Protein AF-A0A7X4FJJ6-F1 (afdb_monomer)

Solvent-accessible surface area (backbone atoms only — not comparable to full-atom values): 20375 Å² total; per-residue (Å²): 91,32,58,36,29,44,33,31,25,22,92,46,54,65,62,44,50,46,42,44,30,71,51,64,38,30,41,77,78,48,74,61,99,48,39,37,37,29,34,37,30,99,44,83,38,37,29,44,33,43,28,50,49,104,61,82,56,18,82,62,35,41,30,29,29,30,95,56,56,68,66,41,50,51,41,35,50,77,67,75,44,69,71,52,74,47,77,47,96,90,68,49,39,39,37,37,32,66,46,91,36,74,38,40,38,34,41,24,63,56,76,90,56,91,58,90,81,68,82,88,40,64,24,24,80,44,33,37,34,37,21,22,87,49,58,67,64,43,50,48,45,43,36,70,45,73,60,36,42,81,75,58,66,51,76,48,101,81,72,40,48,33,40,34,32,38,35,66,85,33,36,41,31,42,34,43,35,78,89,59,93,68,62,19,79,58,35,45,28,30,35,32,77,46,41,66,66,46,48,54,43,33,46,76,68,74,42,73,68,55,68,53,72,68,46,100,84,36,39,31,42,34,38,32,80,43,87,34,78,36,37,34,34,40,36,21,46,63,71,72,73,78,70,89,74,80,94,68,91,74,91,84,73,80,76,77,49,72,68,54,52,51,53,50,52,54,49,51,50,55,49,46,69,59,47,52,62,51,53,52,52,50,50,53,52,50,51,49,51,50,55,51,48,55,52,51,51,50,53,50,49,54,51,51,54,49,52,52,51,54,51,50,52,50,52,51,55,50,48,54,53,50,51,51,53,49,51,55,50,52,50,52,52,52,53,50,53,52,52,52,52,52,51,51,52,50,51,52,51,51,54,51,51,52,52,52,52,51,51,53,53,51,52,51,53,52,51,54,52,53,51,54,54,63,73,76,106

Sequence (377 aa):
MHLRGIHLVTDNLEDSANFYAQTLGLKEIERESDIVALQGKDISGLLLFLKDADVDEGLDHISFTVENLDNIVQKLEDADVDVRLKNYDDGTRVAHFEGPENVTIGLATADLLDTSGGEETEIRIYRFVLKTDDVEDSIQFYTQVLGLKEIEGFSYEDNEDYVGLQAGNIIIVLLSTGWFESEGFDRIDFEVDNLYNTVQKLEAADVDVDLGEVNEHGWCWGFFGGPDNVKIGLVGLEQTILDEETDSQDGNTERPSIVEKVRFWEEQDRINQELIPRVIRQNELLTQHIAEHDNLQQILSDTMQKALSEQAQQYESALDT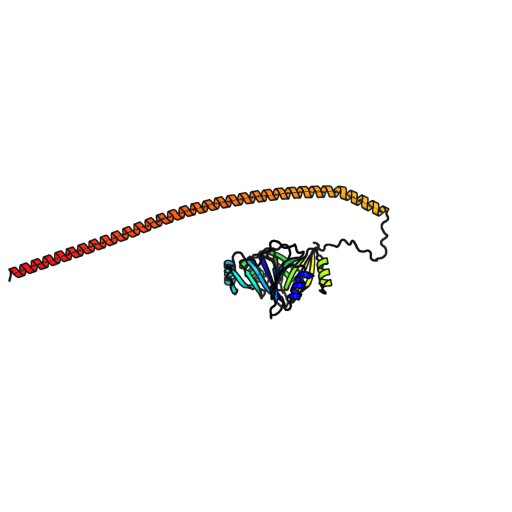AQKQLNETHEQITQKALSEQVENLRQEARQTRNRLTAIAAGSAIIAITALIVAVLA

Nearest PDB structures (foldseek):
  5trx-assembly1_C  TM=6.887E-01  e=2.323E-12  Brevibacterium fuscum
  4z6m-assembly1_A  TM=6.841E-01  e=2.323E-12  Brevibacterium fuscum
  3oxh-assembly1_A  TM=7.357E-01  e=7.744E-12  Mycobacterium tuberculosis
  2p7q-assembly4_C-2  TM=4.733E-01  e=6.456E-05  Listeria monocytogenes EGD-e
  1r9c-assembly1_B  TM=3.974E-01  e=1.145E-04  Mesorhizobium loti

Radius of gyration: 39.72 Å; Cα contacts (8 Å, |Δi|>4): 553; chains: 1; bounding box: 126×45×132 Å

Structure (mmCIF, N/CA/C/O backbone):
data_AF-A0A7X4FJJ6-F1
#
_entry.id   AF-A0A7X4FJJ6-F1
#
loop_
_atom_site.group_PDB
_atom_site.id
_atom_site.type_symbol
_atom_site.label_atom_id
_atom_site.label_alt_id
_atom_site.label_comp_id
_atom_site.label_asym_id
_atom_site.label_entity_id
_atom_site.label_seq_id
_atom_site.pdbx_PDB_ins_code
_atom_site.Cartn_x
_atom_site.Cartn_y
_atom_site.Cartn_z
_atom_site.occupancy
_atom_site.B_iso_or_equiv
_atom_site.auth_seq_id
_atom_site.auth_comp_id
_atom_site.auth_asym_id
_atom_site.auth_atom_id
_atom_site.pdbx_PDB_model_num
ATOM 1 N N . MET A 1 1 ? 1.460 2.021 5.365 1.00 88.31 1 MET A N 1
ATOM 2 C CA . MET A 1 1 ? 0.712 1.552 4.186 1.00 88.31 1 MET A CA 1
ATOM 3 C C . MET A 1 1 ? 1.710 1.320 3.073 1.00 88.31 1 MET A C 1
ATOM 5 O O . MET A 1 1 ? 2.557 2.184 2.869 1.00 88.31 1 MET A O 1
ATOM 9 N N . HIS A 1 2 ? 1.634 0.182 2.396 1.00 88.19 2 HIS A N 1
ATOM 10 C CA . HIS A 1 2 ? 2.460 -0.154 1.233 1.00 88.19 2 HIS A CA 1
ATOM 11 C C . HIS A 1 2 ? 1.593 -0.811 0.167 1.00 88.19 2 HIS A C 1
ATOM 13 O O . HIS A 1 2 ? 0.520 -1.332 0.479 1.00 88.19 2 HIS A O 1
ATOM 19 N N . LEU A 1 3 ? 2.026 -0.738 -1.089 1.00 88.50 3 LEU A N 1
ATOM 20 C CA . LEU A 1 3 ? 1.284 -1.350 -2.181 1.00 88.50 3 LEU A CA 1
ATOM 21 C C . LEU A 1 3 ? 1.365 -2.876 -2.078 1.00 88.50 3 LEU A C 1
ATOM 23 O O . LEU A 1 3 ? 2.446 -3.439 -1.929 1.00 88.50 3 LEU A O 1
ATOM 27 N N . ARG A 1 4 ? 0.198 -3.511 -2.142 1.00 89.19 4 ARG A N 1
ATOM 28 C CA . ARG A 1 4 ? -0.013 -4.961 -2.073 1.00 89.19 4 ARG A CA 1
ATOM 29 C C . ARG A 1 4 ? -0.136 -5.557 -3.472 1.00 89.19 4 ARG A C 1
ATOM 31 O O . ARG A 1 4 ? 0.365 -6.643 -3.737 1.00 89.19 4 ARG A O 1
ATOM 38 N N . GLY A 1 5 ? -0.768 -4.839 -4.391 1.00 92.38 5 GLY A N 1
ATOM 39 C CA . GLY A 1 5 ? -0.767 -5.241 -5.785 1.00 92.38 5 GLY A CA 1
ATOM 40 C C . GLY A 1 5 ? -1.585 -4.352 -6.699 1.00 92.38 5 GLY A C 1
ATOM 41 O O . GLY A 1 5 ? -2.412 -3.559 -6.255 1.00 92.38 5 GLY A O 1
ATOM 42 N N . ILE A 1 6 ? -1.341 -4.504 -7.993 1.00 95.25 6 ILE A N 1
ATOM 43 C CA . ILE A 1 6 ? -2.161 -3.932 -9.060 1.00 95.25 6 ILE A CA 1
ATOM 44 C C . ILE A 1 6 ? -2.881 -5.099 -9.723 1.00 95.25 6 ILE A C 1
ATOM 46 O O . ILE A 1 6 ? -2.240 -6.080 -10.093 1.00 95.25 6 ILE A O 1
ATOM 50 N N . HIS A 1 7 ? -4.204 -5.018 -9.824 1.00 96.81 7 HIS A N 1
ATOM 51 C CA . HIS A 1 7 ? -5.032 -6.076 -10.386 1.00 96.81 7 HIS A CA 1
ATOM 52 C C . HIS A 1 7 ? -5.530 -5.643 -11.759 1.00 96.81 7 HIS A C 1
ATOM 54 O O . HIS A 1 7 ? -6.214 -4.626 -11.871 1.00 96.81 7 HIS A O 1
ATOM 60 N N . LEU A 1 8 ? -5.180 -6.413 -12.784 1.00 97.75 8 LEU A N 1
ATOM 61 C CA . LEU A 1 8 ? -5.614 -6.218 -14.158 1.00 97.75 8 LEU A CA 1
ATOM 62 C C . LEU A 1 8 ? -6.596 -7.315 -14.564 1.00 97.75 8 LEU A C 1
ATOM 64 O O . LEU A 1 8 ? -6.430 -8.480 -14.190 1.00 97.75 8 LEU A O 1
ATOM 68 N N . VAL A 1 9 ? -7.605 -6.936 -15.341 1.00 97.69 9 VAL A N 1
ATOM 69 C CA . VAL A 1 9 ? -8.445 -7.868 -16.091 1.00 97.69 9 VAL A CA 1
ATOM 70 C C . VAL A 1 9 ? -7.858 -8.050 -17.479 1.00 97.69 9 VAL A C 1
ATOM 72 O O . VAL A 1 9 ? -7.477 -7.074 -18.124 1.00 97.69 9 VAL A O 1
ATOM 75 N N . THR A 1 10 ? -7.831 -9.298 -17.924 1.00 96.88 10 THR A N 1
ATOM 76 C CA . THR A 1 10 ? -7.337 -9.712 -19.233 1.00 96.88 10 THR A CA 1
ATOM 77 C C . THR A 1 10 ? -8.340 -10.642 -19.909 1.00 96.88 10 THR A C 1
ATOM 79 O O . THR A 1 10 ? -8.985 -11.447 -19.233 1.00 96.88 10 THR A O 1
ATOM 82 N N . ASP A 1 11 ? -8.464 -10.549 -21.233 1.00 95.19 11 ASP A N 1
ATOM 83 C CA . ASP A 1 11 ? -9.245 -11.482 -22.053 1.00 95.19 11 ASP A CA 1
ATOM 84 C C . ASP A 1 11 ? -8.464 -12.769 -22.384 1.00 95.19 11 ASP A C 1
ATOM 86 O O . ASP A 1 11 ? -9.041 -13.774 -22.814 1.00 95.19 11 ASP A O 1
ATOM 90 N N . ASN A 1 12 ? -7.145 -12.747 -22.174 1.00 95.88 12 ASN A N 1
ATOM 91 C CA . ASN A 1 12 ? -6.235 -13.831 -22.491 1.00 95.88 12 ASN A CA 1
ATOM 92 C C . ASN A 1 12 ? -5.108 -13.919 -21.458 1.00 95.88 12 ASN A C 1
ATOM 94 O O . ASN A 1 12 ? -3.969 -13.495 -21.666 1.00 95.88 12 ASN A O 1
ATOM 98 N N . LEU A 1 13 ? -5.440 -14.566 -20.340 1.00 97.00 13 LEU A N 1
ATOM 99 C CA . LEU A 1 13 ? -4.552 -14.735 -19.192 1.00 97.00 13 LEU A CA 1
ATOM 100 C C . LEU A 1 13 ? -3.188 -15.331 -19.543 1.00 97.00 13 LEU A C 1
ATOM 102 O O . LEU A 1 13 ? -2.187 -14.971 -18.928 1.00 97.00 13 LEU A O 1
ATOM 106 N N . GLU A 1 14 ? -3.135 -16.241 -20.514 1.00 97.31 14 GLU A N 1
ATOM 107 C CA . GLU A 1 14 ? -1.887 -16.887 -20.904 1.00 97.31 14 GLU A CA 1
ATOM 108 C C . GLU A 1 14 ? -0.978 -15.943 -21.693 1.00 97.31 14 GLU A C 1
ATOM 110 O O . GLU A 1 14 ? 0.217 -15.873 -21.402 1.00 97.31 14 GLU A O 1
ATOM 115 N N . ASP A 1 15 ? -1.522 -15.190 -22.649 1.00 96.38 15 ASP A N 1
ATOM 116 C CA . ASP A 1 15 ? -0.732 -14.243 -23.438 1.00 96.38 15 ASP A CA 1
ATOM 117 C C . ASP A 1 15 ? -0.239 -13.081 -22.567 1.00 96.38 15 ASP A C 1
ATOM 119 O O . ASP A 1 15 ? 0.947 -12.741 -22.624 1.00 96.38 15 ASP A O 1
ATOM 123 N N . SER A 1 16 ? -1.083 -12.550 -21.678 1.00 97.50 16 SER A N 1
ATOM 124 C CA . SER A 1 16 ? -0.677 -11.494 -20.745 1.00 97.50 16 SER A CA 1
ATOM 125 C C . SER A 1 16 ? 0.346 -11.992 -19.731 1.00 97.50 16 SER A C 1
ATOM 127 O O . SER A 1 16 ? 1.387 -11.358 -19.548 1.00 97.50 16 SER A O 1
ATOM 129 N N . ALA A 1 17 ? 0.145 -13.169 -19.129 1.00 97.50 17 ALA A N 1
ATOM 130 C CA . ALA A 1 17 ? 1.140 -13.744 -18.224 1.00 97.50 17 ALA A CA 1
ATOM 131 C C . ALA A 1 17 ? 2.484 -13.978 -18.927 1.00 97.50 17 ALA A C 1
ATOM 133 O O . ALA A 1 17 ? 3.531 -13.643 -18.370 1.00 97.50 17 ALA A O 1
ATOM 134 N N . ASN A 1 18 ? 2.472 -14.490 -20.163 1.00 96.62 18 ASN A N 1
ATOM 135 C CA . ASN A 1 18 ? 3.688 -14.676 -20.952 1.00 96.62 18 ASN A CA 1
ATOM 136 C C . ASN A 1 18 ? 4.361 -13.346 -21.291 1.00 96.62 18 ASN A C 1
ATOM 138 O O . ASN A 1 18 ? 5.583 -13.249 -21.178 1.00 96.62 18 ASN A O 1
ATOM 142 N N . PHE A 1 19 ? 3.595 -12.314 -21.643 1.00 96.94 19 PHE A N 1
ATOM 143 C CA . PHE A 1 19 ? 4.132 -10.981 -21.886 1.00 96.94 19 PHE A CA 1
ATOM 144 C C . PHE A 1 19 ? 4.857 -10.440 -20.647 1.00 96.94 19 PHE A C 1
ATOM 146 O O . PHE A 1 19 ? 6.048 -10.124 -20.695 1.00 96.94 19 PHE A O 1
ATOM 153 N N . TYR A 1 20 ? 4.171 -10.384 -19.508 1.00 96.25 20 TYR A N 1
ATOM 154 C CA . TYR A 1 20 ? 4.747 -9.824 -18.293 1.00 96.25 20 TYR A CA 1
ATOM 155 C C . TYR A 1 20 ? 5.902 -10.666 -17.740 1.00 96.25 20 TYR A C 1
ATOM 157 O O . TYR A 1 20 ? 6.881 -10.107 -17.245 1.00 96.25 20 TYR A O 1
ATOM 165 N N . ALA A 1 21 ? 5.827 -11.995 -17.838 1.00 94.56 21 ALA A N 1
ATOM 166 C CA . ALA A 1 21 ? 6.865 -12.867 -17.306 1.00 94.56 21 ALA A CA 1
ATOM 167 C C . ALA A 1 21 ? 8.078 -12.999 -18.237 1.00 94.56 21 ALA A C 1
ATOM 169 O O . ALA A 1 21 ? 9.214 -12.797 -17.816 1.00 94.56 21 ALA A O 1
ATOM 170 N N . GLN A 1 22 ? 7.855 -13.337 -19.509 1.00 93.62 22 GLN A N 1
ATOM 171 C CA . GLN A 1 22 ? 8.931 -13.679 -20.446 1.00 93.62 22 GLN A CA 1
ATOM 172 C C . GLN A 1 22 ? 9.496 -12.453 -21.161 1.00 93.62 22 GLN A C 1
ATOM 174 O O . GLN A 1 22 ? 10.710 -12.362 -21.348 1.00 93.62 22 GLN A O 1
ATOM 179 N N . THR A 1 23 ? 8.634 -11.515 -21.561 1.00 94.00 23 THR A N 1
ATOM 180 C CA . THR A 1 23 ? 9.067 -10.313 -22.286 1.00 94.00 23 THR A CA 1
ATOM 181 C C . THR A 1 23 ? 9.557 -9.254 -21.310 1.00 94.00 23 THR A C 1
ATOM 183 O O . THR A 1 23 ? 10.681 -8.766 -21.433 1.00 94.00 23 THR A O 1
ATOM 186 N N . LEU A 1 24 ? 8.727 -8.926 -20.317 1.00 93.31 24 LEU A N 1
ATOM 187 C CA . LEU A 1 24 ? 9.009 -7.846 -19.377 1.00 93.31 24 LEU A CA 1
ATOM 188 C C . LEU A 1 24 ? 9.910 -8.292 -18.208 1.00 93.31 24 LEU A C 1
ATOM 190 O O . LEU A 1 24 ? 10.639 -7.477 -17.647 1.00 93.31 24 LEU A O 1
ATOM 194 N N . GLY A 1 25 ? 9.930 -9.588 -17.884 1.00 92.50 25 GLY A N 1
ATOM 195 C CA . GLY A 1 25 ? 10.851 -10.166 -16.901 1.00 92.50 25 GLY A CA 1
ATOM 196 C C . GLY A 1 25 ? 10.330 -10.203 -15.463 1.00 92.50 25 GLY A C 1
ATOM 197 O O . GLY A 1 25 ? 11.131 -10.335 -14.535 1.00 92.50 25 GLY A O 1
ATOM 198 N N . LEU A 1 26 ? 9.015 -10.077 -15.252 1.00 92.88 26 LEU A N 1
ATOM 199 C CA . LEU A 1 26 ? 8.412 -10.360 -13.949 1.00 92.88 26 LEU A CA 1
ATOM 200 C C . LEU A 1 26 ? 8.465 -11.862 -13.648 1.00 92.88 26 LEU A C 1
ATOM 202 O O . LEU A 1 26 ? 8.484 -12.715 -14.532 1.00 92.88 26 LEU A O 1
ATOM 206 N N . LYS A 1 27 ? 8.459 -12.211 -12.368 1.00 92.00 27 LYS A N 1
ATOM 207 C CA . LYS A 1 27 ? 8.451 -13.602 -11.934 1.00 92.00 27 LYS A CA 1
ATOM 208 C C . LYS A 1 27 ? 7.037 -14.063 -11.634 1.00 92.00 27 LYS A C 1
ATOM 210 O O . LYS A 1 27 ? 6.403 -13.533 -10.731 1.00 92.00 27 LYS A O 1
ATOM 215 N N . GLU A 1 28 ? 6.579 -15.110 -12.301 1.00 93.31 28 GLU A N 1
ATOM 216 C CA . GLU A 1 28 ? 5.369 -15.814 -11.876 1.00 93.31 28 GLU A CA 1
ATOM 217 C C . GLU A 1 28 ? 5.612 -16.519 -10.536 1.00 93.31 28 GLU A C 1
ATOM 219 O O . GLU A 1 28 ? 6.568 -17.288 -10.388 1.00 93.31 28 GLU A O 1
ATOM 224 N N . ILE A 1 29 ? 4.762 -16.236 -9.549 1.00 91.88 29 ILE A N 1
ATOM 225 C CA . ILE A 1 29 ? 4.864 -16.819 -8.203 1.00 91.88 29 ILE A CA 1
ATOM 226 C C . ILE A 1 29 ? 3.685 -17.725 -7.860 1.00 91.88 29 ILE A C 1
ATOM 228 O O . ILE A 1 29 ? 3.847 -18.666 -7.084 1.00 91.88 29 ILE A O 1
ATOM 232 N N . GLU A 1 30 ? 2.522 -17.468 -8.450 1.00 92.31 30 GLU A N 1
ATOM 233 C CA . GLU A 1 30 ? 1.317 -18.257 -8.247 1.00 92.31 30 GLU A CA 1
ATOM 234 C C . GLU A 1 30 ? 0.458 -18.213 -9.508 1.00 92.31 30 GLU A C 1
ATOM 236 O O . GLU A 1 30 ? 0.382 -17.194 -10.197 1.00 92.31 30 GLU A O 1
ATOM 241 N N . ARG A 1 31 ? -0.189 -19.339 -9.799 1.00 95.75 31 ARG A N 1
ATOM 242 C CA . ARG A 1 31 ? -1.129 -19.482 -10.902 1.00 95.75 31 ARG A CA 1
ATOM 243 C C . ARG A 1 31 ? -2.260 -20.402 -10.487 1.00 95.75 31 ARG A C 1
ATOM 245 O O . ARG A 1 31 ? -2.029 -21.545 -10.086 1.00 95.75 31 ARG A O 1
ATOM 252 N N . GLU A 1 32 ? -3.475 -19.913 -10.662 1.00 95.38 32 GLU A N 1
ATOM 253 C CA . GLU A 1 32 ? -4.701 -20.699 -10.602 1.00 95.38 32 GLU A CA 1
ATOM 254 C C . GLU A 1 32 ? -5.366 -20.723 -11.988 1.00 95.38 32 GLU A C 1
ATOM 256 O O . GLU A 1 32 ? -4.743 -20.394 -12.998 1.00 95.38 32 GLU A O 1
ATOM 261 N N . SER A 1 33 ? -6.615 -21.185 -12.072 1.00 95.69 33 SER A N 1
ATOM 262 C CA . SER A 1 33 ? -7.327 -21.302 -13.352 1.00 95.69 33 SER A CA 1
ATOM 263 C C . SER A 1 33 ? -7.603 -19.964 -14.034 1.00 95.69 33 SER A C 1
ATOM 265 O O . SER A 1 33 ? -7.626 -19.913 -15.257 1.00 95.69 33 SER A O 1
ATOM 267 N N . ASP A 1 34 ? -7.851 -18.928 -13.242 1.00 96.56 34 ASP A N 1
ATOM 268 C CA . ASP A 1 34 ? -8.398 -17.632 -13.648 1.00 96.56 34 ASP A CA 1
ATOM 269 C C . ASP A 1 34 ? -7.583 -16.458 -13.089 1.00 96.56 34 ASP A C 1
ATOM 271 O O . ASP A 1 34 ? -7.967 -15.303 -13.254 1.00 96.56 34 ASP A O 1
ATOM 275 N N . ILE A 1 35 ? -6.456 -16.736 -12.427 1.00 96.88 35 ILE A N 1
ATOM 276 C CA . ILE A 1 35 ? -5.573 -15.708 -11.884 1.00 96.88 35 ILE A CA 1
ATOM 277 C C . ILE A 1 35 ? -4.102 -16.119 -11.973 1.00 96.88 35 ILE A C 1
ATOM 279 O O . ILE A 1 35 ? -3.745 -17.274 -11.733 1.00 96.88 35 ILE A O 1
ATOM 283 N N . VAL A 1 36 ? -3.243 -15.155 -12.298 1.00 96.88 36 VAL A N 1
ATOM 284 C CA . VAL A 1 36 ? -1.781 -15.277 -12.246 1.00 96.88 36 VAL A CA 1
ATOM 285 C C . VAL A 1 36 ? -1.231 -14.133 -11.405 1.00 96.88 36 VAL A C 1
ATOM 287 O O . VAL A 1 36 ? -1.579 -12.974 -11.624 1.00 96.88 36 VAL A O 1
ATOM 290 N N . ALA A 1 37 ? -0.366 -14.455 -10.446 1.00 94.94 37 ALA A N 1
ATOM 291 C CA . ALA A 1 37 ? 0.354 -13.482 -9.638 1.00 94.94 37 ALA A CA 1
ATOM 292 C C . ALA A 1 37 ? 1.816 -13.405 -10.090 1.00 94.94 37 ALA A C 1
ATOM 294 O O . ALA A 1 37 ? 2.534 -14.410 -10.135 1.00 94.94 37 ALA A O 1
ATOM 295 N N . LEU A 1 38 ? 2.256 -12.189 -10.396 1.00 94.00 38 LEU A N 1
ATOM 296 C CA . LEU A 1 38 ? 3.591 -11.866 -10.882 1.00 94.00 38 LEU A CA 1
ATOM 297 C C . LEU A 1 38 ? 4.289 -10.924 -9.902 1.00 94.00 38 LEU A C 1
ATOM 299 O O . LEU A 1 38 ? 3.669 -10.019 -9.350 1.00 94.00 38 LEU A O 1
ATOM 303 N N . GLN A 1 39 ? 5.590 -11.105 -9.712 1.00 91.06 39 GLN A N 1
ATOM 304 C CA . GLN A 1 39 ? 6.409 -10.349 -8.775 1.00 91.06 39 GLN A CA 1
ATOM 305 C C . GLN A 1 39 ? 7.578 -9.656 -9.488 1.00 91.06 39 GLN A C 1
ATOM 307 O O . GLN A 1 39 ? 8.228 -10.249 -10.347 1.00 91.06 39 GLN A O 1
ATOM 312 N N . GLY A 1 40 ? 7.861 -8.411 -9.093 1.00 87.75 40 GLY A N 1
ATOM 313 C CA . GLY A 1 40 ? 9.067 -7.672 -9.486 1.00 87.75 40 GLY A CA 1
ATOM 314 C C . GLY A 1 40 ? 10.164 -7.647 -8.409 1.00 87.75 40 GLY A C 1
ATOM 315 O O . GLY A 1 40 ? 10.032 -8.210 -7.323 1.00 87.75 40 GLY A O 1
ATOM 316 N N . LYS A 1 41 ? 11.250 -6.942 -8.717 1.00 85.50 41 LYS A N 1
ATOM 317 C CA . LYS A 1 41 ? 12.504 -6.858 -7.962 1.00 85.50 41 LYS A CA 1
ATO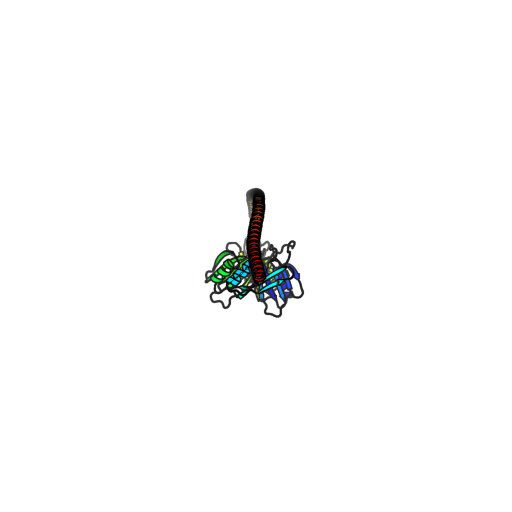M 318 C C . LYS A 1 41 ? 12.316 -6.135 -6.634 1.00 85.50 41 LYS A C 1
ATOM 320 O O . LYS A 1 41 ? 11.569 -5.164 -6.572 1.00 85.50 41 LYS A O 1
ATOM 325 N N . ASP A 1 42 ? 13.057 -6.567 -5.609 1.00 68.44 42 ASP A N 1
ATOM 326 C CA . ASP A 1 42 ? 13.296 -5.856 -4.338 1.00 68.44 42 ASP A CA 1
ATOM 327 C C . ASP A 1 42 ? 12.058 -5.424 -3.545 1.00 68.44 42 ASP A C 1
ATOM 329 O O . ASP A 1 42 ? 12.146 -4.587 -2.644 1.00 68.44 42 ASP A O 1
ATOM 333 N N . ILE A 1 43 ? 10.892 -5.995 -3.842 1.00 61.84 43 ILE A N 1
ATOM 334 C CA . ILE A 1 43 ? 9.668 -5.637 -3.144 1.00 61.84 43 ILE A CA 1
ATOM 335 C C . ILE A 1 43 ? 8.988 -6.896 -2.631 1.00 61.84 43 ILE A C 1
ATOM 337 O O . ILE A 1 43 ? 8.333 -7.640 -3.366 1.00 61.84 43 ILE A O 1
ATOM 341 N N . SER A 1 44 ? 9.130 -7.112 -1.323 1.00 57.38 44 SER A N 1
ATOM 342 C CA . SER A 1 44 ? 8.318 -8.080 -0.605 1.00 57.38 44 SER A CA 1
ATOM 343 C C . SER A 1 44 ? 6.848 -7.681 -0.716 1.00 57.38 44 SER A C 1
ATOM 345 O O . SER A 1 44 ? 6.465 -6.622 -0.219 1.00 57.38 44 SER A O 1
ATOM 347 N N . GLY A 1 45 ? 6.043 -8.520 -1.366 1.00 60.62 45 GLY A N 1
ATOM 348 C CA . GLY A 1 45 ? 4.588 -8.380 -1.388 1.00 60.62 45 GLY A CA 1
ATOM 349 C C . GLY A 1 45 ? 3.985 -7.441 -2.435 1.00 60.62 45 GLY A C 1
ATOM 350 O O . GLY A 1 45 ? 2.770 -7.296 -2.405 1.00 60.62 45 GLY A O 1
ATOM 351 N N . LEU A 1 46 ? 4.755 -6.842 -3.359 1.00 71.12 46 LEU A N 1
ATOM 352 C CA . LEU A 1 46 ? 4.166 -6.109 -4.490 1.00 71.12 46 LEU A CA 1
ATOM 353 C C . LEU A 1 46 ? 3.981 -7.016 -5.696 1.00 71.12 46 LEU A C 1
ATOM 355 O O . LEU A 1 46 ? 4.954 -7.499 -6.279 1.00 71.12 46 LEU A O 1
ATOM 359 N N . LEU A 1 47 ? 2.720 -7.188 -6.070 1.00 83.69 47 LEU A N 1
ATOM 360 C CA . LEU A 1 47 ? 2.304 -8.139 -7.082 1.00 83.69 47 LEU A CA 1
ATOM 361 C C . LEU A 1 47 ? 1.533 -7.457 -8.210 1.00 83.69 47 LEU A C 1
ATOM 363 O O . LEU A 1 47 ? 0.733 -6.551 -7.981 1.00 83.69 47 LEU A O 1
ATOM 367 N N . LEU A 1 48 ? 1.755 -7.919 -9.432 1.00 93.94 48 LEU A N 1
ATOM 368 C CA . LEU A 1 48 ? 0.829 -7.711 -10.533 1.00 93.94 48 LEU A CA 1
ATOM 369 C C . LEU A 1 48 ? -0.065 -8.949 -10.607 1.00 93.94 48 LEU A C 1
ATOM 371 O O . LEU A 1 48 ? 0.430 -10.059 -10.796 1.00 93.94 48 LEU A O 1
ATOM 375 N N . PHE A 1 49 ? -1.366 -8.762 -10.426 1.00 96.00 49 PHE A N 1
ATOM 376 C CA . PHE A 1 49 ? -2.353 -9.818 -10.591 1.00 96.00 49 PHE A CA 1
ATOM 377 C C . PHE A 1 49 ? -3.018 -9.671 -11.945 1.00 96.00 49 PHE A C 1
ATOM 379 O O . PHE A 1 49 ? -3.553 -8.611 -12.252 1.00 96.00 49 PHE A O 1
ATOM 386 N N . LEU A 1 50 ? -3.020 -10.744 -12.719 1.00 97.56 50 LEU A N 1
ATOM 387 C CA . LEU A 1 50 ? -3.769 -10.849 -13.962 1.00 97.56 50 LEU A CA 1
ATOM 388 C C . LEU A 1 50 ? -4.953 -11.761 -13.707 1.00 97.56 50 LEU A C 1
ATOM 390 O O . LEU A 1 50 ? -4.763 -12.852 -13.170 1.00 97.56 50 LEU A O 1
ATOM 394 N N . LYS A 1 51 ? -6.153 -11.323 -14.067 1.00 97.00 51 LYS A N 1
ATOM 395 C CA . LYS A 1 51 ? -7.383 -12.072 -13.838 1.00 97.00 51 LYS A CA 1
ATOM 396 C C . LYS A 1 51 ? -8.155 -12.252 -15.136 1.00 97.00 51 LYS A C 1
ATOM 398 O O . LYS A 1 51 ? -8.486 -11.269 -15.791 1.00 97.00 51 LYS A O 1
ATOM 403 N N . ASP A 1 52 ? -8.494 -13.497 -15.443 1.00 96.00 52 ASP A N 1
ATOM 404 C CA . ASP A 1 52 ? -9.435 -13.837 -16.510 1.00 96.00 52 ASP A CA 1
ATOM 405 C C . ASP A 1 52 ? -10.863 -13.546 -16.027 1.00 96.00 52 ASP A C 1
ATOM 407 O O . ASP A 1 52 ? -11.345 -14.133 -15.048 1.00 96.00 52 ASP A O 1
ATOM 411 N N . ALA A 1 53 ? -11.537 -12.593 -16.665 1.00 90.75 53 ALA A N 1
ATOM 412 C CA . ALA A 1 53 ? -12.923 -12.273 -16.361 1.00 90.75 53 ALA A CA 1
ATOM 413 C C . ALA A 1 53 ? -13.678 -11.797 -17.606 1.00 90.75 53 ALA A C 1
ATOM 415 O O . ALA A 1 53 ? -13.138 -11.098 -18.452 1.00 90.75 53 ALA A O 1
ATOM 416 N N . ASP A 1 54 ? -14.973 -12.119 -17.665 1.00 87.12 54 ASP A N 1
ATOM 417 C CA . ASP A 1 54 ? -15.898 -11.694 -18.728 1.00 87.12 54 ASP A CA 1
ATOM 418 C C . ASP A 1 54 ? -16.357 -10.234 -18.512 1.00 87.12 54 ASP A C 1
ATOM 420 O O . ASP A 1 54 ? -17.544 -9.950 -18.327 1.00 87.12 54 ASP A O 1
ATOM 424 N N . VAL A 1 55 ? -15.389 -9.318 -18.408 1.00 88.50 55 VAL A N 1
ATOM 425 C CA . VAL A 1 55 ? -15.563 -7.861 -18.276 1.00 88.50 55 VAL A CA 1
ATOM 426 C C . VAL A 1 55 ? -14.496 -7.141 -19.110 1.00 88.50 55 VAL A C 1
ATOM 428 O O . VAL A 1 55 ? -13.608 -7.784 -19.659 1.00 88.50 55 VAL A O 1
ATOM 431 N N . ASP A 1 56 ? -14.597 -5.816 -19.227 1.00 89.81 56 ASP A N 1
ATOM 432 C CA . ASP A 1 56 ? -13.643 -5.020 -20.006 1.00 89.81 56 ASP A CA 1
ATOM 433 C C . ASP A 1 56 ? -12.210 -5.145 -19.444 1.00 89.81 56 ASP A C 1
ATOM 435 O O . ASP A 1 56 ? -12.001 -5.072 -18.229 1.00 89.81 56 ASP A O 1
ATOM 439 N N . GLU A 1 57 ? -11.233 -5.326 -20.337 1.00 93.56 57 GLU A N 1
ATOM 440 C CA . GLU A 1 57 ? -9.800 -5.357 -20.014 1.00 93.56 57 GLU A CA 1
ATOM 441 C C . GLU A 1 57 ? -9.319 -4.034 -19.407 1.00 93.56 57 GLU A C 1
ATOM 443 O O . GLU A 1 57 ? -9.809 -2.950 -19.748 1.00 93.56 57 GLU A O 1
ATOM 448 N N . GLY A 1 58 ? -8.305 -4.118 -18.546 1.00 95.00 58 GLY A N 1
ATOM 449 C CA . GLY A 1 58 ? -7.674 -2.953 -17.935 1.00 95.00 58 GLY A CA 1
ATOM 450 C C . GLY A 1 58 ? -7.520 -3.089 -16.430 1.00 95.00 58 GLY A C 1
ATOM 451 O O . GLY A 1 58 ? -7.391 -4.185 -15.890 1.00 95.00 58 GLY A O 1
ATOM 452 N N . LEU A 1 59 ? -7.508 -1.957 -15.726 1.00 96.75 59 LEU A N 1
ATOM 453 C CA . LEU A 1 59 ? -7.403 -1.944 -14.270 1.00 96.75 59 LEU A CA 1
ATOM 454 C C . LEU A 1 59 ? -8.715 -2.412 -13.615 1.00 96.75 59 LEU A C 1
ATOM 456 O O . LEU A 1 59 ? -9.745 -1.763 -13.770 1.00 96.75 59 LEU A O 1
ATOM 460 N N . ASP A 1 60 ? -8.644 -3.464 -12.797 1.00 96.88 60 ASP A N 1
ATOM 461 C CA . ASP A 1 60 ? -9.714 -3.839 -11.860 1.00 96.88 60 ASP A CA 1
ATOM 462 C C . ASP A 1 60 ? -9.643 -2.954 -10.608 1.00 96.88 60 ASP A C 1
ATOM 464 O O . ASP A 1 60 ? -10.556 -2.188 -10.299 1.00 96.88 60 ASP A O 1
ATOM 468 N N . HIS A 1 61 ? -8.523 -3.034 -9.883 1.00 97.00 61 HIS A N 1
ATOM 469 C CA . HIS A 1 61 ? -8.290 -2.236 -8.683 1.00 97.00 61 HIS A CA 1
ATOM 470 C C . HIS A 1 61 ? -6.810 -2.188 -8.279 1.00 97.00 61 HIS A C 1
ATOM 472 O O . HIS A 1 61 ? -5.986 -3.003 -8.701 1.00 97.00 61 HIS A O 1
ATOM 478 N N . ILE A 1 62 ? -6.482 -1.244 -7.397 1.00 96.25 62 ILE A N 1
ATOM 479 C CA . ILE A 1 62 ? -5.160 -1.109 -6.771 1.00 96.25 62 ILE A CA 1
ATOM 480 C C . ILE A 1 62 ? -5.298 -1.455 -5.293 1.00 96.25 62 ILE A C 1
ATOM 482 O O . ILE A 1 62 ? -6.130 -0.871 -4.601 1.00 96.25 62 ILE A O 1
ATOM 486 N N . SER A 1 63 ? -4.510 -2.399 -4.786 1.00 94.94 63 SER A N 1
ATOM 487 C CA . SER A 1 63 ? -4.616 -2.867 -3.405 1.00 94.94 63 SER A CA 1
ATOM 488 C C . SER A 1 63 ? -3.413 -2.464 -2.553 1.00 94.94 63 SER A C 1
ATOM 490 O O . SER A 1 63 ? -2.267 -2.549 -2.985 1.00 94.94 63 SER A O 1
ATOM 492 N N . PHE A 1 64 ? -3.665 -2.060 -1.308 1.00 94.25 64 PHE A N 1
ATOM 493 C CA . PHE A 1 64 ? -2.656 -1.698 -0.313 1.00 94.25 64 PHE A CA 1
ATOM 494 C C . PHE A 1 64 ? -2.807 -2.526 0.959 1.00 94.25 64 PHE A C 1
ATOM 496 O O . PHE A 1 64 ? -3.916 -2.862 1.380 1.00 94.25 64 PHE A O 1
ATOM 503 N N . THR A 1 65 ? -1.686 -2.783 1.624 1.00 92.69 65 THR A N 1
ATOM 504 C CA . THR A 1 65 ? -1.674 -3.337 2.977 1.00 92.69 65 THR A CA 1
ATOM 505 C C . THR A 1 65 ? -1.617 -2.198 3.998 1.00 92.69 65 THR A C 1
ATOM 507 O O . THR A 1 65 ? -0.841 -1.240 3.872 1.00 92.69 65 THR A O 1
ATOM 510 N N . VAL A 1 66 ? -2.455 -2.292 5.031 1.00 94.25 66 VAL A N 1
ATOM 511 C CA . VAL A 1 66 ? -2.606 -1.300 6.101 1.00 94.25 66 VAL A CA 1
ATOM 512 C C . VAL A 1 66 ? -2.559 -1.966 7.473 1.00 94.25 66 VAL A C 1
ATOM 514 O O . VAL A 1 66 ? -3.135 -3.026 7.689 1.00 94.25 66 VAL A O 1
ATOM 517 N N . GLU A 1 67 ? -1.910 -1.311 8.435 1.00 91.50 67 GLU A N 1
ATOM 518 C CA . GLU A 1 67 ? -1.813 -1.828 9.808 1.00 91.50 67 GLU A CA 1
ATOM 519 C C . GLU A 1 67 ? -3.137 -1.704 10.576 1.00 91.50 67 GLU A C 1
ATOM 521 O O . GLU A 1 67 ? -3.455 -2.533 11.424 1.00 91.50 67 GLU A O 1
ATOM 526 N N . ASN A 1 68 ? -3.914 -0.655 10.291 1.00 94.25 68 ASN A N 1
ATOM 527 C CA . ASN A 1 68 ? -5.147 -0.343 11.007 1.00 94.25 68 ASN A CA 1
ATOM 528 C C . ASN A 1 68 ? -6.265 0.022 10.026 1.00 94.25 68 ASN A C 1
ATOM 530 O O . ASN A 1 68 ? -6.513 1.197 9.747 1.00 94.25 68 ASN A O 1
ATOM 534 N N . LEU A 1 69 ? -6.926 -1.014 9.505 1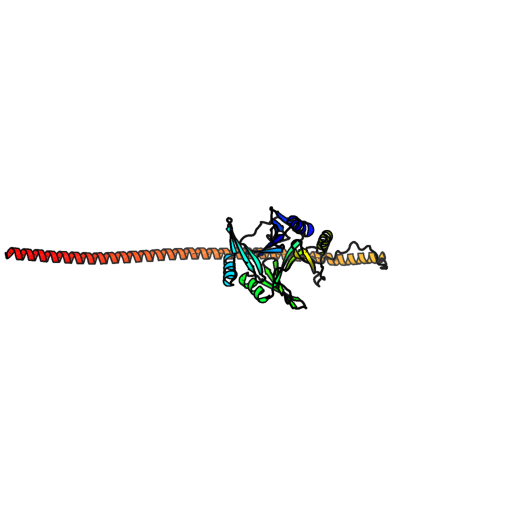.00 96.44 69 LEU A N 1
ATOM 535 C CA . LEU A 1 69 ? -8.023 -0.866 8.553 1.00 96.44 69 LEU A CA 1
ATOM 536 C C . LEU A 1 69 ? -9.199 -0.078 9.147 1.00 96.44 69 LEU A C 1
ATOM 538 O O . LEU A 1 69 ? -9.730 0.793 8.472 1.00 96.44 69 LEU A O 1
ATOM 542 N N . ASP A 1 70 ? -9.566 -0.322 10.409 1.00 96.81 70 ASP A N 1
ATOM 543 C CA . ASP A 1 70 ? -10.723 0.327 11.047 1.00 96.81 70 ASP A CA 1
ATOM 544 C C . ASP A 1 70 ? -10.573 1.848 11.127 1.00 96.81 70 ASP A C 1
ATOM 546 O O . ASP A 1 70 ? -11.517 2.584 10.853 1.00 96.81 70 ASP A O 1
ATOM 550 N N . ASN A 1 71 ? -9.372 2.330 11.454 1.00 96.81 71 ASN A N 1
ATOM 551 C CA . ASN A 1 71 ? -9.099 3.764 11.499 1.00 96.81 71 ASN A CA 1
ATOM 552 C C . ASN A 1 71 ? -9.213 4.422 10.114 1.00 96.81 71 ASN A C 1
ATOM 554 O O . ASN A 1 71 ? -9.687 5.548 10.015 1.00 96.81 71 ASN A O 1
ATOM 558 N N . ILE A 1 72 ? -8.776 3.742 9.049 1.00 97.31 72 ILE A N 1
ATOM 559 C CA . ILE A 1 72 ? -8.870 4.283 7.685 1.00 97.31 72 ILE A CA 1
ATOM 560 C C . ILE A 1 72 ? -10.314 4.221 7.182 1.00 97.31 72 ILE A C 1
ATOM 562 O O . ILE A 1 72 ? -10.785 5.195 6.609 1.00 97.31 72 ILE A O 1
ATOM 566 N N . VAL A 1 73 ? -11.039 3.131 7.455 1.00 98.12 73 VAL A N 1
ATOM 567 C CA . VAL A 1 73 ? -12.469 3.012 7.125 1.00 98.12 73 VAL A CA 1
ATOM 568 C C . VAL A 1 73 ? -13.275 4.121 7.795 1.00 98.12 73 VAL A C 1
ATOM 570 O O . VAL A 1 73 ? -14.050 4.776 7.112 1.00 98.12 73 VAL A O 1
ATOM 573 N N . GLN A 1 74 ? -13.031 4.421 9.075 1.00 98.00 74 GLN A N 1
ATOM 574 C CA . GLN A 1 74 ? -13.708 5.541 9.737 1.00 98.00 74 GLN A CA 1
ATOM 575 C C . GLN A 1 74 ? -13.421 6.880 9.044 1.00 98.00 74 GLN A C 1
ATOM 577 O O . GLN A 1 74 ? -14.333 7.674 8.856 1.00 98.00 74 GLN A O 1
ATOM 582 N N . LYS A 1 75 ? -12.172 7.136 8.632 1.00 98.12 75 LYS A N 1
ATOM 583 C CA . LYS A 1 75 ? -11.830 8.361 7.892 1.00 98.12 75 LYS A CA 1
ATOM 584 C C . LYS A 1 75 ? -12.491 8.431 6.514 1.00 98.12 75 LYS A C 1
ATOM 586 O O . LYS A 1 75 ? -12.832 9.525 6.082 1.00 98.12 75 LYS A O 1
ATOM 591 N N . LEU A 1 76 ? -12.633 7.295 5.828 1.00 98.25 76 LEU A N 1
ATOM 592 C CA . LEU A 1 76 ? -13.345 7.202 4.550 1.00 98.25 76 LEU A CA 1
ATOM 593 C C . LEU A 1 76 ? -14.833 7.523 4.744 1.00 98.25 76 LEU A C 1
ATOM 595 O O . LEU A 1 76 ? -15.373 8.352 4.021 1.00 98.25 76 LEU A O 1
ATOM 599 N N . GLU A 1 77 ? -15.465 6.948 5.769 1.00 97.75 77 GLU A N 1
ATOM 600 C CA . GLU A 1 77 ? -16.857 7.247 6.131 1.00 97.75 77 GLU A CA 1
ATOM 601 C C . GLU A 1 77 ? -17.045 8.722 6.532 1.00 97.75 77 GLU A C 1
ATOM 603 O O . GLU A 1 77 ? -18.007 9.362 6.112 1.00 97.75 77 GLU A O 1
ATOM 608 N N . ASP A 1 78 ? -16.110 9.291 7.302 1.00 97.88 78 ASP A N 1
ATOM 609 C CA . ASP A 1 78 ? -16.121 10.710 7.688 1.00 97.88 78 ASP A CA 1
ATOM 610 C C . ASP A 1 78 ? -15.958 11.648 6.473 1.00 97.88 78 ASP A C 1
ATOM 612 O O . ASP A 1 78 ? -16.395 12.801 6.522 1.00 97.88 78 ASP A O 1
ATOM 616 N N . ALA A 1 79 ? -15.345 11.155 5.392 1.00 96.81 79 ALA A N 1
ATOM 617 C CA . ALA A 1 79 ? -15.190 11.834 4.107 1.00 96.81 79 ALA A CA 1
ATOM 618 C C . ALA A 1 79 ? -16.334 11.535 3.113 1.00 96.81 79 ALA A C 1
ATOM 620 O O . ALA A 1 79 ? -16.227 11.909 1.949 1.00 96.81 79 ALA A O 1
ATOM 621 N N . ASP A 1 80 ? -17.420 10.890 3.563 1.00 97.31 80 ASP A N 1
ATOM 622 C CA . ASP A 1 80 ? -18.592 10.517 2.750 1.00 97.31 80 ASP A CA 1
ATOM 623 C C . ASP A 1 80 ? -18.267 9.563 1.580 1.00 97.31 80 ASP A C 1
ATOM 625 O O . ASP A 1 80 ? -18.918 9.581 0.536 1.00 97.31 80 ASP A O 1
ATOM 629 N N . VAL A 1 81 ? -17.256 8.703 1.753 1.00 97.94 81 VAL A N 1
ATOM 630 C CA . VAL A 1 81 ? -16.885 7.665 0.780 1.00 97.94 81 VAL A CA 1
ATOM 631 C C . VAL A 1 81 ? -17.591 6.349 1.109 1.00 97.94 81 VAL A C 1
ATOM 633 O O . VAL A 1 81 ? -17.528 5.867 2.241 1.00 97.94 81 VAL A O 1
ATOM 636 N N . ASP A 1 82 ? -18.231 5.729 0.112 1.00 98.06 82 ASP A N 1
ATOM 637 C CA . ASP A 1 82 ? -18.854 4.409 0.269 1.00 98.06 82 ASP A CA 1
ATOM 638 C C . ASP A 1 82 ? -17.793 3.301 0.336 1.00 98.06 82 ASP A C 1
ATOM 640 O O . ASP A 1 82 ? -16.943 3.161 -0.548 1.00 98.06 82 ASP A O 1
ATOM 644 N N . VAL A 1 83 ? -17.853 2.485 1.391 1.00 98.31 83 VAL A N 1
ATOM 645 C CA . VAL A 1 83 ? -16.860 1.443 1.665 1.00 98.31 83 VAL A CA 1
ATOM 646 C C . VAL A 1 83 ? -17.513 0.066 1.699 1.00 98.31 83 VAL A C 1
ATOM 648 O O . VAL A 1 83 ? -18.333 -0.264 2.557 1.00 98.31 83 VAL A O 1
ATOM 651 N N . ARG A 1 84 ? -17.052 -0.815 0.811 1.00 98.19 84 ARG A N 1
ATOM 652 C CA . ARG A 1 84 ? -17.443 -2.228 0.765 1.00 98.19 84 ARG A CA 1
ATOM 653 C C . ARG A 1 84 ? -16.469 -3.069 1.583 1.00 98.19 84 ARG A C 1
ATOM 655 O O . ARG A 1 84 ? -15.406 -3.459 1.097 1.00 98.19 84 ARG A O 1
ATOM 662 N N . LEU A 1 85 ? -16.842 -3.378 2.823 1.00 97.31 85 LEU A N 1
ATOM 663 C CA . LEU A 1 85 ? -16.048 -4.223 3.718 1.00 97.31 85 LEU A CA 1
ATOM 664 C C . LEU A 1 85 ? -16.388 -5.715 3.556 1.00 97.31 85 LEU A C 1
ATOM 666 O O . LEU A 1 85 ? -17.551 -6.117 3.604 1.00 97.31 85 LEU A O 1
ATOM 670 N N . LYS A 1 86 ? -15.356 -6.556 3.450 1.00 96.56 86 LYS A N 1
ATOM 671 C CA . LYS A 1 86 ? -15.451 -8.020 3.445 1.00 96.56 86 LYS A CA 1
ATOM 672 C C . LYS A 1 86 ? -14.495 -8.616 4.477 1.00 96.56 86 LYS A C 1
ATOM 674 O O . LYS A 1 86 ? -13.324 -8.250 4.537 1.00 96.56 86 LYS A O 1
ATOM 679 N N . ASN A 1 87 ? -14.999 -9.559 5.268 1.00 94.19 87 ASN A N 1
ATOM 680 C CA . ASN A 1 87 ? -14.208 -10.324 6.232 1.00 94.19 87 ASN A CA 1
ATOM 681 C C . ASN A 1 87 ? -14.091 -11.772 5.743 1.00 94.19 87 ASN A C 1
ATOM 683 O O . ASN A 1 87 ? -15.087 -12.345 5.295 1.00 94.19 87 ASN A O 1
ATOM 687 N N . TYR A 1 88 ? -12.894 -12.339 5.831 1.00 90.62 88 TYR A N 1
ATOM 688 C CA . TYR A 1 88 ? -12.586 -13.715 5.455 1.00 90.62 88 TYR A CA 1
ATOM 689 C C . TYR A 1 88 ? -12.387 -14.590 6.704 1.00 90.62 88 TYR A C 1
ATOM 691 O O . TYR A 1 88 ? -12.116 -14.088 7.798 1.00 90.62 88 TYR A O 1
ATOM 699 N N . ASP A 1 89 ? -12.555 -15.907 6.548 1.00 89.69 89 ASP A N 1
ATOM 700 C CA . ASP A 1 89 ? -12.531 -16.877 7.657 1.00 89.69 89 ASP A CA 1
ATOM 701 C C . ASP A 1 89 ? -11.152 -17.004 8.327 1.00 89.69 89 ASP A C 1
ATOM 703 O O . ASP A 1 89 ? -11.053 -17.386 9.493 1.00 89.69 89 ASP A O 1
ATOM 707 N N . ASP A 1 90 ? -10.089 -16.662 7.601 1.00 86.44 90 ASP A N 1
ATOM 708 C CA . ASP A 1 90 ? -8.704 -16.611 8.077 1.00 86.44 90 ASP A CA 1
ATOM 709 C C . ASP A 1 90 ? -8.401 -15.361 8.926 1.00 86.44 90 ASP A C 1
ATOM 711 O O . ASP A 1 90 ? -7.298 -15.214 9.449 1.00 86.44 90 ASP A O 1
ATOM 715 N N . GLY A 1 91 ? -9.384 -14.470 9.092 1.00 88.38 91 GLY A N 1
ATOM 716 C CA . GLY A 1 91 ? -9.241 -13.200 9.797 1.00 88.38 91 GLY A CA 1
ATOM 717 C C . GLY A 1 91 ? -8.767 -12.051 8.906 1.00 88.38 91 GLY A C 1
ATOM 718 O O . GLY A 1 91 ? -8.690 -10.919 9.391 1.00 88.38 91 GLY A O 1
ATOM 719 N N . THR A 1 92 ? -8.501 -12.296 7.619 1.00 89.50 92 THR A N 1
ATOM 720 C CA . THR A 1 92 ? -8.171 -11.245 6.656 1.00 89.50 92 THR A CA 1
ATOM 721 C C . THR A 1 92 ? -9.391 -10.349 6.455 1.00 89.50 92 THR A C 1
ATOM 723 O O . THR A 1 92 ? -10.516 -10.810 6.239 1.00 89.50 92 THR A O 1
ATOM 726 N N . ARG A 1 93 ? -9.183 -9.035 6.520 1.00 95.00 93 ARG A N 1
ATOM 727 C CA . ARG A 1 93 ? -10.225 -8.034 6.274 1.00 95.00 93 ARG A CA 1
ATOM 728 C C . ARG A 1 93 ? -9.820 -7.191 5.085 1.00 95.00 93 ARG A C 1
ATOM 730 O O . ARG A 1 93 ? -8.670 -6.764 5.014 1.00 95.00 93 ARG A O 1
ATOM 737 N N . VAL A 1 94 ? -10.762 -6.970 4.172 1.00 96.19 94 VAL A N 1
ATOM 738 C CA . VAL A 1 94 ? -10.542 -6.176 2.964 1.00 96.19 94 VAL A CA 1
ATOM 739 C C . VAL A 1 94 ? -11.650 -5.144 2.819 1.00 96.19 94 VAL A C 1
ATOM 741 O O . VAL A 1 94 ? -12.828 -5.496 2.878 1.00 96.19 94 VAL A O 1
ATOM 744 N N . ALA A 1 95 ? -11.283 -3.885 2.619 1.00 98.06 95 ALA A N 1
ATOM 745 C CA . ALA A 1 95 ? -12.201 -2.814 2.249 1.00 98.06 95 ALA A CA 1
ATOM 746 C C . ALA A 1 95 ? -11.951 -2.409 0.795 1.00 98.06 95 ALA A C 1
ATOM 748 O O . ALA A 1 95 ? -10.796 -2.305 0.399 1.00 98.06 95 ALA A O 1
ATOM 749 N N . HIS A 1 96 ? -13.011 -2.170 0.026 1.00 98.38 96 HIS A N 1
ATOM 750 C CA . HIS A 1 96 ? -12.922 -1.566 -1.305 1.00 98.38 96 HIS A CA 1
ATOM 751 C C . HIS A 1 96 ? -13.739 -0.282 -1.348 1.00 98.38 96 HIS A C 1
ATOM 753 O O . HIS A 1 96 ? -14.858 -0.261 -0.836 1.00 98.38 96 HIS A O 1
ATOM 759 N N . PHE A 1 97 ? -13.212 0.742 -1.999 1.00 98.50 97 PHE A N 1
ATOM 760 C CA . PHE A 1 97 ? -13.888 2.016 -2.236 1.00 98.50 97 PHE A CA 1
ATOM 761 C C . PHE A 1 97 ? -13.403 2.615 -3.562 1.00 98.50 97 PHE A C 1
ATOM 763 O O . PHE A 1 97 ? -12.407 2.148 -4.114 1.00 98.50 97 PHE A O 1
ATOM 770 N N . GLU A 1 98 ? -14.103 3.617 -4.081 1.00 98.19 98 GLU A N 1
ATOM 771 C CA . GLU A 1 98 ? -13.660 4.389 -5.248 1.00 98.19 98 GLU A CA 1
ATOM 772 C C . GLU A 1 98 ? -12.906 5.636 -4.772 1.00 98.19 98 GLU A C 1
ATOM 774 O O . GLU A 1 98 ? -13.386 6.361 -3.899 1.00 98.19 98 GLU A O 1
ATOM 779 N N . GLY A 1 99 ? -11.692 5.842 -5.287 1.00 96.94 99 GLY A N 1
ATOM 780 C CA . GLY A 1 99 ? -10.915 7.059 -5.054 1.00 96.94 99 GLY A CA 1
ATOM 781 C C . GLY A 1 99 ? -11.445 8.255 -5.861 1.00 96.94 99 GLY A C 1
ATOM 782 O O . GLY A 1 99 ? -12.322 8.069 -6.708 1.00 96.94 99 GLY A O 1
ATOM 783 N N . PRO A 1 100 ? -10.891 9.464 -5.642 1.00 96.19 100 PRO A N 1
ATOM 784 C CA . PRO A 1 100 ? -11.293 10.685 -6.348 1.00 96.19 100 PRO A CA 1
ATOM 785 C C . PRO A 1 100 ? -11.247 10.543 -7.872 1.00 96.19 100 PRO A C 1
ATOM 787 O O . PRO A 1 100 ? -12.115 11.047 -8.566 1.00 96.19 100 PRO A O 1
ATOM 790 N N . GLU A 1 101 ? -10.294 9.767 -8.388 1.00 95.62 101 GLU A N 1
ATOM 791 C CA . GLU A 1 101 ? -10.104 9.545 -9.822 1.00 95.62 101 GLU A CA 1
ATOM 792 C C . GLU A 1 101 ? -11.003 8.440 -10.395 1.00 95.62 101 GLU A C 1
ATOM 794 O O . GLU A 1 101 ? -10.741 7.939 -11.483 1.00 95.62 101 GLU A O 1
ATOM 799 N N . ASN A 1 102 ? -12.042 8.001 -9.678 1.00 95.50 102 ASN A N 1
ATOM 800 C CA . ASN A 1 102 ? -12.910 6.883 -10.076 1.00 95.50 102 ASN A CA 1
ATOM 801 C C . ASN A 1 102 ? -12.155 5.547 -10.240 1.00 95.50 102 ASN A C 1
ATOM 803 O O . ASN A 1 102 ? -12.539 4.677 -11.022 1.00 95.50 102 ASN A O 1
ATOM 807 N N . VAL A 1 103 ? -11.060 5.372 -9.495 1.00 96.88 103 VAL A N 1
ATOM 808 C CA . VAL A 1 103 ? -10.291 4.122 -9.442 1.00 96.88 103 VAL A CA 1
ATOM 809 C C . VAL A 1 103 ? -10.657 3.343 -8.187 1.00 96.88 103 VAL A C 1
ATOM 811 O O . VAL A 1 103 ? -10.656 3.891 -7.085 1.00 96.88 103 VAL A O 1
ATOM 814 N N . THR A 1 104 ? -10.933 2.044 -8.327 1.00 98.00 104 THR A N 1
ATOM 815 C CA . THR A 1 104 ? -11.185 1.189 -7.161 1.00 98.00 104 THR A CA 1
ATOM 816 C C . THR A 1 104 ? -9.888 0.959 -6.383 1.00 98.00 104 THR A C 1
ATOM 818 O O . THR A 1 104 ? -8.891 0.474 -6.924 1.00 98.00 104 THR A O 1
ATOM 821 N N . ILE A 1 105 ? -9.920 1.258 -5.085 1.00 98.00 105 ILE A N 1
ATOM 822 C CA . ILE A 1 105 ? -8.824 1.037 -4.145 1.00 98.00 105 ILE A CA 1
ATOM 823 C C . ILE A 1 105 ? -9.235 -0.035 -3.133 1.00 98.00 105 ILE A C 1
ATOM 825 O O . ILE A 1 105 ? -10.288 0.050 -2.498 1.00 98.00 105 ILE A O 1
ATOM 829 N N . GLY A 1 106 ? -8.387 -1.049 -2.974 1.00 97.31 106 GLY A N 1
ATOM 830 C CA . GLY A 1 106 ? -8.499 -2.097 -1.966 1.00 97.31 106 GLY A CA 1
ATOM 831 C C . GLY A 1 106 ? -7.550 -1.855 -0.789 1.00 97.31 106 GLY A C 1
ATOM 832 O O . GLY A 1 106 ? -6.383 -1.535 -0.986 1.00 97.31 106 GLY A O 1
ATOM 833 N N . LEU A 1 107 ? -8.007 -2.059 0.444 1.00 96.75 107 LEU A N 1
ATOM 834 C CA . LEU A 1 107 ? -7.179 -2.017 1.655 1.00 96.75 107 LEU A CA 1
ATOM 835 C C . LEU A 1 107 ? -7.283 -3.344 2.393 1.00 96.75 107 LEU A C 1
ATOM 837 O O . LEU A 1 107 ? -8.395 -3.805 2.644 1.00 96.75 107 LEU A O 1
ATOM 841 N N . ALA A 1 108 ? -6.158 -3.932 2.792 1.00 94.62 108 ALA A N 1
ATOM 842 C CA . ALA A 1 108 ? -6.122 -5.208 3.501 1.00 94.62 108 ALA A CA 1
ATOM 843 C C . ALA A 1 108 ? -5.216 -5.182 4.738 1.00 94.62 108 ALA A C 1
ATOM 845 O O . ALA A 1 108 ? -4.217 -4.472 4.772 1.00 94.62 108 ALA A O 1
ATOM 846 N N . THR A 1 109 ? -5.538 -5.987 5.752 1.00 91.69 109 THR A N 1
ATOM 847 C CA . THR A 1 109 ? -4.746 -6.083 6.998 1.00 91.69 109 THR A CA 1
ATOM 848 C C . THR A 1 109 ? -3.559 -7.047 6.927 1.00 91.69 109 THR A C 1
ATOM 850 O O . THR A 1 109 ? -2.815 -7.164 7.897 1.00 91.69 109 THR A O 1
ATOM 853 N N . ALA A 1 110 ? -3.404 -7.779 5.825 1.00 84.25 110 ALA A N 1
ATOM 854 C CA . ALA A 1 110 ? -2.362 -8.784 5.643 1.00 84.25 110 ALA A CA 1
ATOM 855 C C . ALA A 1 110 ? -1.887 -8.809 4.187 1.00 84.25 110 ALA A C 1
ATOM 857 O O . ALA A 1 110 ? -2.679 -8.583 3.267 1.00 84.25 110 ALA A O 1
ATOM 858 N N . ASP A 1 111 ? -0.612 -9.123 3.972 1.00 80.25 111 ASP A N 1
ATOM 859 C CA . ASP A 1 111 ? -0.073 -9.366 2.632 1.00 80.25 111 ASP A CA 1
ATOM 860 C C . ASP A 1 111 ? -0.663 -10.650 2.021 1.00 80.25 111 ASP A C 1
ATOM 862 O O . ASP A 1 111 ? -1.211 -11.491 2.735 1.00 80.25 111 ASP A O 1
ATOM 866 N N . LEU A 1 112 ? -0.635 -10.766 0.688 1.00 68.94 112 LEU A N 1
ATOM 867 C CA . LEU A 1 112 ? -1.220 -11.919 -0.021 1.00 68.94 112 LEU A CA 1
ATOM 868 C C . LEU A 1 112 ? -0.321 -13.150 0.036 1.00 68.94 112 LEU A C 1
ATOM 870 O O . LEU A 1 112 ? -0.824 -14.256 0.197 1.00 68.94 112 LEU A O 1
ATOM 874 N N . LEU A 1 113 ? 0.993 -12.959 -0.097 1.00 70.44 113 LEU A N 1
ATOM 875 C CA . LEU A 1 113 ? 1.948 -14.047 -0.279 1.00 70.44 113 LEU A CA 1
ATOM 876 C C . LEU A 1 113 ? 3.252 -13.758 0.465 1.00 70.44 113 LEU A C 1
ATOM 878 O O . LEU A 1 113 ? 3.736 -12.626 0.480 1.00 70.44 113 LEU A O 1
ATOM 882 N N . ASP A 1 114 ? 3.832 -14.799 1.063 1.00 69.75 114 ASP A N 1
ATOM 883 C CA . ASP A 1 114 ? 5.201 -14.752 1.571 1.00 69.75 114 ASP A CA 1
ATOM 884 C C . ASP A 1 114 ? 6.164 -14.879 0.389 1.00 69.75 114 ASP A C 1
ATOM 886 O O . ASP A 1 114 ? 6.302 -15.941 -0.217 1.00 69.75 114 ASP A O 1
ATOM 890 N N . THR A 1 115 ? 6.821 -13.776 0.046 1.00 66.69 115 THR A N 1
ATOM 891 C CA . THR A 1 115 ? 7.754 -13.718 -1.080 1.00 66.69 115 THR A CA 1
ATOM 892 C C . THR A 1 115 ? 9.220 -13.841 -0.647 1.00 66.69 115 THR A C 1
ATOM 894 O O . THR A 1 115 ? 10.124 -13.480 -1.406 1.00 66.69 115 THR A O 1
ATOM 897 N N . SER A 1 116 ? 9.496 -14.287 0.584 1.00 62.81 116 SER A N 1
ATOM 898 C CA . SER A 1 116 ? 10.860 -14.411 1.104 1.00 62.81 116 SER A CA 1
ATOM 899 C C . SER A 1 116 ? 11.589 -15.624 0.493 1.00 62.81 116 SER A C 1
ATOM 901 O O . SER A 1 116 ? 11.500 -16.751 0.968 1.00 62.81 116 SER A O 1
ATOM 903 N N . GLY A 1 117 ? 12.327 -15.407 -0.604 1.00 58.72 117 GLY A N 1
ATOM 904 C CA . GLY A 1 117 ? 13.202 -16.436 -1.197 1.00 58.72 117 GLY A CA 1
ATOM 905 C C . GLY A 1 117 ? 13.182 -16.566 -2.721 1.00 58.72 117 GLY A C 1
ATOM 906 O O . GLY A 1 117 ? 13.612 -17.596 -3.241 1.00 58.72 117 GLY A O 1
ATOM 907 N N . GLY A 1 118 ? 12.675 -15.571 -3.450 1.00 58.22 118 GLY A N 1
ATOM 908 C CA . GLY A 1 118 ? 12.734 -15.566 -4.911 1.00 58.22 118 GLY A CA 1
ATOM 909 C C . GLY A 1 118 ? 14.125 -15.246 -5.473 1.00 58.22 118 GLY A C 1
ATOM 910 O O . GLY A 1 118 ? 14.883 -14.500 -4.864 1.00 58.22 118 GLY A O 1
ATOM 911 N N . GLU A 1 119 ? 14.450 -15.810 -6.644 1.00 64.81 119 GLU A N 1
ATOM 912 C CA . GLU A 1 119 ? 15.516 -15.294 -7.519 1.00 64.81 119 GLU A CA 1
ATOM 913 C C . GLU A 1 119 ? 15.267 -13.811 -7.843 1.00 64.81 119 GLU A C 1
ATOM 915 O O . GLU A 1 119 ? 14.113 -13.411 -8.018 1.00 64.81 119 GLU A O 1
ATOM 920 N N . GLU A 1 120 ? 16.335 -13.011 -7.899 1.00 70.06 120 GLU A N 1
ATOM 921 C CA . GLU A 1 120 ? 16.262 -11.591 -8.260 1.00 70.06 120 GLU A CA 1
ATOM 922 C C . GLU A 1 120 ? 15.761 -11.430 -9.705 1.00 70.06 120 GLU A C 1
ATOM 924 O O . GLU A 1 120 ? 16.297 -12.039 -10.630 1.00 70.06 120 GLU A O 1
ATOM 929 N N . THR A 1 121 ? 14.737 -10.600 -9.899 1.00 80.88 121 THR A N 1
ATOM 930 C CA . THR A 1 121 ? 14.303 -10.117 -11.220 1.00 80.88 121 THR A CA 1
ATOM 931 C C . THR A 1 121 ? 14.987 -8.785 -11.535 1.00 80.88 121 THR A C 1
ATOM 933 O O . THR A 1 121 ? 15.361 -8.061 -10.620 1.00 80.88 121 THR A O 1
ATOM 936 N N . GLU A 1 122 ? 15.105 -8.410 -12.809 1.00 83.38 122 GLU A N 1
ATOM 937 C CA . GLU A 1 122 ? 15.759 -7.152 -13.242 1.00 83.38 122 GLU A CA 1
ATOM 938 C C . GLU A 1 122 ? 14.797 -5.947 -13.315 1.00 83.38 122 GLU A C 1
ATOM 940 O O . GLU A 1 122 ? 15.206 -4.837 -13.659 1.00 83.38 122 GLU A O 1
ATOM 945 N N . ILE A 1 123 ? 13.508 -6.165 -13.027 1.00 89.25 123 ILE A N 1
ATOM 946 C CA . ILE A 1 123 ? 12.442 -5.171 -13.189 1.00 89.25 123 ILE A CA 1
ATOM 947 C C . ILE A 1 123 ? 11.628 -4.982 -11.914 1.00 89.25 123 ILE A C 1
ATOM 949 O O . ILE A 1 123 ? 11.277 -5.953 -11.248 1.00 89.25 123 ILE A O 1
ATOM 953 N N . ARG A 1 124 ? 11.277 -3.736 -11.592 1.00 88.88 124 ARG A N 1
ATOM 954 C CA . ARG A 1 124 ? 10.511 -3.333 -10.409 1.00 88.88 124 ARG A CA 1
ATOM 955 C C . ARG A 1 124 ? 9.297 -2.502 -10.811 1.00 88.88 124 ARG A C 1
ATOM 957 O O . ARG A 1 124 ? 9.437 -1.567 -11.586 1.00 88.88 124 ARG A O 1
ATOM 964 N N . ILE A 1 125 ? 8.122 -2.756 -10.235 1.00 90.75 125 ILE A N 1
ATOM 965 C CA . ILE A 1 125 ? 7.012 -1.791 -10.326 1.00 90.75 125 ILE A CA 1
ATOM 966 C C . ILE A 1 125 ? 7.414 -0.547 -9.521 1.00 90.75 125 ILE A C 1
ATOM 968 O O . ILE A 1 125 ? 7.638 -0.631 -8.313 1.00 90.75 125 ILE A O 1
ATOM 972 N N . TYR A 1 126 ? 7.539 0.593 -10.196 1.00 88.88 126 TYR A N 1
ATOM 973 C CA . TYR A 1 126 ? 8.140 1.806 -9.641 1.00 88.88 126 TYR A CA 1
ATOM 974 C C . TYR A 1 126 ? 7.103 2.841 -9.213 1.00 88.88 126 TYR A C 1
ATOM 976 O O . TYR A 1 126 ? 7.212 3.441 -8.139 1.00 88.88 126 TYR A O 1
ATOM 984 N N . ARG A 1 127 ? 6.090 3.051 -10.054 1.00 92.12 127 ARG A N 1
ATOM 985 C CA . ARG A 1 127 ? 4.988 3.981 -9.799 1.00 92.12 127 ARG A CA 1
ATOM 986 C C . ARG A 1 127 ? 3.787 3.641 -10.667 1.00 92.12 127 ARG A C 1
ATOM 988 O O . ARG A 1 127 ? 3.903 2.887 -11.627 1.00 92.12 127 ARG A O 1
ATOM 995 N N . PHE A 1 128 ? 2.646 4.230 -10.356 1.00 94.25 128 PHE A N 1
ATOM 996 C CA . PHE A 1 128 ? 1.518 4.287 -11.279 1.00 94.25 128 PHE A CA 1
ATOM 997 C C . PHE A 1 128 ? 0.963 5.705 -11.323 1.00 94.25 128 PHE A C 1
ATOM 999 O O . PHE A 1 128 ? 1.197 6.507 -10.413 1.00 94.25 128 PHE A O 1
ATOM 1006 N N . VAL A 1 129 ? 0.267 6.014 -12.410 1.00 94.81 129 VAL A N 1
ATOM 1007 C CA . VAL A 1 129 ? -0.217 7.362 -12.701 1.00 94.81 129 VAL A CA 1
ATOM 1008 C C . VAL A 1 129 ? -1.739 7.361 -12.729 1.00 94.81 129 VAL A C 1
ATOM 1010 O O . VAL A 1 129 ? -2.354 6.536 -13.408 1.00 94.81 129 VAL A O 1
ATOM 1013 N N . LEU A 1 130 ? -2.326 8.297 -11.988 1.00 95.69 130 LEU A N 1
ATOM 1014 C CA . LEU A 1 130 ? -3.754 8.579 -11.966 1.00 95.69 130 LEU A CA 1
ATOM 1015 C C . LEU A 1 130 ? -4.001 9.953 -12.583 1.00 95.69 130 LEU A C 1
ATOM 1017 O O . LEU A 1 130 ? -3.269 10.903 -12.317 1.00 95.69 130 LEU A O 1
ATOM 1021 N N . LYS A 1 131 ? -5.034 10.047 -13.408 1.00 94.12 131 LYS A N 1
ATOM 1022 C CA . LYS A 1 131 ? -5.529 11.273 -14.020 1.00 94.12 131 LYS A CA 1
ATOM 1023 C C . LYS A 1 131 ? -6.656 11.838 -13.171 1.00 94.12 131 LYS A C 1
ATOM 1025 O O . LYS A 1 131 ? -7.622 11.125 -12.909 1.00 94.12 131 LYS A O 1
ATOM 1030 N N . THR A 1 132 ? -6.544 13.109 -12.814 1.00 93.31 132 THR A N 1
ATOM 1031 C CA . THR A 1 132 ? -7.524 13.829 -11.993 1.00 93.31 132 THR A CA 1
ATOM 1032 C C . THR A 1 132 ? -7.803 15.204 -12.589 1.00 93.31 132 THR A C 1
ATOM 1034 O O . THR A 1 132 ? -6.897 15.822 -13.158 1.00 93.31 132 THR A O 1
ATOM 1037 N N . ASP A 1 133 ? -9.047 15.673 -12.526 1.00 91.62 133 ASP A N 1
ATOM 1038 C CA . ASP A 1 133 ? -9.380 17.063 -12.858 1.00 91.62 133 ASP A CA 1
ATOM 1039 C C . ASP A 1 133 ? -9.213 18.021 -11.661 1.00 91.62 133 ASP A C 1
ATOM 1041 O O . ASP A 1 133 ? -9.060 19.231 -11.860 1.00 91.62 133 ASP A O 1
ATOM 1045 N N . ASP A 1 134 ? -9.116 17.472 -10.444 1.00 92.31 134 ASP A N 1
ATOM 1046 C CA . ASP A 1 134 ? -8.877 18.199 -9.200 1.00 92.31 134 ASP A CA 1
ATOM 1047 C C . ASP A 1 134 ? -7.705 17.594 -8.412 1.00 92.31 134 ASP A C 1
ATOM 1049 O O . ASP A 1 134 ? -7.839 16.764 -7.502 1.00 92.31 134 ASP A O 1
ATOM 1053 N N . VAL A 1 135 ? -6.500 18.039 -8.776 1.00 91.69 135 VAL A N 1
ATOM 1054 C CA . VAL A 1 135 ? -5.250 17.619 -8.130 1.00 91.69 135 VAL A CA 1
ATOM 1055 C C . VAL A 1 135 ? -5.248 17.950 -6.635 1.00 91.69 135 VAL A C 1
ATOM 1057 O O . VAL A 1 135 ? -4.739 17.158 -5.846 1.00 91.69 135 VAL A O 1
ATOM 1060 N N . GLU A 1 136 ? -5.812 19.087 -6.221 1.00 92.06 136 GLU A N 1
ATOM 1061 C CA . GLU A 1 136 ? -5.773 19.528 -4.822 1.00 92.06 136 GLU A CA 1
ATOM 1062 C C . GLU A 1 136 ? -6.677 18.659 -3.943 1.00 92.06 136 GLU A C 1
ATOM 1064 O O . GLU A 1 136 ? -6.227 18.163 -2.905 1.00 92.06 136 GLU A O 1
ATOM 1069 N N . ASP A 1 137 ? -7.914 18.407 -4.376 1.00 94.62 137 ASP A N 1
ATOM 1070 C CA . ASP A 1 137 ? -8.835 17.519 -3.659 1.00 94.62 137 ASP A CA 1
ATOM 1071 C C . ASP A 1 137 ? -8.265 16.094 -3.576 1.00 94.62 137 ASP A C 1
ATOM 1073 O O . ASP A 1 137 ? -8.315 15.447 -2.523 1.00 94.62 137 ASP A O 1
ATOM 1077 N N . SER A 1 138 ? -7.611 15.637 -4.646 1.00 96.12 138 SER A N 1
ATOM 1078 C CA . SER A 1 138 ? -6.934 14.339 -4.692 1.00 96.12 138 SER A CA 1
ATOM 1079 C C . SER A 1 138 ? -5.767 14.267 -3.697 1.00 96.12 138 SER A C 1
ATOM 1081 O O . SER A 1 138 ? -5.681 13.329 -2.898 1.00 96.12 138 SER A O 1
ATOM 1083 N N . ILE A 1 139 ? -4.898 15.285 -3.648 1.00 95.12 139 ILE A N 1
ATOM 1084 C CA . ILE A 1 139 ? -3.817 15.376 -2.649 1.00 95.12 139 ILE A CA 1
ATOM 1085 C C . ILE A 1 139 ? -4.391 15.330 -1.235 1.00 95.12 139 ILE A C 1
ATOM 1087 O O . ILE A 1 139 ? -3.890 14.577 -0.392 1.00 95.12 139 ILE A O 1
ATOM 1091 N N . GLN A 1 140 ? -5.436 16.111 -0.950 1.00 96.25 140 GLN A N 1
ATOM 1092 C CA . GLN A 1 140 ? -6.057 16.135 0.373 1.00 96.25 140 GLN A CA 1
ATOM 1093 C C . GLN A 1 140 ? -6.619 14.766 0.747 1.00 96.25 140 GLN A C 1
ATOM 1095 O O . GLN A 1 140 ? -6.370 14.295 1.860 1.00 96.25 140 GLN A O 1
ATOM 1100 N N . PHE A 1 141 ? -7.295 14.091 -0.181 1.00 97.75 141 PHE A N 1
ATOM 1101 C CA . PHE A 1 141 ? -7.795 12.739 0.026 1.00 97.75 141 PHE A CA 1
ATOM 1102 C C . PHE A 1 141 ? -6.661 11.769 0.385 1.00 97.75 141 PHE A C 1
ATOM 1104 O O . PHE A 1 141 ? -6.645 11.185 1.474 1.00 97.75 141 PHE A O 1
ATOM 1111 N N . TYR A 1 142 ? -5.656 11.634 -0.481 1.00 97.12 142 TYR A N 1
ATOM 1112 C CA . TYR A 1 142 ? -4.577 10.672 -0.270 1.00 97.12 142 TYR A CA 1
ATOM 1113 C C . TYR A 1 142 ? -3.749 10.982 0.985 1.00 97.12 142 TYR A C 1
ATOM 1115 O O . TYR A 1 142 ? -3.381 10.073 1.734 1.00 97.12 142 TYR A O 1
ATOM 1123 N N . THR A 1 143 ? -3.477 12.252 1.276 1.00 95.94 143 THR A N 1
ATOM 1124 C CA . THR A 1 143 ? -2.652 12.625 2.435 1.00 95.94 143 THR A CA 1
ATOM 1125 C C . THR A 1 143 ? -3.420 12.570 3.757 1.00 95.94 143 THR A C 1
ATOM 1127 O O . THR A 1 143 ? -2.901 12.050 4.746 1.00 95.94 143 THR A O 1
ATOM 1130 N N . GLN A 1 144 ? -4.664 13.051 3.814 1.00 96.31 144 GLN A N 1
ATOM 1131 C CA . GLN A 1 144 ? -5.411 13.165 5.075 1.00 96.31 144 GLN A CA 1
ATOM 1132 C C . GLN A 1 144 ? -6.195 11.888 5.410 1.00 96.31 144 GLN A C 1
ATOM 1134 O O . GLN A 1 144 ? -6.208 11.450 6.575 1.00 96.31 144 GLN A O 1
ATOM 1139 N N . VAL A 1 145 ? -6.802 11.258 4.398 1.00 96.44 145 VAL A N 1
ATOM 1140 C CA . VAL A 1 145 ? -7.600 10.035 4.558 1.00 96.44 145 VAL A CA 1
ATOM 1141 C C . VAL A 1 145 ? -6.678 8.821 4.601 1.00 96.44 145 VAL A C 1
ATOM 1143 O O . VAL A 1 145 ? -6.608 8.141 5.631 1.00 96.44 145 VAL A O 1
ATOM 1146 N N . LEU A 1 146 ? -5.898 8.598 3.537 1.00 95.88 146 LEU A N 1
ATOM 1147 C CA . LEU A 1 146 ? -5.045 7.407 3.411 1.00 95.88 146 LEU A CA 1
ATOM 1148 C C . LEU A 1 146 ? -3.661 7.551 4.065 1.00 95.88 146 LEU A C 1
ATOM 1150 O O . LEU A 1 146 ? -2.985 6.548 4.301 1.00 95.88 146 LEU A O 1
ATOM 1154 N N . GLY A 1 147 ? -3.250 8.768 4.436 1.00 95.12 147 GLY A N 1
ATOM 1155 C CA . GLY A 1 147 ? -1.999 8.999 5.161 1.00 95.12 147 GLY A CA 1
ATOM 1156 C C . GLY A 1 147 ? -0.741 8.922 4.294 1.00 95.12 147 GLY A C 1
ATOM 1157 O O . GLY A 1 147 ? 0.334 8.643 4.830 1.00 95.12 147 GLY A O 1
ATOM 1158 N N . LEU A 1 148 ? -0.857 9.122 2.977 1.00 95.25 148 LEU A N 1
ATOM 1159 C CA . LEU A 1 148 ? 0.305 9.212 2.090 1.00 95.25 148 LEU A CA 1
ATOM 1160 C C . LEU A 1 148 ? 1.089 10.494 2.364 1.00 95.25 148 LEU A C 1
ATOM 1162 O O . LEU A 1 148 ? 0.583 11.462 2.935 1.00 95.25 148 LEU A O 1
ATOM 1166 N N . LYS A 1 149 ? 2.348 10.498 1.930 1.00 94.25 149 LYS A N 1
ATOM 1167 C CA . LYS A 1 149 ? 3.224 11.660 2.044 1.00 94.25 149 LYS A CA 1
ATOM 1168 C C . LYS A 1 149 ? 3.484 12.253 0.666 1.00 94.25 149 LYS A C 1
ATOM 1170 O O . LYS A 1 149 ? 4.034 11.573 -0.190 1.00 94.25 149 LYS A O 1
ATOM 1175 N N . GLU A 1 150 ? 3.182 13.528 0.488 1.00 94.00 150 GLU A N 1
ATOM 1176 C CA . GLU A 1 150 ? 3.646 14.297 -0.667 1.00 94.00 150 GLU A CA 1
ATOM 1177 C C . GLU A 1 150 ? 5.181 14.407 -0.647 1.00 94.00 150 GLU A C 1
ATOM 1179 O O . GLU A 1 150 ? 5.774 14.725 0.393 1.00 94.00 150 GLU A O 1
ATOM 1184 N N . ILE A 1 151 ? 5.835 14.068 -1.761 1.00 88.88 151 ILE A N 1
ATOM 1185 C CA . ILE A 1 151 ? 7.305 14.019 -1.841 1.00 88.88 151 ILE A CA 1
ATOM 1186 C C . ILE A 1 151 ? 7.896 15.102 -2.737 1.00 88.88 151 ILE A C 1
ATOM 1188 O O . ILE A 1 151 ? 8.849 15.741 -2.302 1.00 88.88 151 ILE A O 1
ATOM 1192 N N . GLU A 1 152 ? 7.338 15.334 -3.923 1.00 71.06 152 GLU A N 1
ATOM 1193 C CA . GLU A 1 152 ? 7.633 16.495 -4.770 1.00 71.06 152 GLU A CA 1
ATOM 1194 C C . GLU A 1 152 ? 6.671 16.513 -5.966 1.00 71.06 152 GLU A C 1
ATOM 1196 O O . GLU A 1 152 ? 6.176 15.461 -6.386 1.00 71.06 152 GLU A O 1
ATOM 1201 N N . GLY A 1 153 ? 6.414 17.703 -6.510 1.00 65.38 153 GLY A N 1
ATOM 1202 C CA . GLY A 1 153 ? 5.689 17.890 -7.762 1.00 65.38 153 GLY A CA 1
ATOM 1203 C C . GLY A 1 153 ? 6.604 18.442 -8.852 1.00 65.38 153 GLY A C 1
ATOM 1204 O O . GLY A 1 153 ? 7.544 19.181 -8.562 1.00 65.38 153 GLY A O 1
ATOM 1205 N N . PHE A 1 154 ? 6.324 18.092 -10.104 1.00 65.88 154 PHE A N 1
ATOM 1206 C CA . PHE A 1 154 ? 7.001 18.652 -11.272 1.00 65.88 154 PHE A CA 1
ATOM 1207 C C . PHE A 1 154 ? 5.961 19.381 -12.117 1.00 65.88 154 PHE A C 1
ATOM 1209 O O . PHE A 1 154 ? 4.920 18.811 -12.435 1.00 65.88 154 PHE A O 1
ATOM 1216 N N . SER A 1 155 ? 6.237 20.626 -12.491 1.00 55.78 155 SER A N 1
ATOM 1217 C CA . SER A 1 155 ? 5.462 21.314 -13.520 1.00 55.78 155 SER A CA 1
ATOM 1218 C C . SER A 1 155 ? 6.159 21.135 -14.864 1.00 55.78 155 SER A C 1
ATOM 1220 O O . SER A 1 155 ? 7.341 21.457 -15.007 1.00 55.78 155 SER A O 1
ATOM 1222 N N . TYR A 1 156 ? 5.441 20.599 -15.850 1.00 55.75 156 TYR A N 1
ATOM 1223 C CA . TYR A 1 156 ? 5.898 20.631 -17.239 1.00 55.75 156 TYR A CA 1
ATOM 1224 C C . TYR A 1 156 ? 5.520 21.973 -17.881 1.00 55.75 156 TYR A C 1
ATOM 1226 O O . TYR A 1 156 ? 4.549 22.613 -17.472 1.00 55.75 156 TYR A O 1
ATOM 1234 N N . GLU A 1 157 ? 6.279 22.410 -18.894 1.00 48.62 157 GLU A N 1
ATOM 1235 C CA . GLU A 1 157 ? 6.129 23.732 -19.538 1.00 48.62 157 GLU A CA 1
ATOM 1236 C C . GLU A 1 157 ? 4.729 23.990 -20.161 1.00 48.62 157 GLU A C 1
ATOM 1238 O O . GLU A 1 157 ? 4.422 25.135 -20.496 1.00 48.62 157 GLU A O 1
ATOM 1243 N N . ASP A 1 158 ? 3.850 22.979 -20.222 1.00 53.59 158 ASP A N 1
ATOM 1244 C CA . ASP A 1 158 ? 2.548 22.999 -20.907 1.00 53.59 158 ASP A CA 1
ATOM 1245 C C . ASP A 1 158 ? 1.295 22.877 -19.993 1.00 53.59 158 ASP A C 1
ATOM 1247 O O . ASP A 1 158 ? 0.212 22.535 -20.466 1.00 53.59 158 ASP A O 1
ATOM 1251 N N . ASN A 1 159 ? 1.384 23.254 -18.707 1.00 53.91 159 ASN A N 1
ATOM 1252 C CA . ASN A 1 159 ? 0.290 23.200 -17.701 1.00 53.91 159 ASN A CA 1
ATOM 1253 C C . ASN A 1 159 ? -0.118 21.793 -17.224 1.00 53.91 159 ASN A C 1
ATOM 1255 O O . ASN A 1 159 ? -1.219 21.618 -16.698 1.00 53.91 159 ASN A O 1
ATOM 1259 N N . GLU A 1 160 ? 0.746 20.796 -17.386 1.00 60.25 160 GLU A N 1
ATOM 1260 C CA . GLU A 1 160 ? 0.578 19.513 -16.704 1.00 60.25 160 GLU A CA 1
ATOM 1261 C C . GLU A 1 160 ? 1.289 19.585 -15.351 1.00 60.25 160 GLU A C 1
ATOM 1263 O O . GLU A 1 160 ? 2.522 19.553 -15.270 1.00 60.25 160 GLU A O 1
ATOM 1268 N N . ASP A 1 161 ? 0.494 19.732 -14.292 1.00 73.50 161 ASP A N 1
ATOM 1269 C CA . ASP A 1 161 ? 0.970 19.614 -12.920 1.00 73.50 161 ASP A CA 1
ATOM 1270 C C . ASP A 1 161 ? 1.013 18.130 -12.542 1.00 73.50 161 ASP A C 1
ATOM 1272 O O . ASP A 1 161 ? -0.006 17.430 -12.576 1.00 73.50 161 ASP A O 1
ATOM 1276 N N . TYR A 1 162 ? 2.210 17.658 -12.193 1.00 83.88 162 TYR A N 1
ATOM 1277 C CA . TYR A 1 162 ? 2.441 16.327 -11.650 1.00 83.88 162 TYR A CA 1
ATOM 1278 C C . TYR A 1 162 ? 2.682 16.433 -10.153 1.00 83.88 162 TYR A C 1
ATOM 1280 O O . TYR A 1 162 ? 3.546 17.200 -9.726 1.00 83.88 162 TYR A O 1
ATOM 1288 N N . VAL A 1 163 ? 2.001 15.610 -9.356 1.00 91.62 163 VAL A N 1
ATOM 1289 C CA . VAL A 1 163 ? 2.259 15.522 -7.912 1.00 91.62 163 V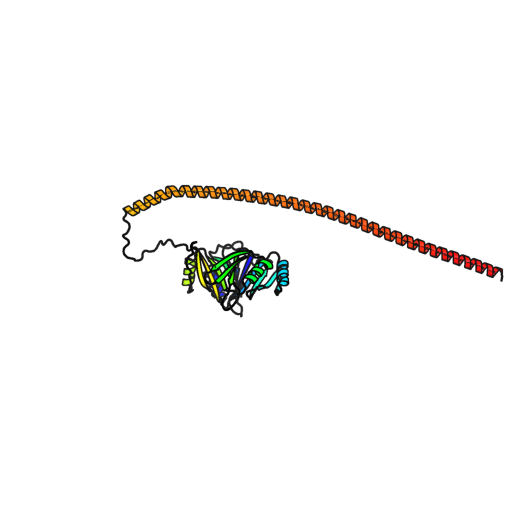AL A CA 1
ATOM 1290 C C . VAL A 1 163 ? 2.541 14.086 -7.503 1.00 91.62 163 VAL A C 1
ATOM 1292 O O . VAL A 1 163 ? 1.730 13.188 -7.721 1.00 91.62 163 VAL A O 1
ATOM 1295 N N . GLY A 1 164 ? 3.720 13.864 -6.917 1.00 93.69 164 GLY A N 1
ATOM 1296 C CA . GLY A 1 164 ? 4.140 12.570 -6.395 1.00 93.69 164 GLY A CA 1
ATOM 1297 C C . GLY A 1 164 ? 3.717 12.366 -4.941 1.00 93.69 164 GLY A C 1
ATOM 1298 O O . GLY A 1 164 ? 4.072 13.148 -4.054 1.00 93.69 164 GLY A O 1
ATOM 1299 N N . LEU A 1 165 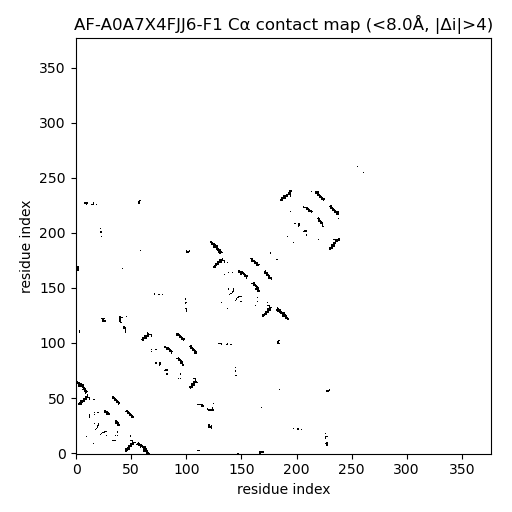? 3.026 11.259 -4.680 1.00 94.94 165 LEU A N 1
ATOM 1300 C CA . LEU A 1 165 ? 2.601 10.813 -3.357 1.00 94.94 165 LEU A CA 1
ATOM 1301 C C . LEU A 1 165 ? 3.268 9.476 -3.015 1.00 94.94 165 LEU A C 1
ATOM 1303 O O . LEU A 1 165 ? 3.096 8.475 -3.705 1.00 94.94 165 LEU A O 1
ATOM 1307 N N . GLN A 1 166 ? 4.020 9.434 -1.922 1.00 94.06 166 GLN A N 1
ATOM 1308 C CA . GLN A 1 166 ? 4.694 8.231 -1.446 1.00 94.06 166 GLN A CA 1
ATOM 1309 C C . GLN A 1 166 ? 3.733 7.328 -0.663 1.00 94.06 166 GLN A C 1
ATOM 1311 O O . GLN A 1 166 ? 3.178 7.736 0.364 1.00 94.06 166 GLN A O 1
ATOM 1316 N N . ALA A 1 167 ? 3.628 6.069 -1.095 1.00 90.94 167 ALA A N 1
ATOM 1317 C CA . ALA A 1 167 ? 2.879 4.999 -0.441 1.00 90.94 167 ALA A CA 1
ATOM 1318 C C . ALA A 1 167 ? 3.806 3.813 -0.126 1.00 90.94 167 ALA A C 1
ATOM 1320 O O . ALA A 1 167 ? 3.917 2.848 -0.883 1.00 90.94 167 ALA A O 1
ATOM 1321 N N . GLY A 1 168 ? 4.511 3.886 1.003 1.00 87.25 168 GLY A N 1
ATOM 1322 C CA . GLY A 1 168 ? 5.503 2.874 1.364 1.00 87.25 168 GLY A CA 1
ATOM 1323 C C . GLY A 1 168 ? 6.690 2.939 0.410 1.00 87.25 168 GLY A C 1
ATOM 1324 O O . GLY A 1 168 ? 7.462 3.890 0.469 1.00 87.25 168 GLY A O 1
ATOM 1325 N N . ASN A 1 169 ? 6.820 1.960 -0.476 1.00 81.81 169 ASN A N 1
ATOM 1326 C CA . ASN A 1 169 ? 7.915 1.820 -1.435 1.00 81.81 169 ASN A CA 1
ATOM 1327 C C . ASN A 1 169 ? 7.526 2.148 -2.890 1.00 81.81 169 ASN A C 1
ATOM 1329 O O . ASN A 1 169 ? 8.375 2.021 -3.767 1.00 81.81 169 ASN A O 1
ATOM 1333 N N . ILE A 1 170 ? 6.282 2.567 -3.142 1.00 90.25 170 ILE A N 1
ATOM 1334 C CA . ILE A 1 170 ? 5.828 3.022 -4.460 1.00 90.25 170 ILE A CA 1
ATOM 1335 C C . ILE A 1 170 ? 5.442 4.504 -4.434 1.00 90.25 170 ILE A C 1
ATOM 1337 O O . ILE A 1 170 ? 5.090 5.052 -3.384 1.00 90.25 170 ILE A O 1
ATOM 1341 N N . ILE A 1 171 ? 5.481 5.135 -5.603 1.00 92.38 171 ILE A N 1
ATOM 1342 C CA . ILE A 1 171 ? 4.976 6.486 -5.835 1.00 92.38 171 ILE A CA 1
ATOM 1343 C C . ILE A 1 171 ? 3.644 6.403 -6.596 1.00 92.38 171 ILE A C 1
ATOM 1345 O O . ILE A 1 171 ? 3.528 5.685 -7.586 1.00 92.38 171 ILE A O 1
ATOM 1349 N N . ILE A 1 172 ? 2.645 7.155 -6.145 1.00 94.81 172 ILE A N 1
ATOM 1350 C CA . ILE A 1 172 ? 1.448 7.485 -6.924 1.00 94.81 172 ILE A CA 1
ATOM 1351 C C . ILE A 1 172 ? 1.695 8.846 -7.551 1.00 94.81 172 ILE A C 1
ATOM 1353 O O . ILE A 1 172 ? 2.057 9.785 -6.843 1.00 94.81 172 ILE A O 1
ATOM 1357 N N . VAL A 1 173 ? 1.524 8.962 -8.861 1.00 94.31 173 VAL A N 1
ATOM 1358 C CA . VAL A 1 173 ? 1.614 10.250 -9.547 1.00 94.31 173 VAL A CA 1
ATOM 1359 C C . VAL A 1 173 ? 0.216 10.703 -9.919 1.00 94.31 173 VAL A C 1
ATOM 1361 O O . VAL A 1 173 ? -0.478 10.007 -10.656 1.00 94.31 173 VAL A O 1
ATOM 1364 N N . LEU A 1 174 ? -0.174 11.871 -9.424 1.00 94.19 174 LEU A N 1
ATOM 1365 C CA . LEU A 1 174 ? -1.369 12.570 -9.871 1.00 94.19 174 LEU A CA 1
ATOM 1366 C C . LEU A 1 174 ? -1.001 13.427 -11.076 1.00 94.19 174 LEU A C 1
ATOM 1368 O O . LEU A 1 174 ? -0.077 14.236 -10.995 1.00 94.19 174 LEU A O 1
ATOM 1372 N N . LEU A 1 175 ? -1.705 13.214 -12.180 1.00 91.25 175 LEU A N 1
ATOM 1373 C CA . LEU A 1 175 ? -1.582 13.959 -13.421 1.00 91.25 175 LEU A CA 1
ATOM 1374 C C . LEU A 1 175 ? -2.851 14.782 -13.620 1.00 91.25 175 LEU A C 1
ATOM 1376 O O . LEU A 1 175 ? -3.938 14.220 -13.777 1.00 91.25 175 LEU A O 1
ATOM 1380 N N . SER A 1 176 ? -2.702 16.106 -13.639 1.00 88.62 176 SER A N 1
ATOM 1381 C CA . SER A 1 176 ? -3.797 16.994 -14.022 1.00 88.62 176 SER A CA 1
ATOM 1382 C C . SER A 1 176 ? -4.254 16.681 -15.445 1.00 88.62 176 SER A C 1
ATOM 1384 O O . SER A 1 176 ? -3.457 16.704 -16.385 1.00 88.62 176 SER A O 1
ATOM 1386 N N . THR A 1 177 ? -5.543 16.400 -15.622 1.00 81.56 177 THR A N 1
ATOM 1387 C CA . THR A 1 177 ? -6.119 16.167 -16.950 1.00 81.56 177 THR A CA 1
ATOM 1388 C C . THR A 1 177 ? -6.188 17.442 -17.783 1.00 81.56 177 THR A C 1
ATOM 1390 O O . THR A 1 177 ? -6.286 17.346 -18.998 1.00 81.56 177 THR A O 1
ATOM 1393 N N . GLY A 1 178 ? -6.123 18.644 -17.205 1.00 75.75 178 GLY A N 1
ATOM 1394 C CA . GLY A 1 178 ? -6.256 19.886 -17.972 1.00 75.75 178 GLY A CA 1
ATOM 1395 C C . GLY A 1 178 ? -7.500 19.885 -18.884 1.00 75.75 178 GLY A C 1
ATOM 1396 O O . GLY A 1 178 ? -8.625 19.966 -18.406 1.00 75.75 178 GLY A O 1
ATOM 1397 N N . TRP A 1 179 ? -7.300 19.812 -20.210 1.00 55.38 179 TRP A N 1
ATOM 1398 C CA . TRP A 1 179 ? -8.375 19.705 -21.221 1.00 55.38 179 TRP A CA 1
ATOM 1399 C C . TRP A 1 179 ? -8.622 18.271 -21.742 1.00 55.38 179 TRP A C 1
ATOM 1401 O O . TRP A 1 179 ? -9.382 18.098 -22.697 1.00 55.38 179 TRP A O 1
ATOM 1411 N N . PHE A 1 180 ? -7.952 17.256 -21.193 1.00 58.56 180 PHE A N 1
ATOM 1412 C CA . PHE A 1 180 ? -8.074 15.854 -21.600 1.00 58.56 180 PHE A CA 1
ATOM 1413 C C . PHE A 1 180 ? -9.398 15.220 -21.133 1.00 58.56 180 PHE A C 1
ATOM 1415 O O . PHE A 1 180 ? -10.065 15.710 -20.227 1.00 58.56 180 PHE A O 1
ATOM 1422 N N . GLU A 1 181 ? -9.810 14.140 -21.808 1.00 66.62 181 GLU A N 1
ATOM 1423 C CA . GLU A 1 181 ? -11.222 13.730 -21.872 1.00 66.62 181 GLU A CA 1
ATOM 1424 C C . GLU A 1 181 ? -11.730 12.857 -20.705 1.00 66.62 181 GLU A C 1
ATOM 1426 O O . GLU A 1 181 ? -12.947 12.701 -20.586 1.00 66.62 181 GLU A O 1
ATOM 1431 N N . SER A 1 182 ? -10.870 12.302 -19.837 1.00 84.38 182 SER A N 1
ATOM 1432 C CA . SER A 1 182 ? -11.341 11.525 -18.676 1.00 84.38 182 SER A CA 1
ATOM 1433 C C . SER A 1 182 ? -10.312 11.349 -17.551 1.00 84.38 182 SER A C 1
ATOM 1435 O O . SER A 1 182 ? -9.129 11.084 -17.798 1.00 84.38 182 SER A O 1
ATOM 1437 N N . GLU A 1 183 ? -10.806 11.411 -16.314 1.00 91.31 183 GLU A N 1
ATOM 1438 C CA . GLU A 1 183 ? -10.125 10.943 -15.101 1.00 91.31 183 GLU A CA 1
ATOM 1439 C C . GLU A 1 183 ? -9.920 9.421 -15.122 1.00 91.31 183 GLU A C 1
ATOM 1441 O O . GLU A 1 183 ? -10.477 8.718 -15.973 1.00 91.31 183 GLU A O 1
ATOM 1446 N N . GLY A 1 184 ? -9.109 8.910 -14.197 1.00 94.62 184 GLY A N 1
ATOM 1447 C CA . GLY A 1 184 ? -8.915 7.474 -14.014 1.00 94.62 184 GLY A CA 1
ATOM 1448 C C . GLY A 1 184 ? -7.469 7.029 -14.068 1.00 94.62 184 GLY A C 1
ATOM 1449 O O . GLY A 1 184 ? -6.526 7.811 -14.001 1.00 94.62 184 GLY A O 1
ATOM 1450 N N . PHE A 1 185 ? -7.288 5.726 -14.197 1.00 95.56 185 PHE A N 1
ATOM 1451 C CA . PHE A 1 185 ? -5.970 5.134 -14.337 1.00 95.56 185 PHE A CA 1
ATOM 1452 C C . PHE A 1 185 ? -5.341 5.479 -15.694 1.00 95.56 185 PHE A C 1
ATOM 1454 O O . PHE A 1 185 ? -6.001 5.378 -16.728 1.00 95.56 185 PHE A O 1
ATOM 1461 N N . ASP A 1 186 ? -4.071 5.892 -15.698 1.00 94.38 186 ASP A N 1
ATOM 1462 C CA . ASP A 1 186 ? -3.315 6.146 -16.931 1.00 94.38 186 ASP A CA 1
ATOM 1463 C C . ASP A 1 186 ? -2.367 4.993 -17.254 1.00 94.38 186 ASP A C 1
ATOM 1465 O O . ASP A 1 186 ? -2.477 4.388 -18.319 1.00 94.38 186 ASP A O 1
ATOM 1469 N N . ARG A 1 187 ? -1.426 4.694 -16.348 1.00 95.38 187 ARG A N 1
ATOM 1470 C CA . ARG A 1 187 ? -0.343 3.738 -16.616 1.00 95.38 187 ARG A CA 1
ATOM 1471 C C . ARG A 1 187 ? 0.324 3.168 -15.370 1.00 95.38 187 ARG A C 1
ATOM 1473 O O . ARG A 1 187 ? 0.277 3.766 -14.292 1.00 95.38 187 ARG A O 1
ATOM 1480 N N . ILE A 1 188 ? 1.032 2.056 -15.575 1.00 95.69 188 ILE A N 1
ATOM 1481 C CA . ILE A 1 188 ? 2.014 1.483 -14.643 1.00 95.69 188 ILE A CA 1
ATOM 1482 C C . ILE A 1 188 ? 3.405 1.762 -15.196 1.00 95.69 188 ILE A C 1
ATOM 1484 O O . ILE A 1 188 ? 3.688 1.418 -16.341 1.00 95.69 188 ILE A O 1
ATOM 1488 N N . ASP A 1 189 ? 4.283 2.323 -14.374 1.00 94.56 189 ASP A N 1
ATOM 1489 C CA . ASP A 1 189 ? 5.679 2.522 -14.734 1.00 94.56 189 ASP A CA 1
ATOM 1490 C C . ASP A 1 189 ? 6.556 1.499 -14.002 1.00 94.56 189 ASP A C 1
ATOM 1492 O O . ASP A 1 189 ? 6.486 1.339 -12.776 1.00 94.56 189 ASP A O 1
ATOM 1496 N N . PHE A 1 190 ? 7.422 0.839 -14.761 1.00 94.06 190 PHE A N 1
ATOM 1497 C CA . PHE A 1 190 ? 8.410 -0.103 -14.266 1.00 94.06 190 PHE A CA 1
ATOM 1498 C C . PHE A 1 190 ? 9.809 0.495 -14.334 1.00 94.06 190 PHE A C 1
ATOM 1500 O O . PHE A 1 190 ? 10.211 1.059 -15.348 1.00 94.06 190 PHE A O 1
ATOM 1507 N N . GLU A 1 191 ? 10.571 0.330 -13.262 1.00 92.75 191 GLU A N 1
ATOM 1508 C CA . GLU A 1 191 ? 12.002 0.587 -13.261 1.00 92.75 191 GLU A CA 1
ATOM 1509 C C . GLU A 1 191 ? 12.755 -0.664 -13.700 1.00 92.75 191 GLU A C 1
ATOM 1511 O O . GLU A 1 191 ? 12.492 -1.760 -13.200 1.00 92.75 191 GLU A O 1
ATOM 1516 N N . VAL A 1 192 ? 13.686 -0.493 -14.632 1.00 92.19 192 VAL A N 1
ATOM 1517 C CA . VAL A 1 192 ? 14.494 -1.569 -15.209 1.00 92.19 192 VAL A CA 1
ATOM 1518 C C . VAL A 1 192 ? 15.976 -1.283 -15.020 1.00 92.19 192 VAL A C 1
ATOM 1520 O O . VAL A 1 192 ? 16.429 -0.149 -15.191 1.00 92.19 192 VAL A O 1
ATOM 1523 N N . ASP A 1 193 ? 16.749 -2.328 -14.723 1.00 87.69 193 ASP A N 1
ATOM 1524 C CA . ASP A 1 193 ? 18.203 -2.209 -14.552 1.00 87.69 193 ASP A CA 1
ATOM 1525 C C . ASP A 1 193 ? 18.905 -1.758 -15.853 1.00 87.69 193 ASP A C 1
ATOM 1527 O O . ASP A 1 193 ? 19.894 -1.022 -15.813 1.00 87.69 193 ASP A O 1
ATOM 1531 N N . ASN A 1 194 ? 18.389 -2.180 -17.017 1.00 87.06 194 ASN A N 1
ATOM 1532 C CA . ASN A 1 194 ? 18.881 -1.776 -18.335 1.00 87.06 194 ASN A CA 1
ATOM 1533 C C . ASN A 1 194 ? 17.713 -1.547 -19.311 1.00 87.06 194 ASN A C 1
ATOM 1535 O O . ASN A 1 194 ? 17.079 -2.495 -19.792 1.00 87.06 194 ASN A O 1
ATOM 1539 N N . LEU A 1 195 ? 17.442 -0.273 -19.612 1.00 90.12 195 LEU A N 1
ATOM 1540 C CA . LEU A 1 195 ? 16.331 0.124 -20.477 1.00 90.12 195 LEU A CA 1
ATOM 1541 C C . LEU A 1 195 ? 16.482 -0.423 -21.898 1.00 90.12 195 LEU A C 1
ATOM 1543 O O . LEU A 1 195 ? 15.542 -1.004 -22.429 1.00 90.12 195 LEU A O 1
ATOM 1547 N N . TYR A 1 196 ? 17.667 -0.309 -22.492 1.00 87.56 196 TYR A N 1
ATOM 1548 C CA . TYR A 1 196 ? 17.891 -0.690 -23.885 1.00 87.56 196 TYR A CA 1
ATOM 1549 C C . TYR A 1 196 ? 17.739 -2.198 -24.118 1.00 87.56 196 TYR A C 1
ATOM 1551 O O . TYR A 1 196 ? 17.062 -2.615 -25.054 1.00 87.56 196 TYR A O 1
ATOM 1559 N N . ASN A 1 197 ? 18.280 -3.029 -23.223 1.00 89.56 197 ASN A N 1
ATOM 1560 C CA . ASN A 1 197 ? 18.078 -4.479 -23.279 1.00 89.56 197 ASN A CA 1
ATOM 1561 C C . ASN A 1 197 ? 16.593 -4.846 -23.154 1.00 89.56 197 ASN A C 1
ATOM 1563 O O . ASN A 1 197 ? 16.137 -5.791 -23.795 1.00 89.56 197 ASN A O 1
ATOM 1567 N N . THR A 1 198 ? 15.837 -4.112 -22.334 1.00 92.25 198 THR A N 1
ATOM 1568 C CA . THR A 1 198 ? 14.391 -4.328 -22.187 1.00 92.25 198 THR A CA 1
ATOM 1569 C C . THR A 1 198 ? 13.644 -3.925 -23.458 1.00 92.25 198 THR A C 1
ATOM 1571 O O . THR A 1 198 ? 12.807 -4.686 -23.936 1.00 92.25 198 THR A O 1
ATOM 1574 N N . VAL A 1 199 ? 13.997 -2.787 -24.061 1.00 92.88 199 VAL A N 1
ATOM 1575 C CA . VAL A 1 199 ? 13.434 -2.335 -25.343 1.00 92.88 199 VAL A CA 1
ATOM 1576 C C . VAL A 1 199 ? 13.715 -3.347 -26.452 1.00 92.88 199 VAL A C 1
ATOM 1578 O O . VAL A 1 199 ? 12.791 -3.729 -27.154 1.00 92.88 199 VAL A O 1
ATOM 1581 N N . GLN A 1 200 ? 14.933 -3.885 -26.557 1.00 91.56 200 GLN A N 1
ATOM 1582 C CA . GLN A 1 200 ? 15.238 -4.926 -27.548 1.00 91.56 200 GLN A CA 1
ATOM 1583 C C . GLN A 1 200 ? 14.386 -6.192 -27.373 1.00 91.56 200 GLN A C 1
ATOM 1585 O O . GLN A 1 200 ? 13.987 -6.807 -28.362 1.00 91.56 200 GLN A O 1
ATOM 1590 N N . LYS A 1 201 ? 14.099 -6.602 -26.127 1.00 93.25 201 LYS A N 1
ATOM 1591 C CA . LYS A 1 201 ? 13.187 -7.728 -25.852 1.00 93.25 201 LYS A CA 1
ATOM 1592 C C . LYS A 1 201 ? 11.761 -7.407 -26.312 1.00 93.25 201 LYS A C 1
ATOM 1594 O O . LYS A 1 201 ? 11.112 -8.278 -26.884 1.00 93.25 201 LYS A O 1
ATOM 1599 N N . LEU A 1 202 ? 11.298 -6.175 -26.087 1.00 95.56 202 LEU A N 1
ATOM 1600 C CA . LEU A 1 202 ? 9.980 -5.696 -26.516 1.00 95.56 202 LEU A CA 1
ATOM 1601 C C . LEU A 1 202 ? 9.872 -5.629 -28.045 1.00 95.56 202 LEU A C 1
ATOM 1603 O O . LEU A 1 202 ? 8.939 -6.192 -28.609 1.00 95.56 202 LEU A O 1
ATOM 1607 N N . GLU A 1 203 ? 10.867 -5.066 -28.727 1.00 94.69 203 GLU A N 1
ATOM 1608 C CA . GLU A 1 203 ? 10.928 -5.026 -30.193 1.00 94.69 203 GLU A CA 1
ATOM 1609 C C . GLU A 1 203 ? 10.965 -6.438 -30.799 1.00 94.69 203 GLU A C 1
ATOM 1611 O O . GLU A 1 203 ? 10.293 -6.720 -31.791 1.00 94.69 203 GLU A O 1
ATOM 1616 N N . ALA A 1 204 ? 11.707 -7.369 -30.185 1.00 94.69 204 ALA A N 1
ATOM 1617 C CA . ALA A 1 204 ? 11.724 -8.774 -30.600 1.00 94.69 204 ALA A CA 1
ATOM 1618 C C . ALA A 1 204 ? 10.366 -9.478 -30.407 1.00 94.69 204 ALA A C 1
ATOM 1620 O O . ALA A 1 204 ? 10.103 -10.487 -31.068 1.00 94.69 204 ALA A O 1
ATOM 1621 N N . ALA A 1 205 ? 9.518 -8.946 -29.525 1.00 94.50 205 ALA A N 1
ATOM 1622 C CA . ALA A 1 205 ? 8.138 -9.362 -29.307 1.00 94.50 205 ALA A CA 1
ATOM 1623 C C . ALA A 1 205 ? 7.118 -8.532 -30.119 1.00 94.50 205 ALA A C 1
ATOM 1625 O O . ALA A 1 205 ? 5.923 -8.645 -29.862 1.00 94.50 205 ALA A O 1
ATOM 1626 N N . ASP A 1 206 ? 7.574 -7.744 -31.105 1.00 95.75 206 ASP A N 1
ATOM 1627 C CA . ASP A 1 206 ? 6.744 -6.885 -31.970 1.00 95.75 206 ASP A CA 1
ATOM 1628 C C . ASP A 1 206 ? 5.996 -5.771 -31.209 1.00 95.75 206 ASP A C 1
ATOM 1630 O O . ASP A 1 206 ? 4.905 -5.352 -31.594 1.00 95.75 206 ASP A O 1
ATOM 1634 N N . VAL A 1 207 ? 6.586 -5.280 -30.112 1.00 96.38 207 VAL A N 1
ATOM 1635 C CA . VAL A 1 207 ? 6.080 -4.139 -29.337 1.00 96.38 207 VAL A CA 1
ATOM 1636 C C . VAL A 1 207 ? 6.892 -2.889 -29.662 1.00 96.38 207 VAL A C 1
ATOM 1638 O O . VAL A 1 207 ? 8.098 -2.843 -29.424 1.00 96.38 207 VAL A O 1
ATOM 1641 N N . ASP A 1 208 ? 6.212 -1.869 -30.184 1.00 95.12 208 ASP A N 1
ATOM 1642 C CA . ASP A 1 208 ? 6.794 -0.555 -30.470 1.00 95.12 208 ASP A CA 1
ATOM 1643 C C . ASP A 1 208 ? 6.861 0.289 -29.190 1.00 95.12 208 ASP A C 1
ATOM 1645 O O . ASP A 1 208 ? 5.860 0.430 -28.479 1.00 95.12 208 ASP A O 1
ATOM 1649 N N . VAL A 1 209 ? 8.042 0.833 -28.888 1.00 95.56 209 VAL A N 1
ATOM 1650 C CA . VAL A 1 209 ? 8.300 1.611 -27.671 1.00 95.56 209 VAL A CA 1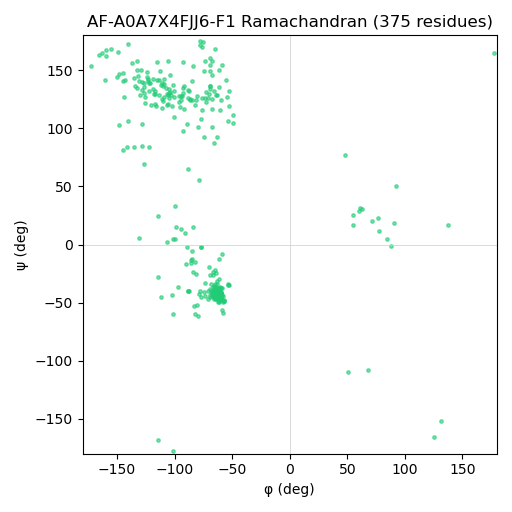
ATOM 1651 C C . VAL A 1 209 ? 8.660 3.041 -28.046 1.00 95.56 209 VAL A C 1
ATOM 1653 O O . VAL A 1 209 ? 9.682 3.296 -28.679 1.00 95.56 209 VAL A O 1
ATOM 1656 N N . ASP A 1 210 ? 7.847 3.989 -27.587 1.00 95.38 210 ASP A N 1
ATOM 1657 C CA . ASP A 1 210 ? 8.114 5.416 -27.725 1.00 95.38 210 ASP A CA 1
ATOM 1658 C C . ASP A 1 210 ? 9.125 5.856 -26.660 1.00 95.38 210 ASP A C 1
ATOM 1660 O O . ASP A 1 210 ? 8.788 6.000 -25.480 1.00 95.38 210 ASP A O 1
ATOM 1664 N N . LEU A 1 211 ? 10.388 5.999 -27.066 1.00 92.31 211 LEU A N 1
ATOM 1665 C CA . LEU A 1 211 ? 11.480 6.419 -26.193 1.00 92.31 211 LEU A CA 1
ATOM 1666 C C . LEU A 1 211 ? 11.588 7.943 -26.129 1.00 92.31 211 LEU A C 1
ATOM 1668 O O . LEU A 1 211 ? 11.774 8.623 -27.137 1.00 92.31 211 LEU A O 1
ATOM 1672 N N . GLY A 1 212 ? 11.541 8.464 -24.907 1.00 87.25 212 GLY A N 1
ATOM 1673 C CA . GLY A 1 212 ? 11.808 9.859 -24.599 1.00 87.25 212 GLY A CA 1
ATOM 1674 C C . GLY A 1 212 ? 13.300 10.197 -24.584 1.00 87.25 212 GLY A C 1
ATOM 1675 O O . GLY A 1 212 ? 14.180 9.336 -24.634 1.00 87.25 212 GLY A O 1
ATOM 1676 N N . GLU A 1 213 ? 13.589 11.491 -24.470 1.00 84.94 213 GLU A N 1
ATOM 1677 C CA . GLU A 1 213 ? 14.959 11.985 -24.354 1.00 84.94 213 GLU A CA 1
ATOM 1678 C C . GLU A 1 213 ? 15.594 11.600 -23.009 1.00 84.94 213 GLU A C 1
ATOM 1680 O O . GLU A 1 213 ? 14.929 11.500 -21.974 1.00 84.94 213 GLU A O 1
ATOM 1685 N N . VAL A 1 214 ? 16.912 11.409 -23.026 1.00 85.19 214 VAL A N 1
ATOM 1686 C CA . VAL A 1 214 ? 17.710 11.165 -21.823 1.00 85.19 214 VAL A CA 1
ATOM 1687 C C . VAL A 1 214 ? 17.893 12.487 -21.082 1.00 85.19 214 VAL A C 1
ATOM 1689 O O . VAL A 1 214 ? 18.357 13.473 -21.658 1.00 85.19 214 VAL A O 1
ATOM 1692 N N . ASN A 1 215 ? 17.548 12.524 -19.797 1.00 82.06 215 ASN A N 1
ATOM 1693 C CA . ASN A 1 215 ? 17.710 13.729 -18.990 1.00 82.06 215 ASN A CA 1
ATOM 1694 C C . ASN A 1 215 ? 19.170 13.954 -18.546 1.00 82.06 215 ASN A C 1
ATOM 1696 O O . ASN A 1 215 ? 20.051 13.114 -18.724 1.00 82.06 215 ASN A O 1
ATOM 1700 N N . GLU A 1 216 ? 19.434 15.085 -17.887 1.00 78.75 216 GLU A N 1
ATOM 1701 C CA . GLU A 1 216 ? 20.772 15.450 -17.388 1.00 78.75 216 GLU A CA 1
ATOM 1702 C C . GLU A 1 216 ? 21.363 14.483 -16.343 1.00 78.75 216 GLU A C 1
ATOM 1704 O O . GLU A 1 216 ? 22.553 14.542 -16.028 1.00 78.75 216 GLU A O 1
ATOM 1709 N N . HIS A 1 217 ? 20.540 13.582 -15.810 1.00 79.25 217 HIS A N 1
ATOM 1710 C CA . HIS A 1 217 ? 20.919 12.557 -14.846 1.00 79.25 217 HIS A CA 1
ATOM 1711 C C . HIS A 1 217 ? 21.087 11.171 -15.484 1.00 79.25 217 HIS A C 1
ATOM 1713 O O . HIS A 1 217 ? 21.335 10.206 -14.762 1.00 79.25 217 HIS A O 1
ATOM 1719 N N . GLY A 1 218 ? 20.973 11.067 -16.811 1.00 81.44 218 GLY A N 1
ATOM 1720 C CA . GLY A 1 218 ? 21.101 9.810 -17.544 1.00 81.44 218 GLY A CA 1
ATOM 1721 C C . GLY A 1 218 ? 19.862 8.918 -17.471 1.00 81.44 218 GLY A C 1
ATOM 1722 O O . GLY A 1 218 ? 19.947 7.758 -17.851 1.00 81.44 218 GLY A O 1
ATOM 1723 N N . TRP A 1 219 ? 18.726 9.412 -16.975 1.00 85.50 219 TRP A N 1
ATOM 1724 C CA . TRP A 1 219 ? 17.466 8.669 -16.989 1.00 85.50 219 TRP A CA 1
ATOM 1725 C C . TRP A 1 219 ? 16.744 8.860 -18.314 1.00 85.50 219 TRP A C 1
ATOM 1727 O O . TRP A 1 219 ? 16.686 9.971 -18.839 1.00 85.50 219 TRP A O 1
ATOM 1737 N N . CYS A 1 220 ? 16.148 7.784 -18.809 1.00 89.25 220 CYS A N 1
ATOM 1738 C CA . CYS A 1 220 ? 15.300 7.781 -19.990 1.00 89.25 220 CYS A CA 1
ATOM 1739 C C . CYS A 1 220 ? 13.976 7.087 -19.657 1.00 89.25 220 CYS A C 1
ATOM 1741 O O . CYS A 1 220 ? 13.923 6.199 -18.797 1.00 89.25 220 CYS A O 1
ATOM 1743 N N . TRP A 1 221 ? 12.912 7.515 -20.335 1.00 91.19 221 TRP A N 1
ATOM 1744 C CA . TRP A 1 221 ? 11.584 6.923 -20.233 1.00 91.19 221 TRP A CA 1
ATOM 1745 C C . TRP A 1 221 ? 11.183 6.307 -21.566 1.00 91.19 221 TRP A C 1
ATOM 1747 O O . TRP A 1 221 ? 11.446 6.890 -22.611 1.00 91.19 221 TRP A O 1
ATOM 1757 N N . GLY A 1 222 ? 10.521 5.157 -21.523 1.00 93.81 222 GLY A N 1
ATOM 1758 C CA . GLY A 1 222 ? 9.878 4.547 -22.685 1.00 93.81 222 GLY A CA 1
ATOM 1759 C C . GLY A 1 222 ? 8.405 4.303 -22.412 1.00 93.81 222 GLY A C 1
ATOM 1760 O O . GLY A 1 222 ? 8.057 3.954 -21.288 1.00 93.81 222 GLY A O 1
ATOM 1761 N N . PHE A 1 223 ? 7.540 4.465 -23.407 1.00 95.88 223 PHE A N 1
ATOM 1762 C CA . PHE A 1 223 ? 6.106 4.214 -23.266 1.00 95.88 223 PHE A CA 1
ATOM 1763 C C . PHE A 1 223 ? 5.596 3.295 -24.369 1.00 95.88 223 PHE A C 1
ATOM 1765 O O . PHE A 1 223 ? 5.976 3.435 -25.526 1.00 95.88 223 PHE A O 1
ATOM 1772 N N . PHE A 1 224 ? 4.702 2.373 -24.022 1.00 97.12 224 PHE A N 1
ATOM 1773 C CA . PHE A 1 224 ? 4.054 1.486 -24.987 1.00 97.12 224 PHE A CA 1
ATOM 1774 C C . PHE A 1 224 ? 2.698 0.991 -24.461 1.00 97.12 224 PHE A C 1
ATOM 1776 O O . PHE A 1 224 ? 2.352 1.193 -23.293 1.00 97.12 224 PHE A O 1
ATOM 1783 N N . GLY A 1 225 ? 1.899 0.373 -25.332 1.00 96.56 225 GLY A N 1
ATOM 1784 C CA . GLY A 1 225 ? 0.649 -0.290 -24.947 1.00 96.56 225 GLY A CA 1
ATOM 1785 C C . GLY A 1 225 ? 0.906 -1.720 -24.473 1.00 96.56 225 GLY A C 1
ATOM 1786 O O . GLY A 1 225 ? 1.514 -2.502 -25.199 1.00 96.56 225 GLY A O 1
ATOM 1787 N N . GLY A 1 226 ? 0.463 -2.056 -23.265 1.00 94.12 226 GLY A N 1
ATOM 1788 C CA . GLY A 1 226 ? 0.482 -3.420 -22.743 1.00 94.12 226 GLY A CA 1
ATOM 1789 C C . GLY A 1 226 ? -0.630 -4.299 -23.333 1.00 94.12 226 GLY A C 1
ATOM 1790 O O . GLY A 1 226 ? -1.533 -3.782 -23.995 1.00 94.12 226 GLY A O 1
ATOM 1791 N N . PRO A 1 227 ? -0.584 -5.619 -23.075 1.00 93.69 227 PRO A N 1
ATOM 1792 C CA . PRO A 1 227 ? -1.538 -6.579 -23.634 1.00 93.69 227 PRO A CA 1
ATOM 1793 C C . PRO A 1 227 ? -2.970 -6.386 -23.116 1.00 93.69 227 PRO A C 1
ATOM 1795 O O . PRO A 1 227 ? -3.904 -6.679 -23.844 1.00 93.69 227 PRO A O 1
ATOM 1798 N N . ASP A 1 228 ? -3.144 -5.827 -21.914 1.00 93.94 228 ASP A N 1
ATOM 1799 C CA . ASP A 1 228 ? -4.447 -5.694 -21.239 1.00 93.94 228 ASP A CA 1
ATOM 1800 C C . ASP A 1 228 ? -5.054 -4.291 -21.380 1.00 93.94 228 ASP A C 1
ATOM 1802 O O . ASP A 1 228 ? -5.632 -3.751 -20.437 1.00 93.94 228 ASP A O 1
ATOM 1806 N N . ASN A 1 229 ? -4.816 -3.625 -22.516 1.00 92.62 229 ASN A N 1
ATOM 1807 C CA . ASN A 1 229 ? -5.238 -2.237 -22.757 1.00 92.62 229 ASN A CA 1
ATOM 1808 C C . ASN A 1 229 ? -4.743 -1.234 -21.680 1.00 92.62 229 ASN A C 1
ATOM 1810 O O . ASN A 1 229 ? -5.323 -0.170 -21.457 1.00 92.62 229 ASN A O 1
ATOM 1814 N N . VAL A 1 230 ? -3.638 -1.567 -21.008 1.00 94.38 230 VAL A N 1
ATOM 1815 C CA . VAL A 1 230 ? -2.966 -0.719 -20.015 1.00 94.38 230 VAL A CA 1
ATOM 1816 C C . VAL A 1 230 ? -1.726 -0.104 -2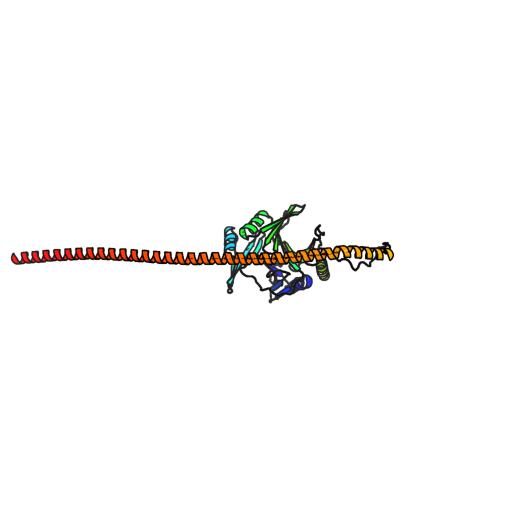0.639 1.00 94.38 230 VAL A C 1
ATOM 1818 O O . VAL A 1 230 ? -0.875 -0.813 -21.171 1.00 94.38 230 VAL A O 1
ATOM 1821 N N . LYS A 1 231 ? -1.567 1.217 -20.537 1.00 96.25 231 LYS A N 1
ATOM 1822 C CA . LYS A 1 231 ? -0.313 1.873 -20.918 1.00 96.25 231 LYS A CA 1
ATOM 1823 C C . LYS A 1 231 ? 0.787 1.494 -19.925 1.00 96.25 231 LYS A C 1
ATOM 1825 O O . LYS A 1 231 ? 0.578 1.500 -18.711 1.00 96.25 231 LYS A O 1
ATOM 1830 N N . ILE A 1 232 ? 1.968 1.186 -20.447 1.00 97.12 232 ILE A N 1
ATOM 1831 C CA . ILE A 1 232 ? 3.141 0.823 -19.656 1.00 97.12 232 ILE A CA 1
ATOM 1832 C C . ILE A 1 232 ? 4.234 1.860 -19.891 1.00 97.12 232 ILE A C 1
ATOM 1834 O O . ILE A 1 232 ? 4.526 2.225 -21.031 1.00 97.12 232 ILE A O 1
ATOM 1838 N N . GLY A 1 233 ? 4.824 2.341 -18.801 1.00 96.12 233 GLY A N 1
ATOM 1839 C CA . GLY A 1 233 ? 6.056 3.114 -18.817 1.00 96.12 233 GLY A CA 1
ATOM 1840 C C . GLY A 1 233 ? 7.247 2.274 -18.371 1.00 96.12 233 GLY A C 1
ATOM 1841 O O . GLY A 1 233 ? 7.139 1.426 -17.487 1.00 96.12 233 GLY A O 1
ATOM 1842 N N . LEU A 1 234 ? 8.405 2.538 -18.956 1.00 95.00 234 LEU A N 1
ATOM 1843 C CA . LEU A 1 234 ? 9.701 2.069 -18.491 1.00 95.00 234 LEU A CA 1
ATOM 1844 C C . LEU A 1 234 ? 10.515 3.267 -18.043 1.00 95.00 234 LEU A C 1
ATOM 1846 O O . LEU A 1 234 ? 10.487 4.314 -18.687 1.00 95.00 234 LEU A O 1
ATOM 1850 N N . VAL A 1 235 ? 11.270 3.099 -16.969 1.00 92.75 235 VAL A N 1
ATOM 1851 C CA . VAL A 1 235 ? 12.270 4.059 -16.524 1.00 92.75 235 VAL A CA 1
ATOM 1852 C C . VAL A 1 235 ? 13.555 3.316 -16.201 1.00 92.75 235 VAL A C 1
ATOM 1854 O O . VAL A 1 235 ? 13.549 2.268 -15.563 1.00 92.75 235 VAL A O 1
ATOM 1857 N N . GLY A 1 236 ? 14.678 3.841 -16.660 1.00 89.81 236 GLY A N 1
ATOM 1858 C CA . GLY A 1 236 ? 15.975 3.240 -16.393 1.00 89.81 236 GLY A CA 1
ATOM 1859 C C . GLY A 1 236 ? 17.091 4.211 -16.716 1.00 89.81 236 GLY A C 1
ATOM 1860 O O . GLY A 1 236 ? 16.887 5.205 -17.419 1.00 89.81 236 GLY A O 1
ATOM 1861 N N . LEU A 1 237 ? 18.279 3.921 -16.194 1.00 80.31 237 LEU A N 1
ATOM 1862 C CA . LEU A 1 237 ? 19.474 4.623 -16.631 1.00 80.31 237 LEU A CA 1
ATOM 1863 C C . LEU A 1 237 ? 19.796 4.206 -18.066 1.00 80.31 237 LEU A C 1
ATOM 1865 O O . LEU A 1 237 ? 19.786 3.017 -18.403 1.00 80.31 237 LEU A O 1
ATOM 1869 N N . GLU A 1 238 ? 20.143 5.185 -18.893 1.00 68.56 238 GLU A N 1
ATOM 1870 C CA . GLU A 1 238 ? 20.883 4.952 -20.120 1.00 68.56 238 GLU A CA 1
ATOM 1871 C C . GLU A 1 238 ? 22.268 4.446 -19.708 1.00 68.56 238 GLU A C 1
ATOM 1873 O O . GLU A 1 238 ? 23.227 5.198 -19.522 1.00 68.56 238 GLU A O 1
ATOM 1878 N N . GLN A 1 239 ? 22.392 3.134 -19.524 1.00 59.78 239 GLN A N 1
ATOM 1879 C CA . GLN A 1 239 ? 23.697 2.531 -19.688 1.00 59.78 239 GLN A CA 1
ATOM 1880 C C . GLN A 1 239 ? 24.014 2.666 -21.165 1.00 59.78 239 GLN A C 1
ATOM 1882 O O . GLN A 1 239 ? 23.502 1.907 -21.986 1.00 59.78 239 GLN A O 1
ATOM 1887 N N . THR A 1 240 ? 24.850 3.652 -21.494 1.00 47.34 240 THR A N 1
ATOM 1888 C CA . THR A 1 240 ? 25.579 3.639 -22.752 1.00 47.34 240 THR A CA 1
ATOM 1889 C C . THR A 1 240 ? 26.191 2.251 -22.814 1.00 47.34 240 THR A C 1
ATOM 1891 O O . THR A 1 240 ? 27.040 1.907 -21.984 1.00 47.34 240 THR A O 1
ATOM 1894 N N . ILE A 1 241 ? 25.720 1.418 -23.740 1.00 46.97 241 ILE A N 1
ATOM 1895 C CA . ILE A 1 241 ? 26.529 0.305 -24.196 1.00 46.97 241 ILE A CA 1
ATOM 1896 C C . ILE A 1 241 ? 27.816 1.005 -24.614 1.00 46.97 241 ILE A C 1
ATOM 1898 O O . ILE A 1 241 ? 27.831 1.798 -25.552 1.00 46.97 241 ILE A O 1
ATOM 1902 N N . LEU A 1 242 ? 28.871 0.867 -23.812 1.00 43.06 242 LEU A N 1
ATOM 1903 C CA . LEU A 1 242 ? 30.202 1.206 -24.270 1.00 43.06 242 LEU A CA 1
ATOM 1904 C C . LEU A 1 242 ? 30.429 0.225 -25.410 1.00 43.06 242 LEU A C 1
ATOM 1906 O O . LEU A 1 242 ? 30.765 -0.929 -25.162 1.00 43.06 242 LEU A O 1
ATOM 1910 N N . ASP A 1 243 ? 30.099 0.670 -26.621 1.00 41.41 243 ASP A N 1
ATOM 1911 C CA . ASP A 1 243 ? 30.166 -0.104 -27.846 1.00 41.41 243 ASP A CA 1
ATOM 1912 C C . ASP A 1 243 ? 31.537 -0.776 -27.933 1.00 41.41 243 ASP A C 1
ATOM 1914 O O . ASP A 1 243 ? 32.545 -0.146 -28.260 1.00 41.41 243 ASP A O 1
ATOM 1918 N N . GLU A 1 244 ? 31.576 -2.081 -27.669 1.00 45.97 244 GLU A N 1
ATOM 1919 C CA . GLU A 1 244 ? 32.636 -2.940 -28.190 1.00 45.97 244 GLU A CA 1
ATOM 1920 C C . GLU A 1 244 ? 32.410 -3.266 -29.676 1.00 45.97 244 GLU A C 1
ATOM 1922 O O . GLU A 1 244 ? 33.284 -3.866 -30.296 1.00 45.97 244 GLU A O 1
ATOM 1927 N N . GLU A 1 245 ? 31.322 -2.809 -30.310 1.00 48.66 245 GLU A N 1
ATOM 1928 C CA . GLU A 1 245 ? 31.071 -3.069 -31.731 1.00 48.66 245 GLU A CA 1
ATOM 1929 C C . GLU A 1 245 ? 30.461 -1.875 -32.483 1.00 48.66 245 GLU A C 1
ATOM 1931 O O . GLU A 1 245 ? 29.274 -1.835 -32.777 1.00 48.66 245 GLU A O 1
ATOM 1936 N N . THR A 1 246 ? 31.306 -0.946 -32.934 1.00 42.06 246 THR A N 1
ATOM 1937 C CA . THR A 1 246 ? 31.042 -0.193 -34.174 1.00 42.06 246 THR A CA 1
ATOM 1938 C C . THR A 1 246 ? 32.239 -0.289 -35.118 1.00 42.06 246 THR A C 1
ATOM 1940 O O . THR A 1 246 ? 32.949 0.672 -35.408 1.00 42.06 246 THR A O 1
ATOM 1943 N N . ASP A 1 247 ? 32.449 -1.492 -35.656 1.00 47.31 247 ASP A N 1
ATOM 1944 C CA . ASP A 1 247 ? 33.202 -1.692 -36.897 1.00 47.31 247 ASP A CA 1
ATOM 1945 C C . ASP A 1 247 ? 32.221 -1.587 -38.080 1.00 47.31 247 ASP A C 1
ATOM 1947 O O . ASP A 1 247 ? 31.944 -2.551 -38.790 1.00 47.31 247 ASP A O 1
ATOM 1951 N N . SER A 1 248 ? 31.637 -0.404 -38.295 1.00 50.47 248 SER A N 1
ATOM 1952 C CA . SER A 1 248 ? 30.888 -0.138 -39.525 1.00 50.47 248 SER A CA 1
ATOM 1953 C C . SER A 1 248 ? 30.968 1.320 -39.960 1.00 50.47 248 SER A C 1
ATOM 1955 O O . SER A 1 248 ? 30.274 2.193 -39.456 1.00 50.47 248 SER A O 1
ATOM 1957 N N . GLN A 1 249 ? 31.810 1.513 -40.975 1.00 47.66 249 GLN A N 1
ATOM 1958 C CA . GLN A 1 249 ? 31.588 2.399 -42.115 1.00 47.66 249 GLN A CA 1
ATOM 1959 C C . GLN A 1 249 ? 31.098 3.820 -41.805 1.00 47.66 249 GLN A C 1
ATOM 1961 O O . GLN A 1 249 ? 29.989 4.187 -42.171 1.00 47.66 249 GLN A O 1
ATOM 1966 N N . ASP A 1 250 ? 32.010 4.675 -41.347 1.00 44.44 250 ASP A N 1
ATOM 1967 C CA . ASP A 1 250 ? 32.084 5.988 -41.980 1.00 44.44 250 ASP A CA 1
ATOM 1968 C C . ASP A 1 250 ? 33.531 6.385 -42.277 1.00 44.44 250 ASP A C 1
ATOM 1970 O O . ASP A 1 250 ? 34.477 6.101 -41.535 1.00 44.44 250 ASP A O 1
ATOM 1974 N N . GLY A 1 251 ? 33.718 6.924 -43.474 1.00 52.19 251 GLY A N 1
ATOM 1975 C CA . GLY A 1 251 ? 35.018 7.145 -44.077 1.00 52.19 251 GLY A CA 1
ATOM 1976 C C . GLY A 1 251 ? 35.763 8.298 -43.416 1.00 52.19 251 GLY A C 1
ATOM 1977 O O . GLY A 1 251 ? 35.271 9.419 -43.371 1.00 52.19 251 GLY A O 1
ATOM 1978 N N . ASN A 1 252 ? 37.024 8.026 -43.070 1.00 52.47 252 ASN A N 1
ATOM 1979 C CA . ASN A 1 252 ? 38.088 8.999 -42.803 1.00 52.47 252 ASN A CA 1
ATOM 1980 C C . ASN A 1 252 ? 38.287 9.454 -41.344 1.00 52.47 252 ASN A C 1
ATOM 1982 O O . ASN A 1 252 ? 38.477 10.638 -41.075 1.00 52.47 252 ASN A O 1
ATOM 1986 N N . THR A 1 253 ? 38.395 8.505 -40.415 1.00 52.19 253 THR A N 1
ATOM 1987 C CA . THR A 1 253 ? 39.272 8.667 -39.247 1.00 52.19 253 THR A CA 1
ATOM 1988 C C . THR A 1 253 ? 40.563 7.888 -39.501 1.00 52.19 253 THR A C 1
ATOM 1990 O O . THR A 1 253 ? 40.576 6.659 -39.597 1.00 52.19 253 THR A O 1
ATOM 1993 N N . GLU A 1 254 ? 41.672 8.608 -39.706 1.00 60.94 254 GLU A N 1
ATOM 1994 C CA . GLU A 1 254 ? 43.002 7.998 -39.775 1.00 60.94 254 GLU A CA 1
ATOM 1995 C C . GLU A 1 254 ? 43.205 7.136 -38.527 1.00 60.94 254 GLU A C 1
ATOM 1997 O O . GLU A 1 254 ? 43.142 7.622 -37.397 1.00 60.94 254 GLU A O 1
ATOM 2002 N N . ARG A 1 255 ? 43.419 5.831 -38.727 1.00 61.25 255 ARG A N 1
ATOM 2003 C CA . ARG A 1 255 ? 43.700 4.911 -37.624 1.00 61.25 255 ARG A CA 1
ATOM 2004 C C . ARG A 1 255 ? 44.900 5.452 -36.835 1.00 61.25 255 ARG A C 1
ATOM 2006 O O . ARG A 1 255 ? 45.946 5.657 -37.457 1.00 61.25 255 ARG A O 1
ATOM 2013 N N . PRO A 1 256 ? 44.793 5.612 -35.501 1.00 72.44 256 PRO A N 1
ATOM 2014 C CA . PRO A 1 256 ? 45.897 6.088 -34.682 1.00 72.44 256 PRO A CA 1
ATOM 2015 C C . PRO A 1 256 ? 47.139 5.243 -34.934 1.00 72.44 256 PRO A C 1
ATOM 2017 O O . PRO A 1 256 ? 47.080 4.003 -34.948 1.00 72.44 256 PRO A O 1
ATOM 2020 N N . SER A 1 257 ? 48.264 5.913 -35.142 1.00 83.50 257 SER A N 1
ATOM 2021 C CA . SER A 1 257 ? 49.549 5.259 -35.328 1.00 83.50 257 SER A CA 1
ATOM 2022 C C . SER A 1 257 ? 49.890 4.403 -34.104 1.00 83.50 257 SER A C 1
ATOM 2024 O O . SER A 1 257 ? 49.463 4.670 -32.979 1.00 83.50 257 SER A O 1
ATOM 2026 N N . ILE A 1 258 ? 50.710 3.365 -34.297 1.00 74.38 258 ILE A N 1
ATOM 2027 C CA . ILE A 1 258 ? 51.170 2.498 -33.196 1.00 74.38 258 ILE A CA 1
ATOM 2028 C C . ILE A 1 258 ? 51.801 3.331 -32.068 1.00 74.38 258 ILE A C 1
ATOM 2030 O O . ILE A 1 258 ? 51.623 3.018 -30.897 1.00 74.38 258 ILE A O 1
ATOM 2034 N N . VAL A 1 259 ? 52.488 4.423 -32.412 1.00 80.62 259 VAL A N 1
ATOM 2035 C CA . VAL A 1 259 ? 53.115 5.334 -31.446 1.00 80.62 259 VAL A CA 1
ATOM 2036 C C . VAL A 1 259 ? 52.076 6.066 -30.594 1.00 80.62 259 VAL A C 1
ATOM 2038 O O . VAL A 1 259 ? 52.274 6.211 -29.391 1.00 80.62 259 VAL A O 1
ATOM 2041 N N . GLU A 1 260 ? 50.961 6.499 -31.180 1.00 75.56 260 GLU A N 1
ATOM 2042 C CA . GLU A 1 260 ? 49.865 7.136 -30.438 1.00 75.56 260 GLU A CA 1
ATOM 2043 C C . GLU A 1 260 ? 49.151 6.139 -29.532 1.00 75.56 260 GLU A C 1
ATOM 2045 O O . GLU A 1 260 ? 48.856 6.468 -28.387 1.00 75.56 260 GLU A O 1
ATOM 2050 N N . LYS A 1 261 ? 48.970 4.895 -29.992 1.00 76.00 261 LYS A N 1
ATOM 2051 C CA . LYS A 1 261 ? 48.431 3.820 -29.150 1.00 76.00 261 LYS A CA 1
ATOM 2052 C C . LYS A 1 261 ? 49.338 3.529 -27.955 1.00 76.00 261 LYS A C 1
ATOM 2054 O O . LYS A 1 261 ? 48.842 3.391 -26.846 1.00 76.00 261 LYS A O 1
ATOM 2059 N N . VAL A 1 262 ? 50.657 3.474 -28.152 1.00 82.44 262 VAL A N 1
ATOM 2060 C CA . VAL A 1 262 ? 51.613 3.265 -27.049 1.00 82.44 262 VAL A CA 1
ATOM 2061 C C . VAL A 1 262 ? 51.569 4.424 -26.052 1.00 82.44 262 VAL A C 1
ATOM 2063 O O . VAL A 1 262 ? 51.459 4.172 -24.859 1.00 82.44 262 VAL A O 1
ATOM 2066 N N . ARG A 1 263 ? 51.562 5.681 -26.519 1.00 82.81 263 ARG A N 1
ATOM 2067 C CA . ARG A 1 263 ? 51.432 6.852 -25.630 1.00 82.81 263 ARG A CA 1
ATOM 2068 C C . ARG A 1 263 ? 50.115 6.869 -24.863 1.00 82.81 263 ARG A C 1
ATOM 2070 O O . ARG A 1 263 ? 50.098 7.259 -23.704 1.00 82.81 263 ARG A O 1
ATOM 2077 N N . PHE A 1 264 ? 49.026 6.452 -25.504 1.00 86.25 264 PHE A N 1
ATOM 2078 C CA . PHE A 1 264 ? 47.735 6.308 -24.844 1.00 86.25 264 PHE A CA 1
ATOM 2079 C C . PHE A 1 264 ? 47.812 5.288 -23.704 1.00 86.25 264 PHE A C 1
ATOM 2081 O O . PHE A 1 264 ? 47.388 5.595 -22.597 1.00 86.25 264 PHE A O 1
ATOM 2088 N N . TRP A 1 265 ? 48.416 4.118 -23.934 1.00 88.62 265 TRP A N 1
ATOM 2089 C CA . TRP A 1 265 ? 48.592 3.106 -22.888 1.00 88.62 265 TRP A CA 1
ATOM 2090 C C . TRP A 1 265 ? 49.520 3.560 -21.757 1.00 88.62 265 TRP A C 1
ATOM 2092 O O . TRP A 1 265 ? 49.223 3.288 -20.601 1.00 88.62 265 TRP A O 1
ATOM 2102 N N . GLU A 1 266 ? 50.605 4.275 -22.062 1.00 89.19 266 GLU A N 1
ATOM 2103 C CA . GLU A 1 266 ? 51.492 4.855 -21.041 1.00 89.19 266 GLU A CA 1
ATOM 2104 C C . GLU A 1 266 ? 50.766 5.905 -20.184 1.00 89.19 266 GLU A C 1
ATOM 2106 O O . GLU A 1 266 ? 50.941 5.943 -18.967 1.00 89.19 266 GLU A O 1
ATOM 2111 N N . GLU A 1 267 ? 49.916 6.731 -20.798 1.00 89.56 267 GLU A N 1
ATOM 2112 C CA . GLU A 1 267 ? 49.113 7.720 -20.077 1.00 89.56 267 GLU A CA 1
ATOM 2113 C C . GLU A 1 267 ? 47.999 7.062 -19.252 1.00 89.56 267 GLU A C 1
ATOM 2115 O O . GLU A 1 267 ? 47.784 7.451 -18.107 1.00 89.56 267 GLU A O 1
ATOM 2120 N N . GLN A 1 268 ? 47.338 6.027 -19.779 1.00 90.06 268 GLN A N 1
ATOM 2121 C CA . GLN A 1 268 ? 46.372 5.225 -19.021 1.00 90.06 268 GLN A CA 1
ATOM 2122 C C . GLN A 1 268 ? 47.033 4.531 -17.827 1.00 90.06 268 GLN A C 1
ATOM 2124 O O . GLN A 1 268 ? 46.477 4.542 -16.732 1.00 90.06 268 GLN A O 1
ATOM 2129 N N . ASP A 1 269 ? 48.237 3.981 -17.998 1.00 90.12 269 ASP A N 1
ATOM 2130 C CA . ASP A 1 269 ? 48.989 3.376 -16.897 1.00 90.12 269 ASP A CA 1
ATOM 2131 C C . ASP A 1 269 ? 49.341 4.419 -15.827 1.00 90.12 269 ASP A C 1
ATOM 2133 O O . ASP A 1 269 ? 49.123 4.187 -14.638 1.00 90.12 269 ASP A O 1
ATOM 2137 N N . ARG A 1 270 ? 49.779 5.617 -16.237 1.00 93.81 270 ARG A N 1
ATOM 2138 C CA . ARG A 1 270 ? 50.043 6.740 -15.323 1.00 93.81 270 ARG A CA 1
ATOM 2139 C C . ARG A 1 270 ? 48.794 7.153 -14.542 1.00 93.81 270 ARG A C 1
ATOM 2141 O O . ARG A 1 270 ? 48.865 7.326 -13.327 1.00 93.81 270 ARG A O 1
ATOM 2148 N N . ILE A 1 271 ? 47.656 7.288 -15.223 1.00 89.81 271 ILE A N 1
ATOM 2149 C CA . ILE A 1 271 ? 46.366 7.612 -14.601 1.00 89.81 271 ILE A CA 1
ATOM 2150 C C . ILE A 1 271 ? 45.977 6.514 -13.606 1.00 89.81 271 ILE A C 1
ATOM 2152 O O . ILE A 1 271 ? 45.651 6.817 -12.460 1.00 89.81 271 ILE A O 1
ATOM 2156 N N . ASN A 1 272 ? 46.081 5.243 -13.995 1.00 88.56 272 ASN A N 1
ATOM 2157 C CA . ASN A 1 272 ? 45.737 4.104 -13.146 1.00 88.56 272 ASN A CA 1
ATOM 2158 C C . ASN A 1 272 ? 46.625 4.008 -11.899 1.00 88.56 272 ASN A C 1
ATOM 2160 O O . ASN A 1 272 ? 46.118 3.724 -10.811 1.00 88.56 272 ASN A O 1
ATOM 2164 N N . GLN A 1 273 ? 47.922 4.306 -12.018 1.00 90.94 273 GLN A N 1
ATOM 2165 C CA . GLN A 1 273 ? 48.844 4.354 -10.878 1.00 90.94 273 GLN A CA 1
ATOM 2166 C C . GLN A 1 273 ? 48.444 5.411 -9.834 1.00 90.94 273 GLN A C 1
ATOM 2168 O O . GLN A 1 273 ? 48.701 5.218 -8.645 1.00 90.94 273 GLN A O 1
ATOM 2173 N N . GLU A 1 274 ? 47.791 6.502 -10.245 1.00 92.56 274 GLU A N 1
ATOM 2174 C CA . GLU A 1 274 ? 47.289 7.540 -9.336 1.00 92.56 274 GLU A CA 1
ATOM 2175 C C . GLU A 1 274 ? 45.864 7.248 -8.825 1.00 92.56 274 GLU A C 1
ATOM 2177 O O . GLU A 1 274 ? 45.567 7.468 -7.645 1.00 92.56 274 GLU A O 1
ATOM 2182 N N . LEU A 1 275 ? 44.977 6.736 -9.686 1.00 91.19 275 LEU A N 1
ATOM 2183 C CA . LEU A 1 275 ? 43.559 6.522 -9.377 1.00 91.19 275 LEU A CA 1
ATOM 2184 C C . LEU A 1 275 ? 43.314 5.292 -8.503 1.00 91.19 275 LEU A C 1
ATOM 2186 O O . LEU A 1 275 ? 42.572 5.391 -7.523 1.00 91.19 275 LEU A O 1
ATOM 2190 N N . ILE A 1 276 ? 43.949 4.154 -8.802 1.00 86.12 276 ILE A N 1
ATOM 2191 C CA . ILE A 1 276 ? 43.700 2.889 -8.091 1.00 86.12 276 ILE A CA 1
ATOM 2192 C C . ILE A 1 276 ? 43.948 3.033 -6.576 1.00 86.12 276 ILE A C 1
ATOM 2194 O O . ILE A 1 276 ? 43.052 2.696 -5.799 1.00 86.12 276 ILE A O 1
ATOM 2198 N N . PRO A 1 277 ? 45.078 3.601 -6.100 1.00 94.44 277 PRO A N 1
ATOM 2199 C CA . PRO A 1 277 ? 45.301 3.774 -4.664 1.00 94.44 277 PRO A CA 1
ATOM 2200 C C . PRO A 1 277 ? 44.291 4.714 -3.997 1.00 94.44 277 PRO A C 1
ATOM 2202 O O . PRO A 1 277 ? 43.972 4.546 -2.818 1.00 94.44 277 PRO A O 1
ATOM 2205 N N . ARG A 1 278 ? 43.787 5.717 -4.730 1.00 94.12 278 ARG A N 1
ATOM 2206 C CA . ARG A 1 278 ? 42.770 6.645 -4.223 1.00 94.12 278 ARG A CA 1
ATOM 2207 C C . ARG A 1 278 ? 41.431 5.938 -4.037 1.00 94.12 278 ARG A C 1
ATOM 2209 O O . ARG A 1 278 ? 40.824 6.109 -2.983 1.00 94.12 278 ARG A O 1
ATOM 2216 N N . VAL A 1 279 ? 41.018 5.132 -5.015 1.00 89.56 279 VAL A N 1
ATOM 2217 C CA . VAL A 1 279 ? 39.787 4.331 -4.948 1.00 89.56 279 VAL A CA 1
ATOM 2218 C C . VAL A 1 279 ? 39.867 3.317 -3.809 1.00 89.56 279 VAL A C 1
ATOM 2220 O O . VAL A 1 279 ? 38.936 3.235 -3.013 1.00 89.56 279 VAL A O 1
ATOM 2223 N N . ILE A 1 280 ? 40.999 2.619 -3.654 1.00 90.00 280 ILE A N 1
ATOM 2224 C CA . ILE A 1 280 ? 41.217 1.690 -2.532 1.00 90.00 280 ILE A CA 1
ATOM 2225 C C . ILE A 1 280 ? 41.061 2.420 -1.193 1.00 90.00 280 ILE A C 1
ATOM 2227 O O . ILE A 1 280 ? 40.291 1.981 -0.346 1.00 90.00 280 ILE A O 1
ATOM 2231 N N . ARG A 1 281 ? 41.704 3.583 -1.022 1.00 92.94 281 ARG A N 1
ATOM 2232 C CA . ARG A 1 281 ? 41.596 4.370 0.217 1.00 92.94 281 ARG A CA 1
ATOM 2233 C C . ARG A 1 281 ? 40.169 4.845 0.495 1.00 92.94 281 ARG A C 1
ATOM 2235 O O . ARG A 1 281 ? 39.750 4.885 1.646 1.00 92.94 281 ARG A O 1
ATOM 2242 N N . GLN A 1 282 ? 39.431 5.245 -0.538 1.00 90.81 282 GLN A 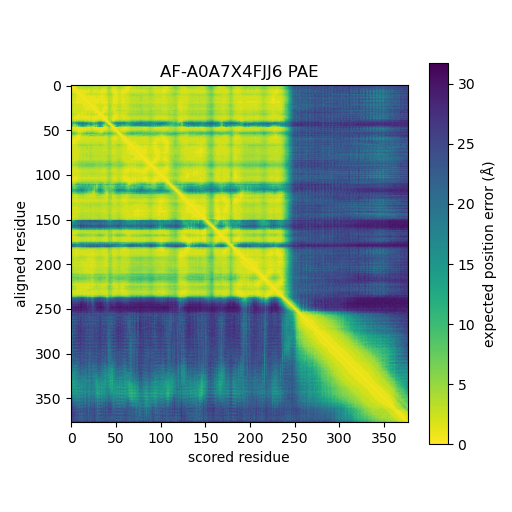N 1
ATOM 2243 C CA . GLN A 1 282 ? 38.029 5.641 -0.389 1.00 90.81 282 GLN A CA 1
ATOM 2244 C C . GLN A 1 282 ? 37.150 4.452 0.008 1.00 90.81 282 GLN A C 1
ATOM 2246 O O . GLN A 1 282 ? 36.293 4.610 0.871 1.00 90.81 282 GLN A O 1
ATOM 2251 N N . ASN A 1 283 ? 37.394 3.270 -0.559 1.00 88.00 283 ASN A N 1
ATOM 2252 C CA . ASN A 1 283 ? 36.683 2.046 -0.199 1.00 88.00 283 ASN A C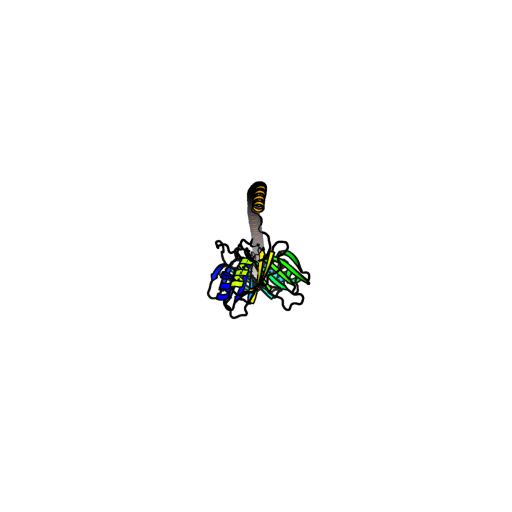A 1
ATOM 2253 C C . ASN A 1 283 ? 36.992 1.611 1.248 1.00 88.00 283 ASN A C 1
ATOM 2255 O O . ASN A 1 283 ? 36.080 1.281 2.001 1.00 88.00 283 ASN A O 1
ATOM 2259 N N . GLU A 1 284 ? 38.253 1.709 1.680 1.00 93.69 284 GLU A N 1
ATOM 2260 C CA . GLU A 1 284 ? 38.653 1.462 3.073 1.00 93.69 284 GLU A CA 1
ATOM 2261 C C . GLU A 1 284 ? 37.950 2.422 4.048 1.00 93.69 284 GLU A C 1
ATOM 2263 O O . GLU A 1 284 ? 37.406 1.980 5.061 1.00 93.69 284 GLU A O 1
ATOM 2268 N N . LEU A 1 285 ? 37.905 3.723 3.729 1.00 93.94 285 LEU A N 1
ATOM 2269 C CA . LEU A 1 285 ? 37.189 4.722 4.533 1.00 93.94 285 LEU A CA 1
ATOM 2270 C C . LEU A 1 285 ? 35.681 4.457 4.572 1.00 93.94 285 LEU A C 1
ATOM 2272 O O . LEU A 1 285 ? 35.068 4.567 5.631 1.00 93.94 285 LEU A O 1
ATOM 2276 N N . LEU A 1 286 ? 35.083 4.085 3.438 1.00 90.44 286 LEU A N 1
ATOM 2277 C CA . LEU A 1 286 ? 33.667 3.730 3.368 1.00 90.44 286 LEU A CA 1
ATOM 2278 C C . LEU A 1 286 ? 33.369 2.499 4.231 1.00 90.44 286 LEU A C 1
ATOM 2280 O O . LEU A 1 286 ? 32.427 2.517 5.015 1.00 90.44 286 LEU A O 1
ATOM 2284 N N . THR A 1 287 ? 34.211 1.468 4.150 1.00 91.19 287 THR A N 1
ATOM 2285 C CA . THR A 1 287 ? 34.098 0.252 4.968 1.00 91.19 287 THR A CA 1
ATOM 2286 C C . THR A 1 287 ? 34.201 0.574 6.459 1.00 91.19 287 THR A C 1
ATOM 2288 O O . THR A 1 287 ? 33.434 0.046 7.263 1.00 91.19 287 THR A O 1
ATOM 2291 N N . GLN A 1 288 ? 35.110 1.477 6.843 1.00 94.25 288 GLN A N 1
ATOM 2292 C CA . GLN A 1 288 ? 35.210 1.950 8.222 1.00 94.25 288 GLN A CA 1
ATOM 2293 C C . GLN A 1 288 ? 33.933 2.679 8.663 1.00 94.25 288 GLN A C 1
ATOM 2295 O O . GLN A 1 288 ? 33.426 2.402 9.748 1.00 94.25 288 GLN A O 1
ATOM 2300 N N . HIS A 1 289 ? 33.391 3.572 7.833 1.00 92.00 289 HIS A N 1
ATOM 2301 C CA . HIS A 1 289 ? 32.153 4.286 8.149 1.00 92.00 289 HIS A CA 1
ATOM 2302 C C . HIS A 1 289 ? 30.939 3.359 8.253 1.00 92.00 289 HIS A C 1
ATOM 2304 O O . HIS A 1 289 ? 30.113 3.567 9.137 1.00 92.00 289 HIS A O 1
ATOM 2310 N N . ILE A 1 290 ? 30.850 2.320 7.417 1.00 87.94 290 ILE A N 1
ATOM 2311 C CA . ILE A 1 290 ? 29.810 1.285 7.527 1.00 87.94 290 ILE A CA 1
ATOM 2312 C C . ILE A 1 290 ? 29.928 0.572 8.881 1.00 87.94 290 ILE A C 1
ATOM 2314 O O . ILE A 1 290 ? 28.955 0.508 9.623 1.00 87.94 290 ILE A O 1
ATOM 2318 N N . ALA A 1 291 ? 31.132 0.141 9.269 1.00 91.81 291 ALA A N 1
ATOM 2319 C CA . ALA A 1 291 ? 31.343 -0.517 10.561 1.00 91.81 291 ALA A CA 1
ATOM 2320 C C . ALA A 1 291 ? 31.039 0.400 11.766 1.00 91.81 291 ALA A C 1
ATOM 2322 O O . ALA A 1 291 ? 30.514 -0.050 12.787 1.00 91.81 291 ALA A O 1
ATOM 2323 N N . GLU A 1 292 ? 31.364 1.693 11.670 1.00 93.94 292 GLU A N 1
ATOM 2324 C CA . GLU A 1 292 ? 31.002 2.694 12.681 1.00 93.94 292 GLU A CA 1
ATOM 2325 C C . GLU A 1 292 ? 29.482 2.891 12.760 1.00 93.94 292 GLU A C 1
ATOM 2327 O O . GLU A 1 292 ? 28.933 2.976 13.860 1.00 93.94 292 GLU A O 1
ATOM 2332 N N . HIS A 1 293 ? 28.801 2.927 11.614 1.00 91.62 293 HIS A N 1
ATOM 2333 C CA . HIS A 1 293 ? 27.351 3.052 11.535 1.00 91.62 293 HIS A CA 1
ATOM 2334 C C . HIS A 1 293 ? 26.640 1.832 12.133 1.00 91.62 293 HIS A C 1
ATOM 2336 O O . HIS A 1 293 ? 25.744 2.011 12.956 1.00 91.62 293 HIS A O 1
ATOM 2342 N N . ASP A 1 294 ? 27.085 0.614 11.819 1.00 89.00 294 ASP A N 1
ATOM 2343 C CA . ASP A 1 294 ? 26.532 -0.626 12.382 1.00 89.00 294 ASP A CA 1
ATOM 2344 C C . ASP A 1 294 ? 26.672 -0.657 13.911 1.00 89.00 294 ASP A C 1
ATOM 2346 O O . ASP A 1 294 ? 25.737 -1.004 14.636 1.00 89.00 294 ASP A O 1
ATOM 2350 N N . ASN A 1 295 ? 27.821 -0.215 14.433 1.00 94.38 295 ASN A N 1
ATOM 2351 C CA . ASN A 1 295 ? 28.036 -0.091 15.874 1.00 94.38 295 ASN A CA 1
ATOM 2352 C C . ASN A 1 295 ? 27.091 0.949 16.506 1.00 94.38 295 ASN A C 1
ATOM 2354 O O . ASN A 1 295 ? 26.496 0.700 17.555 1.00 94.38 295 ASN A O 1
ATOM 2358 N N . LEU A 1 296 ? 26.904 2.108 15.865 1.00 93.94 296 LEU A N 1
ATOM 2359 C CA . LEU A 1 296 ? 25.962 3.125 16.340 1.00 93.94 296 LEU A CA 1
ATOM 2360 C C . LEU A 1 296 ? 24.510 2.634 16.303 1.00 93.94 296 LEU A C 1
ATOM 2362 O O . LEU A 1 296 ? 23.766 2.900 17.248 1.00 93.94 296 LEU A O 1
ATOM 2366 N N . GLN A 1 297 ? 24.114 1.896 15.264 1.00 88.88 297 GLN A N 1
ATOM 2367 C CA . GLN A 1 297 ? 22.792 1.277 15.184 1.00 88.88 297 GLN A CA 1
ATOM 2368 C C . GLN A 1 297 ? 22.583 0.254 16.301 1.00 88.88 297 GLN A C 1
ATOM 2370 O O . GLN A 1 297 ? 21.532 0.270 16.944 1.00 88.88 297 GLN A O 1
ATOM 2375 N N . GLN A 1 298 ? 23.592 -0.567 16.603 1.00 93.00 298 GLN A N 1
ATOM 2376 C CA . GLN A 1 298 ? 23.525 -1.505 17.722 1.00 93.00 298 GLN A CA 1
ATOM 2377 C C . GLN A 1 298 ? 23.363 -0.773 19.062 1.00 93.00 298 GLN A C 1
ATOM 2379 O O . GLN A 1 298 ? 22.474 -1.107 19.843 1.00 93.00 298 GLN A O 1
ATOM 2384 N N . ILE A 1 299 ? 24.161 0.272 19.312 1.00 95.81 299 ILE A N 1
ATOM 2385 C CA . ILE A 1 299 ? 24.065 1.084 20.538 1.00 95.81 299 ILE A CA 1
ATOM 2386 C C . ILE A 1 299 ? 22.681 1.734 20.663 1.00 95.81 299 ILE A C 1
ATOM 2388 O O . ILE A 1 299 ? 22.109 1.770 21.759 1.00 95.81 299 ILE A O 1
ATOM 2392 N N . LEU A 1 300 ? 22.136 2.255 19.561 1.00 93.88 300 LEU A N 1
ATOM 2393 C CA . LEU A 1 300 ? 20.806 2.858 19.535 1.00 93.88 300 LEU A CA 1
ATOM 2394 C C . LEU A 1 300 ? 19.725 1.819 19.849 1.00 93.88 300 LEU A C 1
ATOM 2396 O O . LEU A 1 300 ? 18.884 2.071 20.713 1.00 93.88 300 LEU A O 1
ATOM 2400 N N . SER A 1 301 ? 19.787 0.649 19.210 1.00 92.44 301 SER A N 1
ATOM 2401 C CA . SER A 1 301 ? 18.869 -0.469 19.446 1.00 92.44 301 SER A CA 1
ATOM 2402 C C . SER A 1 301 ? 18.890 -0.915 20.910 1.00 92.44 301 SER A C 1
ATOM 2404 O O . SER A 1 301 ? 17.841 -0.972 21.553 1.00 92.44 301 SER A O 1
ATOM 2406 N N . ASP A 1 302 ? 20.076 -1.133 21.484 1.00 95.88 302 ASP A N 1
ATOM 2407 C CA . ASP A 1 302 ? 20.236 -1.537 22.886 1.00 95.88 302 ASP A CA 1
ATOM 2408 C C . ASP A 1 302 ? 19.678 -0.473 23.846 1.00 95.88 302 ASP A C 1
ATOM 2410 O O . ASP A 1 302 ? 19.022 -0.785 24.846 1.00 95.88 302 ASP A O 1
ATOM 2414 N N . THR A 1 303 ? 19.901 0.807 23.532 1.00 96.31 303 THR A N 1
ATOM 2415 C CA . THR A 1 303 ? 19.394 1.933 24.328 1.00 96.31 303 THR A CA 1
ATOM 2416 C C . THR A 1 303 ? 17.869 2.019 24.267 1.00 96.31 303 THR A C 1
ATOM 2418 O O . THR A 1 303 ? 17.225 2.189 25.305 1.00 96.31 303 THR A O 1
ATOM 2421 N N . MET A 1 304 ? 17.278 1.863 23.078 1.00 92.44 304 MET A N 1
ATOM 2422 C CA . MET A 1 304 ? 15.826 1.841 22.893 1.00 92.44 304 MET A CA 1
ATOM 2423 C C . MET A 1 304 ? 15.190 0.646 23.604 1.00 92.44 304 MET A C 1
ATOM 2425 O O . MET A 1 304 ? 14.207 0.821 24.322 1.00 92.44 304 MET A O 1
ATOM 2429 N N . GLN A 1 305 ? 15.772 -0.549 23.474 1.00 94.19 305 GLN A N 1
ATOM 2430 C CA . GLN A 1 305 ? 15.279 -1.752 24.142 1.00 94.19 305 GLN A CA 1
ATOM 2431 C C . GLN A 1 305 ? 15.325 -1.603 25.666 1.00 94.19 305 GLN A C 1
ATOM 2433 O O . GLN A 1 305 ? 14.364 -1.954 26.356 1.00 94.19 305 GLN A O 1
ATOM 2438 N N . LYS A 1 306 ? 16.404 -1.021 26.201 1.00 97.31 306 LYS A N 1
ATOM 2439 C CA . LYS A 1 306 ? 16.509 -0.711 27.626 1.00 97.31 306 LYS A CA 1
ATOM 2440 C C . LYS A 1 306 ? 15.425 0.274 28.070 1.00 97.31 306 LYS A C 1
ATOM 2442 O O . LYS A 1 306 ? 14.721 -0.020 29.034 1.00 97.31 306 LYS A O 1
ATOM 2447 N N . ALA A 1 307 ? 15.247 1.389 27.361 1.00 95.19 307 ALA A N 1
ATOM 2448 C CA . ALA A 1 307 ? 14.231 2.391 27.688 1.00 95.19 307 ALA A CA 1
ATOM 2449 C C . ALA A 1 307 ? 12.806 1.811 27.647 1.00 95.19 307 ALA A C 1
ATOM 2451 O O . ALA A 1 307 ? 12.026 2.033 28.572 1.00 95.19 307 ALA A O 1
ATOM 2452 N N . LEU A 1 308 ? 12.493 1.003 26.628 1.00 94.19 308 LEU A N 1
ATOM 2453 C CA . LEU A 1 308 ? 11.215 0.294 26.519 1.00 94.19 308 LEU A CA 1
ATOM 2454 C C . LEU A 1 308 ? 11.002 -0.674 27.688 1.00 94.19 308 LEU A C 1
ATOM 2456 O O . LEU A 1 308 ? 9.910 -0.720 28.251 1.00 94.19 308 LEU A O 1
ATOM 2460 N N . SER A 1 309 ? 12.039 -1.410 28.100 1.00 96.00 309 SER A N 1
ATOM 2461 C CA . SER A 1 309 ? 11.945 -2.331 29.240 1.00 96.00 309 SER A CA 1
ATOM 2462 C C . SER A 1 309 ? 11.712 -1.605 30.571 1.00 96.00 309 SER A C 1
ATOM 2464 O O . SER A 1 309 ? 10.892 -2.043 31.378 1.00 96.00 309 SER A O 1
ATOM 2466 N N . GLU A 1 310 ? 12.374 -0.464 30.785 1.00 97.56 310 GLU A N 1
ATOM 2467 C CA . GLU A 1 310 ? 12.186 0.371 31.975 1.00 97.56 310 GLU A CA 1
ATOM 2468 C C . GLU A 1 310 ? 10.773 0.971 31.999 1.00 97.56 310 GLU A C 1
ATOM 2470 O O . GLU A 1 310 ? 10.114 0.969 33.039 1.00 97.56 310 GLU A O 1
ATOM 2475 N N . GLN A 1 311 ? 10.271 1.424 30.848 1.00 96.12 311 GLN A N 1
ATOM 2476 C CA . GLN A 1 311 ? 8.913 1.943 30.717 1.00 96.12 311 GLN A CA 1
ATOM 2477 C C . GLN A 1 311 ? 7.854 0.852 30.953 1.00 96.12 311 GLN A C 1
ATOM 2479 O O . GLN A 1 311 ? 6.875 1.090 31.662 1.00 96.12 311 GLN A O 1
ATOM 2484 N N . ALA A 1 312 ? 8.060 -0.359 30.427 1.00 92.94 312 ALA A N 1
ATOM 2485 C CA . ALA A 1 312 ? 7.170 -1.497 30.657 1.00 92.94 312 ALA A CA 1
ATOM 2486 C C . ALA A 1 312 ? 7.084 -1.859 32.150 1.00 92.94 312 ALA A C 1
ATOM 2488 O O . ALA A 1 312 ? 5.984 -2.006 32.684 1.00 92.94 312 ALA A O 1
ATOM 2489 N N . GLN A 1 313 ? 8.223 -1.902 32.852 1.00 96.75 313 GLN A N 1
ATOM 2490 C CA . GLN A 1 313 ? 8.260 -2.137 34.302 1.00 96.75 313 GLN A CA 1
ATOM 2491 C C . GLN A 1 313 ? 7.539 -1.037 35.096 1.00 96.75 313 GLN A C 1
ATOM 2493 O O . GLN A 1 313 ? 6.866 -1.322 36.090 1.00 96.75 313 GLN A O 1
ATOM 2498 N N . GLN A 1 314 ? 7.651 0.224 34.667 1.00 97.12 314 GLN A N 1
ATOM 2499 C CA . GLN A 1 314 ? 6.922 1.329 35.293 1.00 97.12 314 GLN A CA 1
ATOM 2500 C C . GLN A 1 314 ? 5.407 1.174 35.131 1.00 97.12 314 GLN A C 1
ATOM 2502 O O . GLN A 1 314 ? 4.677 1.354 36.109 1.00 97.12 314 GLN A O 1
ATOM 2507 N N . TYR A 1 315 ? 4.929 0.809 33.937 1.00 94.88 315 TYR A N 1
ATOM 2508 C CA . TYR A 1 315 ? 3.503 0.568 33.709 1.00 94.88 315 TYR A CA 1
ATOM 2509 C C . TYR A 1 315 ? 2.979 -0.632 34.496 1.00 94.88 315 TYR A C 1
ATOM 2511 O O . TYR A 1 315 ? 1.899 -0.540 35.072 1.00 94.88 315 TYR A O 1
ATOM 2519 N N . GLU A 1 316 ? 3.744 -1.720 34.582 1.00 97.12 316 GLU A N 1
ATOM 2520 C CA . GLU A 1 316 ? 3.363 -2.901 35.361 1.00 97.12 316 GLU A CA 1
ATOM 2521 C C . GLU A 1 316 ? 3.216 -2.567 36.857 1.00 97.12 316 GLU A C 1
ATOM 2523 O O . GLU A 1 316 ? 2.202 -2.887 37.477 1.00 97.12 316 GLU A O 1
ATOM 2528 N N . SER A 1 317 ? 4.169 -1.814 37.417 1.00 96.81 317 SER A N 1
ATOM 2529 C CA . SER A 1 317 ? 4.112 -1.324 38.803 1.00 96.81 317 SER A CA 1
ATOM 2530 C C . SER A 1 317 ? 2.936 -0.367 39.053 1.00 96.81 317 SER A C 1
ATOM 2532 O O . SER A 1 317 ? 2.251 -0.443 40.082 1.00 96.81 317 SER A O 1
ATOM 2534 N N . ALA A 1 318 ? 2.656 0.525 38.097 1.00 95.75 318 ALA A N 1
ATOM 2535 C CA . ALA A 1 318 ? 1.512 1.428 38.169 1.00 95.75 318 ALA A CA 1
ATOM 2536 C C . ALA A 1 318 ? 0.178 0.664 38.112 1.00 95.75 318 ALA A C 1
ATOM 2538 O O . ALA A 1 318 ? -0.748 1.000 38.854 1.00 95.75 318 ALA A O 1
ATOM 2539 N N . LEU A 1 319 ? 0.091 -0.381 37.284 1.00 94.62 319 LEU A N 1
ATOM 2540 C CA . LEU A 1 319 ? -1.093 -1.224 37.144 1.00 94.62 319 LEU A CA 1
ATOM 2541 C C . LEU A 1 319 ? -1.357 -2.047 38.411 1.00 94.62 319 LEU A C 1
ATOM 2543 O O . LEU A 1 319 ? -2.494 -2.070 38.880 1.00 94.62 319 LEU A O 1
ATOM 2547 N N . ASP A 1 320 ? -0.324 -2.633 39.024 1.00 97.38 320 ASP A N 1
ATOM 2548 C CA . ASP A 1 320 ? -0.447 -3.329 40.316 1.00 97.38 320 ASP A CA 1
ATOM 2549 C C . ASP A 1 320 ? -0.927 -2.376 41.426 1.00 97.38 320 ASP A C 1
ATOM 2551 O O . ASP A 1 320 ? -1.863 -2.671 42.177 1.00 97.38 320 ASP A O 1
ATOM 2555 N N . THR A 1 321 ? -0.364 -1.163 41.467 1.00 97.31 321 THR A N 1
ATOM 2556 C CA . THR A 1 321 ? -0.780 -0.123 42.419 1.00 97.31 321 THR A CA 1
ATOM 2557 C C . THR A 1 321 ? -2.244 0.278 42.219 1.00 97.31 321 THR A C 1
ATOM 2559 O O . THR A 1 321 ? -3.002 0.356 43.191 1.00 97.31 321 THR A O 1
ATOM 2562 N N . ALA A 1 322 ? -2.664 0.510 40.973 1.00 95.56 322 ALA A N 1
ATOM 2563 C CA . ALA A 1 322 ? -4.042 0.863 40.642 1.00 95.56 322 ALA A CA 1
ATOM 2564 C C . ALA A 1 322 ? -5.018 -0.272 40.986 1.00 95.56 322 ALA A C 1
ATOM 2566 O O . ALA A 1 322 ? -6.074 -0.022 41.571 1.00 95.56 322 ALA A O 1
ATOM 2567 N N . GLN A 1 323 ? -4.649 -1.526 40.706 1.00 96.50 323 GLN A N 1
ATOM 2568 C CA . GLN A 1 323 ? -5.460 -2.696 41.039 1.00 96.50 323 GLN A CA 1
ATOM 2569 C C . GLN A 1 323 ? -5.640 -2.845 42.553 1.00 96.50 323 GLN A C 1
ATOM 2571 O O . GLN A 1 323 ? -6.744 -3.119 43.031 1.00 96.50 323 GLN A O 1
ATOM 2576 N N . LYS A 1 324 ? -4.575 -2.617 43.328 1.00 97.88 324 LYS A N 1
ATOM 2577 C CA . LYS A 1 324 ? -4.645 -2.622 44.790 1.00 97.88 324 LYS A CA 1
ATOM 2578 C C . LYS A 1 324 ? -5.585 -1.534 45.316 1.00 97.88 324 LYS A C 1
ATOM 2580 O O . LYS A 1 324 ? -6.447 -1.832 46.140 1.00 97.88 324 LYS A O 1
ATOM 2585 N N . GLN A 1 325 ? -5.474 -0.306 44.806 1.00 97.50 325 GLN A N 1
ATOM 2586 C CA . GLN A 1 325 ? -6.364 0.801 45.180 1.00 97.50 325 GLN A CA 1
ATOM 2587 C C . GLN A 1 325 ? -7.827 0.522 44.818 1.00 97.50 325 GLN A C 1
ATOM 2589 O O . GLN A 1 325 ? -8.729 0.829 45.602 1.00 97.50 325 GLN A O 1
ATOM 2594 N N . LEU A 1 326 ? -8.074 -0.087 43.654 1.00 97.06 326 LEU A N 1
ATOM 2595 C CA . LEU A 1 326 ? -9.411 -0.491 43.227 1.00 97.06 326 LEU A CA 1
ATOM 2596 C C . LEU A 1 326 ? -10.012 -1.519 44.194 1.00 97.06 326 LEU A C 1
ATOM 2598 O O . LEU A 1 326 ? -11.155 -1.359 44.623 1.00 97.06 326 LEU A O 1
ATOM 2602 N N . ASN A 1 327 ? -9.233 -2.530 44.584 1.00 96.94 327 ASN A N 1
ATOM 2603 C CA . ASN A 1 327 ? -9.663 -3.559 45.529 1.00 96.94 327 ASN A CA 1
ATOM 2604 C C . ASN A 1 327 ? -9.959 -2.973 46.921 1.00 96.94 327 ASN A C 1
ATOM 2606 O O . ASN A 1 327 ? -11.007 -3.265 47.496 1.00 96.94 327 ASN A O 1
ATOM 2610 N N . GLU A 1 328 ? -9.090 -2.099 47.439 1.00 98.06 328 GLU A N 1
ATOM 2611 C CA . GLU A 1 328 ? -9.305 -1.401 48.717 1.00 98.06 328 GLU A CA 1
ATOM 2612 C C . GLU A 1 328 ? -10.570 -0.527 48.675 1.00 98.06 328 GLU A C 1
ATOM 2614 O O . GLU A 1 328 ? -11.381 -0.539 49.603 1.00 98.06 328 GLU A O 1
ATOM 2619 N N . THR A 1 329 ? -10.782 0.195 47.572 1.00 96.50 329 THR A N 1
ATOM 2620 C CA . THR A 1 329 ? -11.980 1.024 47.368 1.00 96.50 329 THR A CA 1
ATOM 2621 C C . THR A 1 329 ? -13.242 0.163 47.304 1.00 96.50 329 THR A C 1
ATOM 2623 O O . THR A 1 329 ? -14.256 0.494 47.922 1.00 96.50 329 THR A O 1
ATOM 2626 N N . HIS A 1 330 ? -13.191 -0.970 46.599 1.00 95.31 330 HIS A N 1
ATOM 2627 C CA . HIS A 1 330 ? -14.301 -1.916 46.516 1.00 95.31 330 HIS A CA 1
ATOM 2628 C C . HIS A 1 330 ? -14.665 -2.498 47.890 1.00 95.31 330 HIS A C 1
ATOM 2630 O O . HIS A 1 330 ? -15.848 -2.584 48.236 1.00 95.31 330 HIS A O 1
ATOM 2636 N N . GLU A 1 331 ? -13.666 -2.843 48.707 1.00 97.50 331 GLU A N 1
ATOM 2637 C CA . GLU A 1 331 ? -13.882 -3.327 50.070 1.00 97.50 331 GLU A CA 1
ATOM 2638 C C . GLU A 1 331 ? -14.543 -2.253 50.947 1.00 97.50 331 GLU A C 1
ATOM 2640 O O . GLU A 1 331 ? -15.532 -2.536 51.626 1.00 97.50 331 GLU A O 1
ATOM 2645 N N . GLN A 1 332 ? -14.079 -1.001 50.872 1.00 97.50 332 GLN A N 1
ATOM 2646 C CA . GLN A 1 332 ? -14.680 0.123 51.601 1.00 97.50 332 GLN A CA 1
ATOM 2647 C C . GLN A 1 332 ? -16.140 0.370 51.199 1.00 97.50 332 GLN A C 1
ATOM 2649 O O . GLN A 1 332 ? -16.997 0.552 52.070 1.00 97.50 332 GLN A O 1
ATOM 2654 N N . ILE A 1 333 ? -16.448 0.348 49.896 1.00 95.62 333 ILE A N 1
ATOM 2655 C CA . ILE A 1 333 ? -17.821 0.495 49.385 1.00 95.62 333 ILE A CA 1
ATOM 2656 C C . ILE A 1 333 ? -18.707 -0.637 49.915 1.00 95.62 333 ILE A C 1
ATOM 2658 O O . ILE A 1 333 ? -19.807 -0.381 50.408 1.00 95.62 333 ILE A O 1
ATOM 2662 N N . THR A 1 334 ? -18.212 -1.875 49.873 1.00 96.25 334 THR A N 1
ATOM 2663 C CA . THR A 1 334 ? -18.947 -3.061 50.332 1.00 96.25 334 THR A CA 1
ATOM 2664 C C . THR A 1 334 ? -19.214 -3.014 51.837 1.00 96.25 334 THR A C 1
ATOM 2666 O O . THR A 1 334 ? -20.345 -3.237 52.275 1.00 96.25 334 THR A O 1
ATOM 2669 N N . GLN A 1 335 ? -18.207 -2.662 52.645 1.00 96.50 335 GLN A N 1
ATOM 2670 C CA . GLN A 1 335 ? -18.360 -2.503 54.094 1.00 96.50 335 GLN A CA 1
ATOM 2671 C C . GLN A 1 335 ? -19.359 -1.393 54.439 1.00 96.50 335 GLN A C 1
ATOM 2673 O O . GLN A 1 335 ? -20.210 -1.577 55.314 1.00 96.50 335 GLN A O 1
ATOM 2678 N N . LYS A 1 336 ? -19.300 -0.258 53.729 1.00 97.50 336 LYS A N 1
ATOM 2679 C CA . LYS A 1 336 ? -20.235 0.853 53.923 1.00 97.50 336 LYS A CA 1
ATOM 2680 C C . LYS A 1 336 ? -21.670 0.433 53.599 1.00 97.50 336 LYS A C 1
ATOM 2682 O O . LYS A 1 336 ? -22.544 0.614 54.447 1.00 97.50 336 LYS A O 1
ATOM 2687 N N . ALA A 1 337 ? -21.897 -0.194 52.445 1.00 95.38 337 ALA A N 1
ATOM 2688 C CA . ALA A 1 337 ? -23.216 -0.679 52.037 1.00 95.38 337 ALA A CA 1
ATOM 2689 C C . ALA A 1 337 ? -23.799 -1.689 53.042 1.00 95.38 337 ALA A C 1
ATOM 2691 O O . ALA A 1 337 ? -24.962 -1.577 53.437 1.00 95.38 337 ALA A O 1
ATOM 2692 N N . LEU A 1 338 ? -22.979 -2.627 53.532 1.00 97.12 338 LEU A N 1
ATOM 2693 C CA . LEU A 1 338 ? -23.396 -3.583 54.559 1.00 97.12 338 LEU A CA 1
ATOM 2694 C C . LEU A 1 338 ? -23.758 -2.881 55.878 1.00 97.12 338 LEU A C 1
ATOM 2696 O O . LEU A 1 338 ? -24.750 -3.232 56.516 1.00 97.12 338 LEU A O 1
ATOM 2700 N N . SER A 1 339 ? -22.984 -1.869 56.282 1.00 96.94 339 SER A N 1
ATOM 2701 C CA . SER A 1 339 ? -23.247 -1.099 57.504 1.00 96.94 339 SER A CA 1
ATOM 2702 C C . SER A 1 339 ? -24.565 -0.316 57.430 1.00 96.94 339 SER A C 1
ATOM 2704 O O . SER A 1 339 ? -25.336 -0.323 58.393 1.00 96.94 339 SER A O 1
ATOM 2706 N N . GLU A 1 340 ? -24.869 0.278 56.271 1.00 97.44 340 GLU A N 1
ATOM 2707 C CA . GLU A 1 340 ? -26.129 0.977 56.003 1.00 97.44 340 GLU A CA 1
ATOM 2708 C C . GLU A 1 340 ? -27.312 -0.001 56.016 1.00 97.44 340 GLU A C 1
ATOM 2710 O O . GLU A 1 340 ? -28.329 0.265 56.658 1.00 97.44 340 GLU A O 1
ATOM 2715 N N . GLN A 1 341 ? -27.166 -1.180 55.397 1.00 96.44 341 GLN A N 1
ATOM 2716 C CA . GLN A 1 341 ? -28.202 -2.216 55.408 1.00 96.44 341 GLN A CA 1
ATOM 2717 C C . GLN A 1 341 ? -28.493 -2.729 56.829 1.00 96.44 341 GLN A C 1
ATOM 2719 O O . GLN A 1 341 ? -29.657 -2.890 57.205 1.00 96.44 341 GLN A O 1
ATOM 2724 N N . VAL A 1 342 ? -27.456 -2.950 57.647 1.00 97.06 342 VAL A N 1
ATOM 2725 C CA . VAL A 1 342 ? -27.608 -3.366 59.051 1.00 97.06 342 VAL A CA 1
ATOM 2726 C C . VAL A 1 342 ? -28.320 -2.293 59.876 1.00 97.06 342 VAL A C 1
ATOM 2728 O O . VAL A 1 342 ? -29.178 -2.630 60.697 1.00 97.06 342 VAL A O 1
ATOM 2731 N N . GLU A 1 343 ? -27.999 -1.013 59.681 1.00 97.25 343 GLU A N 1
ATOM 2732 C CA . GLU A 1 343 ? -28.662 0.071 60.411 1.00 97.25 343 GLU A CA 1
ATOM 2733 C C . GLU A 1 343 ? -30.132 0.224 59.995 1.00 97.25 343 GLU A C 1
ATOM 2735 O O . GLU A 1 343 ? -30.997 0.347 60.867 1.00 97.25 343 GLU A O 1
ATOM 2740 N N . ASN A 1 344 ? -30.444 0.094 58.702 1.00 96.56 344 ASN A N 1
ATOM 2741 C CA . ASN A 1 344 ? -31.824 0.076 58.210 1.00 96.56 344 ASN A CA 1
ATOM 2742 C C . ASN A 1 344 ? -32.636 -1.067 58.846 1.00 96.56 344 ASN A C 1
ATOM 2744 O O . ASN A 1 344 ? -33.700 -0.824 59.422 1.00 96.56 344 ASN A O 1
ATOM 2748 N N . LEU A 1 345 ? -32.098 -2.293 58.868 1.00 96.81 345 LEU A N 1
ATOM 2749 C CA . LEU A 1 345 ? -32.744 -3.442 59.521 1.00 96.81 345 LEU A CA 1
ATOM 2750 C C . LEU A 1 345 ? -32.947 -3.224 61.029 1.00 96.81 345 LEU A C 1
ATOM 2752 O O . LEU A 1 345 ? -33.976 -3.606 61.595 1.00 96.81 345 LEU A O 1
ATOM 2756 N N . ARG A 1 346 ? -31.992 -2.580 61.714 1.00 96.88 346 ARG A N 1
ATOM 2757 C CA . ARG A 1 346 ? -32.135 -2.220 63.135 1.00 96.88 346 ARG A CA 1
ATOM 2758 C C . ARG A 1 346 ? -33.252 -1.205 63.355 1.00 96.88 346 ARG A C 1
ATOM 2760 O O . ARG A 1 346 ? -33.988 -1.328 64.339 1.00 96.88 346 ARG A O 1
ATOM 2767 N N . GLN A 1 347 ? -33.390 -0.214 62.477 1.00 96.94 347 GLN A N 1
ATOM 2768 C CA . GLN A 1 347 ? -34.476 0.761 62.546 1.00 96.94 347 GLN A CA 1
ATOM 2769 C C . GLN A 1 347 ? -35.839 0.095 62.329 1.00 96.94 347 GLN A C 1
ATOM 2771 O O . GLN A 1 347 ? -36.747 0.307 63.138 1.00 96.94 347 GLN A O 1
ATOM 2776 N N . GLU A 1 348 ? -35.970 -0.780 61.331 1.00 96.50 348 GLU A N 1
ATOM 2777 C CA . GLU A 1 348 ? -37.191 -1.559 61.085 1.00 96.50 348 GLU A CA 1
ATOM 2778 C C . GLU A 1 348 ? -37.559 -2.461 62.273 1.00 96.50 348 GLU A C 1
ATOM 2780 O O . GLU A 1 348 ? -38.718 -2.503 62.706 1.00 96.50 348 GLU A O 1
ATOM 2785 N N . ALA A 1 349 ? -36.574 -3.136 62.875 1.00 94.38 349 ALA A N 1
ATOM 2786 C CA . ALA A 1 349 ? -36.781 -3.961 64.063 1.00 94.38 349 ALA A CA 1
ATOM 2787 C C . ALA A 1 349 ? -37.258 -3.128 65.267 1.00 94.38 349 ALA A C 1
ATOM 2789 O O . ALA A 1 349 ? -38.173 -3.541 65.987 1.00 94.38 349 ALA A O 1
ATOM 2790 N N . ARG A 1 350 ? -36.694 -1.926 65.477 1.00 96.50 350 ARG A N 1
ATOM 2791 C CA . ARG A 1 350 ? -37.154 -0.982 66.516 1.00 96.50 350 ARG A CA 1
ATOM 2792 C C . ARG A 1 350 ? -38.591 -0.529 66.263 1.00 96.50 350 ARG A C 1
ATOM 2794 O O . ARG A 1 350 ? -39.401 -0.554 67.188 1.00 96.50 350 ARG A O 1
ATOM 2801 N N . GLN A 1 351 ? -38.931 -0.164 65.026 1.00 96.31 351 GLN A N 1
ATOM 2802 C CA . GLN A 1 351 ? -40.297 0.222 64.657 1.00 96.31 351 GLN A CA 1
ATOM 2803 C C . GLN A 1 351 ? -41.289 -0.924 64.894 1.00 96.31 351 GLN A C 1
ATOM 2805 O O . GLN A 1 351 ? -42.350 -0.716 65.484 1.00 96.31 351 GLN A O 1
ATOM 2810 N N . THR A 1 352 ? -40.923 -2.147 64.508 1.00 95.12 352 THR A N 1
ATOM 2811 C CA . THR A 1 352 ? -41.741 -3.351 64.714 1.00 95.12 352 THR A CA 1
ATOM 2812 C C . THR A 1 352 ? -41.946 -3.642 66.199 1.00 95.12 352 THR A C 1
ATOM 2814 O O . THR A 1 352 ? -43.075 -3.857 66.639 1.00 95.12 352 THR A O 1
ATOM 2817 N N . ARG A 1 353 ? -40.885 -3.562 67.010 1.00 94.94 353 ARG A N 1
ATOM 2818 C CA . ARG A 1 353 ? -40.974 -3.708 68.470 1.00 94.94 353 ARG A CA 1
ATOM 2819 C C . ARG A 1 353 ? -41.882 -2.652 69.104 1.00 94.94 353 ARG A C 1
ATOM 2821 O O . ARG A 1 353 ? -42.667 -2.984 69.993 1.00 94.94 353 ARG A O 1
ATOM 2828 N N . ASN A 1 354 ? -41.806 -1.402 68.648 1.00 94.25 354 ASN A N 1
ATOM 2829 C CA . ASN A 1 354 ? -42.676 -0.330 69.135 1.00 94.25 354 ASN A CA 1
ATOM 2830 C C . ASN A 1 354 ? -44.147 -0.603 68.786 1.00 94.25 354 ASN A C 1
ATOM 2832 O O . ASN A 1 354 ? -45.011 -0.460 69.650 1.00 94.25 354 ASN A O 1
ATOM 2836 N N . ARG A 1 355 ? -44.431 -1.082 67.564 1.00 93.81 355 ARG A N 1
ATOM 2837 C CA . ARG A 1 355 ? -45.780 -1.510 67.149 1.00 93.81 355 ARG A CA 1
ATOM 2838 C C . ARG A 1 355 ? -46.307 -2.659 68.011 1.00 93.81 355 ARG A C 1
ATOM 2840 O O . ARG A 1 355 ? -47.431 -2.579 68.494 1.00 93.81 355 ARG A O 1
ATOM 2847 N N . LEU A 1 356 ? -45.497 -3.690 68.260 1.00 92.56 356 LEU A N 1
ATOM 2848 C CA . LEU A 1 356 ? -45.884 -4.824 69.110 1.00 92.56 356 LEU A CA 1
ATOM 2849 C C . LEU A 1 356 ? -46.155 -4.399 70.558 1.00 92.56 356 LEU A C 1
ATOM 2851 O O . LEU A 1 356 ? -47.155 -4.814 71.139 1.00 92.56 356 LEU A O 1
ATOM 2855 N N . THR A 1 357 ? -45.309 -3.533 71.125 1.00 91.81 357 THR A N 1
ATOM 2856 C CA . THR A 1 357 ? -45.519 -2.970 72.471 1.00 91.81 357 THR A CA 1
ATOM 2857 C C . THR A 1 357 ? -46.835 -2.191 72.547 1.00 91.81 357 THR A C 1
ATOM 2859 O O . THR A 1 357 ? -47.587 -2.351 73.507 1.00 91.81 357 THR A O 1
ATOM 2862 N N . ALA A 1 358 ? -47.154 -1.390 71.524 1.00 89.31 358 ALA A N 1
ATOM 2863 C CA . ALA A 1 358 ? -48.412 -0.648 71.454 1.00 89.31 358 ALA A CA 1
ATOM 2864 C C . ALA A 1 358 ? -49.636 -1.576 71.351 1.00 89.31 358 ALA A C 1
ATOM 2866 O O . ALA A 1 358 ? -50.628 -1.355 72.045 1.00 89.31 358 ALA A O 1
ATOM 2867 N N . ILE A 1 359 ? -49.552 -2.641 70.544 1.00 91.25 359 ILE A N 1
ATOM 2868 C CA . ILE A 1 359 ? -50.607 -3.663 70.441 1.00 91.25 359 ILE A CA 1
ATOM 2869 C C . ILE A 1 359 ? -50.825 -4.348 71.794 1.00 91.25 359 ILE A C 1
ATOM 2871 O O . ILE A 1 359 ? -51.966 -4.456 72.233 1.00 91.25 359 ILE A O 1
ATOM 2875 N N . ALA A 1 360 ? -49.751 -4.770 72.470 1.00 86.50 360 ALA A N 1
ATOM 2876 C CA . ALA A 1 360 ? -49.821 -5.427 73.776 1.00 86.50 360 ALA A CA 1
ATOM 2877 C C . ALA A 1 360 ? -50.425 -4.519 74.863 1.00 86.50 360 ALA A C 1
ATOM 2879 O O . ALA A 1 360 ? -51.238 -4.965 75.672 1.00 86.50 360 ALA A O 1
ATOM 2880 N N . ALA A 1 361 ? -50.065 -3.232 74.869 1.00 86.44 361 ALA A N 1
ATOM 2881 C CA . ALA A 1 361 ? -50.671 -2.251 75.766 1.00 86.44 361 ALA A CA 1
ATOM 2882 C C . ALA A 1 361 ? -52.171 -2.065 75.470 1.00 86.44 361 ALA A C 1
ATOM 2884 O O . ALA A 1 361 ? -52.987 -2.046 76.391 1.00 86.44 361 ALA A O 1
ATOM 2885 N N . GLY A 1 362 ? -52.547 -1.988 74.189 1.00 85.81 362 GLY A N 1
ATOM 2886 C CA . GLY A 1 362 ? -53.943 -1.892 73.761 1.00 85.81 362 GLY A CA 1
ATOM 2887 C C . GLY A 1 362 ? -54.784 -3.104 74.175 1.00 85.81 362 GLY A C 1
ATOM 2888 O O . GLY A 1 362 ? -55.881 -2.939 74.707 1.00 85.81 362 GLY A O 1
ATOM 2889 N N . SER A 1 363 ? -54.269 -4.324 74.003 1.00 84.94 363 SER A N 1
ATOM 2890 C CA . SER A 1 363 ? -54.975 -5.543 74.416 1.00 84.94 363 SER A CA 1
ATOM 2891 C C . SER A 1 363 ? -55.088 -5.680 75.938 1.00 84.94 363 SER A C 1
ATOM 2893 O O . SER A 1 363 ? -56.130 -6.125 76.421 1.00 84.94 363 SER A O 1
ATOM 2895 N N . ALA A 1 364 ? -54.097 -5.220 76.709 1.00 78.38 364 ALA A N 1
ATOM 2896 C CA . ALA A 1 364 ? -54.201 -5.143 78.169 1.00 78.38 364 ALA A CA 1
ATOM 2897 C C . ALA A 1 364 ? -55.323 -4.189 78.624 1.00 78.38 364 ALA A C 1
ATOM 2899 O O . ALA A 1 364 ? -56.095 -4.531 79.520 1.00 78.38 364 ALA A O 1
ATOM 2900 N N . ILE A 1 365 ? -55.467 -3.026 77.975 1.00 80.19 365 ILE A N 1
ATOM 2901 C CA . ILE A 1 365 ? -56.565 -2.082 78.246 1.00 80.19 365 ILE A CA 1
ATOM 2902 C C . ILE A 1 365 ? -57.923 -2.736 77.960 1.00 80.19 365 ILE A C 1
ATOM 2904 O O . ILE A 1 365 ? -58.833 -2.641 78.786 1.00 80.19 365 ILE A O 1
ATOM 2908 N N . ILE A 1 366 ? -58.064 -3.442 76.832 1.00 81.69 366 ILE A N 1
ATOM 2909 C CA . ILE A 1 366 ? -59.301 -4.164 76.487 1.00 81.69 366 ILE A CA 1
ATOM 2910 C C . ILE A 1 366 ? -59.633 -5.216 77.553 1.00 81.69 366 ILE A C 1
ATOM 2912 O O . ILE A 1 366 ? -60.775 -5.280 78.005 1.00 81.69 366 ILE A O 1
ATOM 2916 N N . ALA A 1 367 ? -58.646 -5.999 78.000 1.00 72.62 367 ALA A N 1
ATOM 2917 C CA . ALA A 1 367 ? -58.841 -7.019 79.029 1.00 72.62 367 ALA A CA 1
ATOM 2918 C C . ALA A 1 367 ? -59.293 -6.418 80.372 1.00 72.62 367 ALA A C 1
ATOM 2920 O O . ALA A 1 367 ? -60.236 -6.920 80.981 1.00 72.62 367 ALA A O 1
ATOM 2921 N N . ILE A 1 368 ? -58.675 -5.313 80.808 1.00 76.75 368 ILE A N 1
ATOM 2922 C CA . ILE A 1 368 ? -59.081 -4.585 82.022 1.00 76.75 368 ILE A CA 1
ATOM 2923 C C . ILE A 1 368 ? -60.515 -4.061 81.880 1.00 76.75 368 ILE A C 1
ATOM 2925 O O . ILE A 1 368 ? -61.318 -4.200 82.799 1.00 76.75 368 ILE A O 1
ATOM 2929 N N . THR A 1 369 ? -60.860 -3.506 80.716 1.00 74.19 369 THR A N 1
ATOM 2930 C CA . THR A 1 369 ? -62.204 -2.972 80.448 1.00 74.19 369 THR A CA 1
ATOM 2931 C C . THR A 1 369 ? -63.256 -4.081 80.487 1.00 74.19 369 THR A C 1
ATOM 2933 O O . THR A 1 369 ? -64.297 -3.917 81.118 1.00 74.19 369 THR A O 1
ATOM 2936 N N . ALA A 1 370 ? -62.969 -5.239 79.885 1.00 72.50 370 ALA A N 1
ATOM 2937 C CA . ALA A 1 370 ? -63.843 -6.408 79.935 1.00 72.50 370 ALA A CA 1
ATOM 2938 C C . ALA A 1 370 ? -64.034 -6.926 81.370 1.00 72.50 370 ALA A C 1
ATOM 2940 O O . ALA A 1 370 ? -65.151 -7.271 81.752 1.00 72.50 370 ALA A O 1
ATOM 2941 N N . LEU A 1 371 ? -62.972 -6.927 82.184 1.00 72.88 371 LEU A N 1
ATOM 2942 C CA . LEU A 1 371 ? -63.042 -7.320 83.592 1.00 72.88 371 LEU A CA 1
ATOM 2943 C C . LEU A 1 371 ? -63.930 -6.364 84.406 1.00 72.88 371 LEU A C 1
ATOM 2945 O O . LEU A 1 371 ? -64.743 -6.812 85.206 1.00 72.88 371 LEU A O 1
ATOM 2949 N N . ILE A 1 372 ? -63.807 -5.053 84.174 1.00 74.38 372 ILE A N 1
ATOM 2950 C CA . ILE A 1 372 ? -64.641 -4.031 84.826 1.00 74.38 372 ILE A CA 1
ATOM 2951 C C . ILE A 1 372 ? -66.114 -4.212 84.446 1.00 74.38 372 ILE A C 1
ATOM 2953 O O . ILE A 1 372 ? -66.975 -4.188 85.322 1.00 74.38 372 ILE A O 1
ATOM 2957 N N . VAL A 1 373 ? -66.407 -4.433 83.160 1.00 75.81 373 VAL A N 1
ATOM 2958 C CA . VAL A 1 373 ? -67.777 -4.688 82.686 1.00 75.81 373 VAL A CA 1
ATOM 2959 C C . VAL A 1 373 ? -68.357 -5.948 83.334 1.00 75.81 373 VAL A C 1
ATOM 2961 O O . VAL A 1 373 ? -69.505 -5.926 83.762 1.00 75.81 373 VAL A O 1
ATOM 2964 N N . ALA A 1 374 ? -67.567 -7.016 83.468 1.00 69.81 374 ALA A N 1
ATOM 2965 C CA . ALA A 1 374 ? -68.006 -8.264 84.091 1.00 69.81 374 ALA A CA 1
ATOM 2966 C C . ALA A 1 374 ? -68.238 -8.165 85.611 1.00 69.81 374 ALA A C 1
ATOM 2968 O O . ALA A 1 374 ? -69.010 -8.947 86.144 1.00 69.81 374 ALA A O 1
ATOM 2969 N N . VAL A 1 375 ? -67.574 -7.240 86.315 1.00 70.88 375 VAL A N 1
ATOM 2970 C CA . VAL A 1 375 ? -67.790 -7.002 87.759 1.00 70.88 375 VAL A CA 1
ATOM 2971 C C . VAL A 1 375 ? -69.020 -6.121 88.019 1.00 70.88 375 VAL A C 1
ATOM 2973 O O . VAL A 1 375 ? -69.594 -6.171 89.104 1.00 70.88 375 VAL A O 1
ATOM 2976 N N . LEU A 1 376 ? -69.407 -5.289 87.048 1.00 69.19 376 LEU A N 1
ATOM 2977 C CA . LEU A 1 376 ? -70.550 -4.375 87.154 1.00 69.19 376 LEU A CA 1
ATOM 2978 C C . LEU A 1 376 ? -71.881 -4.982 86.679 1.00 69.19 376 LEU A C 1
ATOM 2980 O O . LEU A 1 376 ? -72.929 -4.407 86.980 1.00 69.19 376 LEU A O 1
ATOM 2984 N N . ALA A 1 377 ? -71.838 -6.086 85.932 1.00 67.38 377 ALA A N 1
ATOM 2985 C CA . ALA A 1 377 ? -72.995 -6.879 85.509 1.00 67.38 377 ALA A CA 1
ATOM 2986 C C . ALA A 1 377 ? -73.277 -8.000 86.516 1.00 67.38 377 ALA A C 1
ATOM 2988 O O . ALA A 1 377 ? -74.476 -8.267 86.760 1.00 67.38 377 ALA A O 1
#

Secondary structure (DSSP, 8-state):
-EEEEEEEEES-HHHHHHIIIIIS-PEEEEE-SSEEEEE-TT-TT-EEEEEE-SS-SEEEEEEEE-S-HHHHHHHHHHTT---EEEE-TTS-EEEEEE-TTS-EEEEESS-S---TTPPPPSEEEEEEEEEES-HHHHHHIIIIIS--EEEEEEE-TTS-EEEEEEETTEEEEEEE-TT-S--EEEEEEEEES-HHHHHHHHHHTT---EEPPP-TTSEEEEEEE-TTS-EEEEEEE------S------S--PPPPHHHHHHHHHHHHHHHHHHHHHHHHHHHHHHHHHHHHHHHHHHHHHHHHHHHHHHHHHHHHHHHHHHHHHHHHHHHHHHHHHHHHHHHHHHHHHHHHHHHHHHHHHHHHHHHHHHHHHHH-

pLDDT: mean 88.05, std 12.86, range [41.41, 98.5]

Foldseek 3Di:
DAWQEWEWEAQDQVVQCCCCCVQVNWDFDDDDPFKTWTHAFPDFRYTYIYGYDPDATDTPATEDEDQDPPQLVVLCVVVVWDWDWDADPVRKIKIWTQAQLRGIYIYINDHDDGPPPDDHTQKDFAEWEWEHQDPPVRCCCCCVRVNWDWDDWDDDPPGWIWTWTDRPRHTYIYTNCVPPDGTGTAATEMEGAEPVVSVVSCVVVVWDWDKDDQDPVQKIKIWTQRNRRHIYMYIYGPPPPPDPDDPDDDDDDDDDDPVVVVVVVVVVVVVCVVVVVVVVVVVVVVVVVVVVVVVVVVVVVVVVVVVVVVVVVVVVVVVVVVVVVVVVVVVVVVVVVVVVVVVVVVVVVVVVVVVVVVVVVVVVVVVVVVVVVVVVD

Mean predicted aligned error: 14.09 Å